Protein AF-A0A926CIC2-F1 (afdb_monomer)

Foldseek 3Di:
DDDPDPPPPPPDPVNVVPVDPDDPPVLVCLVCQLVVLVVVLVVCVVPPVVCCVVCVVVSVCSNCSSVVVVVVPDDPDPPFPDDDPVLLLVLLLLLVLLLVQLVVAQDVQLLSAGFFKAFPVGDTRQKDALLLLLLSLVSLLLCQQQLLDALVRNLVSLVSSLVLVVVADADLLAHFGIAGSNPSDRDPPRWGFLLSLLNNLLSLLLLLLSLVCCLVPNDDLVSNVSNLVSLVVVQVVCVVVVHDRPSVVSSVVSVVVSVVCVVVPDDPVSSVSSNVSNVSSVVSSLSRQQLLQADVVLLFGASTAGPVVRDGDPHTQQAPLFSSVSSVLSCVLSVSGPPVSLVRRDQAWAADPNAIAGADAAAALCGLQVCLLAADADPQANSLSRNLRSVVRQVVVCVVVVHQGAQAWFWDPPDPPPDTDTDGARCLRRHPHNVPHHPFKHALLSLLSCCSPHVPSSSVSLVVCVVVVQADSSHGATIWGPPDDDIDTRRMDGSSSSSSSSSSSSCNVPPSSSNVSSCVPPSSVVSSVSSPHHDDPDHPHDDDCPDDDDDDDDDPD

Secondary structure (DSSP, 8-state):
----S-SS----HHHHHHTS----HHHHHHHHHHHHHHHHHHHHHHH-GGGHHHHHHHHHHHHHHHHHHHHHTS-----PPPPPHHHHHHHHHHHHHHHHHHHHHSSGGGTT---SEEETTS-EE-EE-HHHHHHHHHHHHHHHHHTSS-HHHHHHHHHHHHHHHHHS-EETTEEPS-EETTT-PBPSS-EEEHHHHHHHHHHHHHHHHHHHHHHHSPPPHHHHHHHHHHHHHHHHHHHHHT--THHHHHHHHHHHHHHHHHHH-S-HHHHHHHHHHHHHHHHHHHH--GGGGEETTTTEEBSEEETTTTEE-S-B--BSSSTTHHHHHHHHHTTSS-THHHHHSB--EEEETTEEEE-BSS--HHHHHGGGGTS---TTBHHHHHHHHHHHHHHHHHHHHTSPS---SEEES-SSTTS-EEE----GGGBSS-TT-----B-HHHHHHGGGT-HHHHHHHHHHHHHTT-EETTEE-SEEE-SSSS-EEE-EEEHHHHHHHHHHHHHHHHTSHHHHHHHHSHHHHHHGGGG-PBPPSS----S--------------

Structure (mmCIF, N/CA/C/O backbone):
data_AF-A0A926CIC2-F1
#
_entry.id   AF-A0A926CIC2-F1
#
loop_
_atom_site.group_PDB
_atom_site.id
_atom_site.type_symbol
_atom_site.label_atom_id
_atom_site.label_alt_id
_atom_site.label_comp_id
_atom_site.label_asym_id
_atom_site.label_entity_id
_atom_site.label_seq_id
_atom_site.pdbx_PDB_ins_code
_atom_site.Cartn_x
_atom_site.Cartn_y
_atom_site.Cartn_z
_atom_site.occupancy
_atom_site.B_iso_or_equiv
_atom_site.auth_seq_id
_atom_site.auth_comp_id
_atom_site.auth_asym_id
_atom_site.auth_atom_id
_atom_site.pdbx_PDB_model_num
ATOM 1 N N . PHE A 1 1 ? -27.926 -23.065 -42.962 1.00 43.66 1 PHE A N 1
ATOM 2 C CA . PHE A 1 1 ? -27.032 -22.009 -43.488 1.00 43.66 1 PHE A CA 1
ATOM 3 C C . PHE A 1 1 ? -27.888 -20.788 -43.797 1.00 43.66 1 PHE A C 1
ATOM 5 O O . PHE A 1 1 ? -28.988 -21.003 -44.280 1.00 43.66 1 PHE A O 1
ATOM 12 N N . VAL A 1 2 ? -27.377 -19.570 -43.542 1.00 43.72 2 VAL A N 1
ATOM 13 C CA . VAL A 1 2 ? -28.053 -18.248 -43.653 1.00 43.72 2 VAL A CA 1
ATOM 14 C C . VAL A 1 2 ? -28.913 -17.944 -42.410 1.00 43.72 2 VAL A C 1
ATOM 16 O O . VAL A 1 2 ? -30.014 -18.444 -42.301 1.00 43.72 2 VAL A O 1
ATOM 19 N N . THR A 1 3 ? -28.442 -17.262 -41.360 1.00 44.19 3 THR A N 1
ATOM 20 C CA . THR A 1 3 ? -27.743 -15.965 -41.310 1.00 44.19 3 THR A CA 1
ATOM 21 C C . THR A 1 3 ? -26.625 -15.935 -40.251 1.00 44.19 3 THR A C 1
ATOM 23 O O . THR A 1 3 ? -26.862 -16.179 -39.073 1.00 44.19 3 THR A O 1
ATOM 26 N N . LYS A 1 4 ? -25.393 -15.598 -40.658 1.00 39.66 4 LYS A N 1
ATOM 27 C CA . LYS A 1 4 ? -24.210 -15.430 -39.789 1.00 39.66 4 LYS A CA 1
ATOM 28 C C . LYS A 1 4 ? -24.051 -13.974 -39.310 1.00 39.66 4 LYS A C 1
ATOM 30 O O . LYS A 1 4 ? -23.100 -13.302 -39.699 1.00 39.66 4 LYS A O 1
ATOM 35 N N . ARG A 1 5 ? -24.980 -13.452 -38.510 1.00 43.38 5 ARG A N 1
ATOM 36 C CA . ARG A 1 5 ? -24.811 -12.156 -37.823 1.00 43.38 5 ARG A CA 1
ATOM 37 C C . ARG A 1 5 ? -25.277 -12.337 -36.377 1.00 43.38 5 ARG A C 1
ATOM 39 O O . ARG A 1 5 ? -26.418 -12.735 -36.191 1.00 43.38 5 ARG A O 1
ATOM 46 N N . ARG A 1 6 ? -24.388 -12.062 -35.410 1.00 40.03 6 ARG A N 1
ATOM 47 C CA . ARG A 1 6 ? -24.546 -12.217 -33.939 1.00 40.03 6 ARG A CA 1
ATOM 48 C C . ARG A 1 6 ? -24.283 -13.603 -33.325 1.00 40.03 6 ARG A C 1
ATOM 50 O O . ARG A 1 6 ? -25.010 -14.048 -32.453 1.00 40.03 6 ARG A O 1
ATOM 57 N N . LEU A 1 7 ? -23.217 -14.291 -33.740 1.00 38.88 7 LEU A N 1
ATOM 58 C CA . LEU A 1 7 ? -22.785 -15.547 -33.089 1.00 38.88 7 LEU A CA 1
ATOM 59 C C . LEU A 1 7 ? -21.726 -15.351 -31.981 1.00 38.88 7 LEU A C 1
ATOM 61 O O . LEU A 1 7 ? -21.150 -16.331 -31.522 1.00 38.88 7 LEU A O 1
ATOM 65 N N . LEU A 1 8 ? -21.461 -14.106 -31.565 1.00 39.50 8 LEU A N 1
ATOM 66 C CA . LEU A 1 8 ? -20.458 -13.749 -30.547 1.00 39.50 8 LEU A CA 1
ATOM 67 C C . LEU A 1 8 ? -20.878 -12.544 -29.678 1.00 39.50 8 LEU A C 1
ATOM 69 O O . LEU A 1 8 ? -20.027 -11.848 -29.141 1.00 39.50 8 LEU A O 1
ATOM 73 N N . GLU A 1 9 ? -22.176 -12.290 -29.522 1.00 36.31 9 GLU A N 1
ATOM 74 C CA . GLU A 1 9 ? -22.659 -11.439 -28.427 1.00 36.31 9 GLU A CA 1
ATOM 75 C C . GLU A 1 9 ? -23.007 -12.388 -27.281 1.00 36.31 9 GLU A C 1
ATOM 77 O O . GLU A 1 9 ? -24.070 -13.006 -27.260 1.00 36.31 9 GLU A O 1
ATOM 82 N N . TRP A 1 10 ? -22.045 -12.604 -26.382 1.00 42.69 10 TRP A N 1
ATOM 83 C CA . TRP A 1 10 ? -22.351 -13.166 -25.074 1.00 42.69 10 TRP A CA 1
ATOM 84 C C . TRP A 1 10 ? -23.084 -12.077 -24.300 1.00 42.69 10 TRP A C 1
ATOM 86 O O . TRP A 1 10 ? -22.447 -11.318 -23.588 1.00 42.69 10 TRP A O 1
ATOM 96 N N . GLU A 1 11 ? -24.405 -11.986 -24.449 1.00 36.03 11 GLU A N 1
ATOM 97 C CA . GLU A 1 11 ? -25.194 -11.397 -23.373 1.00 36.03 11 GLU A CA 1
ATOM 98 C C . GLU A 1 11 ? -25.108 -12.374 -22.205 1.00 36.03 11 GLU A C 1
ATOM 100 O O . GLU A 1 11 ? -25.638 -13.491 -22.233 1.00 36.03 11 GLU A O 1
ATOM 105 N N . THR A 1 12 ? -24.367 -11.983 -21.176 1.00 47.31 12 THR A N 1
ATOM 106 C CA . THR A 1 12 ? -24.473 -12.659 -19.890 1.00 47.31 12 THR A CA 1
ATOM 107 C C . THR A 1 12 ? -25.914 -12.519 -19.390 1.00 47.31 12 THR A C 1
ATOM 109 O O . THR A 1 12 ? -26.579 -11.520 -19.658 1.00 47.31 12 THR A O 1
ATOM 112 N N . ALA A 1 13 ? -26.428 -13.488 -18.625 1.00 43.72 13 ALA A N 1
ATOM 113 C CA . ALA A 1 13 ? -27.746 -13.341 -17.990 1.00 43.72 13 ALA A CA 1
ATOM 114 C C . ALA A 1 13 ? -27.855 -12.035 -17.164 1.00 43.72 13 ALA A C 1
ATOM 116 O O . ALA A 1 13 ? -28.945 -11.496 -17.013 1.00 43.72 13 ALA A O 1
ATOM 117 N N . ALA A 1 14 ? -26.714 -11.499 -16.709 1.00 40.22 14 ALA A N 1
ATOM 118 C CA . ALA A 1 14 ? -26.589 -10.205 -16.048 1.00 40.22 14 ALA A CA 1
ATOM 119 C C . ALA A 1 14 ? -26.728 -8.992 -16.997 1.00 40.22 14 ALA A C 1
ATOM 121 O O . ALA A 1 14 ? -27.266 -7.970 -16.586 1.00 40.22 14 ALA A O 1
ATOM 122 N N . GLU A 1 15 ? -26.296 -9.068 -18.260 1.00 42.22 15 GLU A N 1
ATOM 123 C CA . GLU A 1 15 ? -26.531 -8.007 -19.259 1.00 42.22 15 GLU A CA 1
ATOM 124 C C . GLU A 1 15 ? -27.993 -7.936 -19.698 1.00 42.22 15 GLU A C 1
ATOM 126 O O . GLU A 1 15 ? -28.518 -6.836 -19.863 1.00 42.22 15 GLU A O 1
ATOM 131 N N . ALA A 1 16 ? -28.686 -9.077 -19.774 1.00 43.47 16 ALA A N 1
ATOM 132 C CA . ALA A 1 16 ? -30.134 -9.099 -19.987 1.00 43.47 16 ALA A CA 1
ATOM 133 C C . ALA A 1 16 ? -30.916 -8.471 -18.809 1.00 43.47 16 ALA A C 1
ATOM 135 O O . ALA A 1 16 ? -32.001 -7.926 -19.012 1.0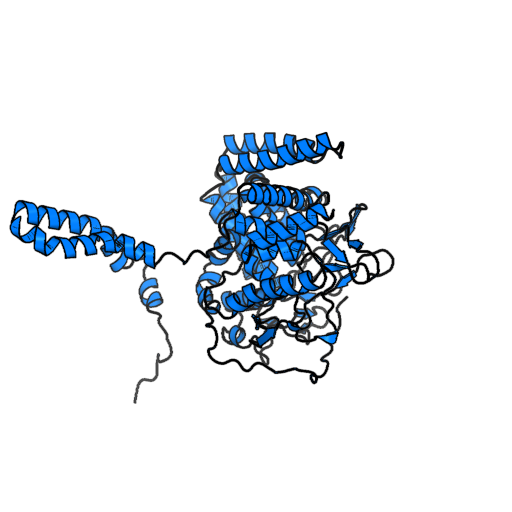0 43.47 16 ALA A O 1
ATOM 136 N N . GLU A 1 17 ? -30.364 -8.507 -17.589 1.00 44.75 17 GLU A N 1
ATOM 137 C CA . GLU A 1 17 ? -30.936 -7.845 -16.404 1.00 44.75 17 GLU A CA 1
ATOM 138 C C . GLU A 1 17 ? -30.545 -6.356 -16.296 1.00 44.75 17 GLU A C 1
ATOM 140 O O . GLU A 1 17 ? -31.349 -5.547 -15.837 1.00 44.75 17 GLU A O 1
ATOM 145 N N . ASN A 1 18 ? -29.359 -5.958 -16.772 1.00 42.91 18 ASN A N 1
ATOM 146 C CA . ASN A 1 18 ? -28.816 -4.602 -16.592 1.00 42.91 18 ASN A CA 1
ATOM 147 C C . ASN A 1 18 ? -29.334 -3.539 -17.574 1.00 42.91 18 ASN A C 1
ATOM 149 O O . ASN A 1 18 ? -29.139 -2.348 -17.329 1.00 42.91 18 ASN A O 1
ATOM 153 N N . VAL A 1 19 ? -30.021 -3.907 -18.661 1.00 45.22 19 VAL A N 1
ATOM 154 C CA . VAL A 1 19 ? -30.572 -2.909 -19.607 1.00 45.22 19 VAL A CA 1
ATOM 155 C C . VAL A 1 19 ? -31.721 -2.091 -18.989 1.00 45.22 19 VAL A C 1
ATOM 157 O O . VAL A 1 19 ? -32.081 -1.031 -19.504 1.00 45.22 19 VAL A O 1
ATOM 160 N N . GLN A 1 20 ? -32.269 -2.496 -17.840 1.00 38.84 20 GLN A N 1
ATOM 161 C CA . GLN A 1 20 ? -33.251 -1.708 -17.099 1.00 38.84 20 GLN A CA 1
ATOM 162 C C . GLN A 1 20 ? -32.930 -1.732 -15.606 1.00 38.84 20 GLN A C 1
ATOM 164 O O . GLN A 1 20 ? -32.952 -2.788 -14.995 1.00 38.84 20 GLN A O 1
ATOM 169 N N . ASN A 1 21 ? -32.716 -0.550 -15.014 1.00 40.53 21 ASN A N 1
ATOM 170 C CA . ASN A 1 21 ? -32.685 -0.263 -13.569 1.00 40.53 21 ASN A CA 1
ATOM 171 C C . ASN A 1 21 ? -33.987 -0.701 -12.855 1.00 40.53 21 ASN A C 1
ATOM 173 O O . ASN A 1 21 ? -34.761 0.107 -12.340 1.00 40.53 21 ASN A O 1
ATOM 177 N N . ARG A 1 22 ? -34.276 -1.996 -12.850 1.00 46.09 22 ARG A N 1
ATOM 178 C CA . ARG A 1 22 ? -35.386 -2.623 -12.153 1.00 46.09 22 ARG A CA 1
ATOM 179 C C . ARG A 1 22 ? -34.771 -3.723 -11.315 1.00 46.09 22 ARG A C 1
ATOM 181 O O . ARG A 1 22 ? -34.135 -4.623 -11.846 1.00 46.09 22 ARG A O 1
ATOM 188 N N . THR A 1 23 ? -34.962 -3.633 -10.004 1.00 57.44 23 THR A N 1
ATOM 189 C CA . THR A 1 23 ? -34.769 -4.765 -9.098 1.00 57.44 23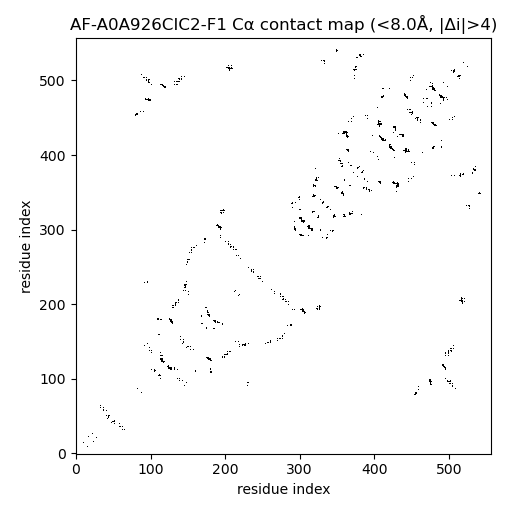 THR A CA 1
ATOM 190 C C . THR A 1 23 ? -35.338 -6.016 -9.760 1.00 57.44 23 THR A C 1
ATOM 192 O O . THR A 1 23 ? -36.498 -6.005 -10.189 1.00 57.44 23 THR A O 1
ATOM 195 N N . ALA A 1 24 ? -34.515 -7.060 -9.905 1.00 65.75 24 ALA A N 1
ATOM 196 C CA . ALA A 1 24 ? -34.922 -8.284 -10.578 1.00 65.75 24 ALA A CA 1
ATOM 197 C C . ALA A 1 24 ? -36.254 -8.757 -9.979 1.00 65.75 24 ALA A C 1
ATOM 199 O O . ALA A 1 24 ? -36.471 -8.680 -8.766 1.00 65.75 24 ALA A O 1
ATOM 200 N N . THR A 1 25 ? -37.187 -9.229 -10.809 1.00 73.69 25 THR A N 1
ATOM 201 C CA . THR A 1 25 ? -38.533 -9.624 -10.346 1.00 73.69 25 THR A CA 1
ATOM 202 C C . THR A 1 25 ? -38.465 -10.652 -9.211 1.00 73.69 25 THR A C 1
ATOM 204 O O . THR A 1 25 ? -39.308 -10.659 -8.312 1.00 73.69 25 THR A O 1
ATOM 207 N N . VAL A 1 26 ? -37.409 -11.471 -9.215 1.00 76.50 26 VAL A N 1
ATOM 208 C CA . VAL A 1 26 ? -37.079 -12.436 -8.165 1.00 76.50 26 VAL A CA 1
ATOM 209 C C . VAL A 1 26 ? -36.749 -11.754 -6.833 1.00 76.50 26 VAL A C 1
ATOM 211 O O . VAL A 1 26 ? -37.238 -12.203 -5.800 1.00 76.50 26 VAL A O 1
ATOM 214 N N . ASP A 1 27 ? -35.996 -10.655 -6.826 1.00 76.38 27 ASP A N 1
ATOM 215 C CA . ASP A 1 27 ? -35.647 -9.923 -5.601 1.00 76.38 27 ASP A CA 1
ATOM 216 C C . ASP A 1 27 ? -36.862 -9.244 -4.974 1.00 76.38 27 ASP A C 1
ATOM 218 O O . ASP A 1 27 ? -37.037 -9.281 -3.753 1.00 76.38 27 ASP A O 1
ATOM 222 N N . ILE A 1 28 ? -37.738 -8.674 -5.810 1.00 81.44 28 ILE A N 1
ATOM 223 C CA . ILE A 1 28 ? -39.019 -8.122 -5.361 1.00 81.44 28 ILE A CA 1
ATOM 224 C C . ILE A 1 28 ? -39.844 -9.245 -4.726 1.00 81.44 28 ILE A C 1
ATOM 226 O O . ILE A 1 28 ? -40.259 -9.132 -3.576 1.00 81.44 28 ILE A O 1
ATOM 230 N N . TYR A 1 29 ? -40.027 -10.365 -5.426 1.00 85.44 29 TYR A N 1
ATOM 231 C CA . TYR A 1 29 ? -40.758 -11.520 -4.904 1.00 85.44 29 TYR A CA 1
ATOM 232 C C . TYR A 1 29 ? -40.187 -12.039 -3.573 1.00 85.44 29 TYR A C 1
ATOM 234 O O . TYR A 1 29 ? -40.938 -12.251 -2.619 1.00 85.44 29 TYR A O 1
ATOM 242 N N . LEU A 1 30 ? -38.864 -12.198 -3.476 1.00 86.62 30 LEU A N 1
ATOM 243 C CA . LEU A 1 30 ? -38.194 -12.638 -2.253 1.00 86.62 30 LEU A CA 1
ATOM 244 C C . LEU A 1 30 ? -38.366 -11.628 -1.111 1.00 86.62 30 LEU A C 1
ATOM 246 O O . LEU A 1 30 ? -38.475 -12.040 0.039 1.00 86.62 30 LEU A O 1
ATOM 250 N N . ALA A 1 31 ? -38.423 -10.323 -1.386 1.00 86.69 31 ALA A N 1
ATOM 251 C CA . ALA A 1 31 ? -38.695 -9.317 -0.357 1.00 86.69 31 ALA A CA 1
ATOM 252 C C . ALA A 1 31 ? -40.115 -9.444 0.227 1.00 86.69 31 ALA A C 1
ATOM 254 O O . ALA A 1 31 ? -40.300 -9.255 1.429 1.00 86.69 31 ALA A O 1
ATOM 255 N N . TRP A 1 32 ? -41.098 -9.815 -0.598 1.00 91.25 32 TRP A N 1
ATOM 256 C CA . TRP A 1 32 ? -42.490 -10.015 -0.176 1.00 91.25 32 TRP A CA 1
ATOM 257 C C . TRP A 1 32 ? -42.777 -11.415 0.389 1.00 91.25 32 TRP A C 1
ATOM 259 O O . TRP A 1 32 ? -43.809 -11.602 1.036 1.00 91.25 32 TRP A O 1
ATOM 269 N N . SER A 1 33 ? -41.883 -12.395 0.203 1.00 91.56 33 SER A N 1
ATOM 270 C CA . SER A 1 33 ? -42.121 -13.792 0.604 1.00 91.56 33 SER A CA 1
ATOM 271 C C . SER A 1 33 ? -42.478 -13.983 2.089 1.00 91.56 33 SER A C 1
ATOM 273 O O . SER A 1 33 ? -43.403 -14.755 2.362 1.00 91.56 33 SER A O 1
ATOM 275 N N . PRO A 1 34 ? -41.874 -13.266 3.065 1.00 93.06 34 PRO A N 1
ATOM 276 C CA . PRO A 1 34 ? -42.264 -13.396 4.469 1.00 93.06 34 PRO A CA 1
ATOM 277 C C . PRO A 1 34 ? -43.702 -12.920 4.722 1.00 93.06 34 PRO A C 1
ATOM 279 O O . PRO A 1 34 ? -44.457 -13.585 5.430 1.00 93.06 34 PRO A O 1
ATOM 282 N N . LEU A 1 35 ? -44.106 -11.808 4.097 1.00 93.50 35 LEU A N 1
ATOM 283 C CA . LEU A 1 35 ? -45.453 -11.241 4.228 1.00 93.50 35 LEU A CA 1
ATOM 284 C C . LEU A 1 35 ? -46.507 -12.130 3.560 1.00 93.50 35 LEU A C 1
ATOM 286 O O . LEU A 1 35 ? -47.544 -12.403 4.162 1.00 93.50 35 LEU A O 1
ATOM 290 N N . LEU A 1 36 ? -46.224 -12.633 2.354 1.00 93.38 36 LEU A N 1
ATOM 291 C CA . LEU A 1 36 ? -47.100 -13.569 1.642 1.00 93.38 36 LEU A CA 1
ATOM 292 C C . LEU A 1 36 ? -47.316 -14.854 2.445 1.00 93.38 36 LEU A C 1
ATOM 294 O O . LEU A 1 36 ? -48.446 -15.330 2.563 1.00 93.38 36 LEU A O 1
ATOM 298 N N . THR A 1 37 ? -46.250 -15.375 3.055 1.00 94.75 37 THR A N 1
ATOM 299 C CA . THR A 1 37 ? -46.333 -16.567 3.903 1.00 94.75 37 THR A CA 1
ATOM 300 C C . THR A 1 37 ? -47.241 -16.328 5.112 1.00 94.75 37 THR A C 1
ATOM 302 O O . THR A 1 37 ? -48.108 -17.154 5.399 1.00 94.75 37 THR A O 1
ATOM 305 N N . LEU A 1 38 ? -47.080 -15.197 5.809 1.00 94.75 38 LEU A N 1
ATOM 306 C CA . LEU A 1 38 ? -47.908 -14.853 6.970 1.00 94.75 38 LEU A CA 1
ATOM 307 C C . LEU A 1 38 ? -49.380 -14.645 6.586 1.00 94.75 38 LEU A C 1
ATOM 309 O O . LEU A 1 38 ? -50.266 -15.133 7.286 1.00 94.75 38 LEU A O 1
ATOM 313 N N . ALA A 1 39 ? -49.647 -13.984 5.457 1.00 95.25 39 ALA A N 1
ATOM 314 C CA . ALA A 1 39 ? -51.003 -13.757 4.963 1.00 95.25 39 ALA A CA 1
ATOM 315 C C . ALA A 1 39 ? -51.714 -15.073 4.603 1.00 95.25 39 ALA A C 1
ATOM 317 O O . ALA A 1 39 ? -52.842 -15.309 5.036 1.00 95.25 39 ALA A O 1
ATOM 318 N N . ILE A 1 40 ? -51.046 -15.966 3.865 1.00 94.56 40 ILE A N 1
ATOM 319 C CA . ILE A 1 40 ? -51.599 -17.277 3.493 1.00 94.56 40 ILE A CA 1
ATOM 320 C C . ILE A 1 40 ? -51.774 -18.164 4.730 1.00 94.56 40 ILE A C 1
ATOM 322 O O . ILE A 1 40 ? -52.799 -18.831 4.863 1.00 94.56 40 ILE A O 1
ATOM 326 N N . GLY A 1 41 ? -50.826 -18.129 5.670 1.00 95.12 41 GLY A N 1
ATOM 327 C CA . GLY A 1 41 ? -50.954 -18.809 6.959 1.00 95.12 41 GLY A CA 1
ATOM 328 C C . GLY A 1 41 ? -52.172 -18.330 7.758 1.00 95.12 41 GLY A C 1
ATOM 329 O O . GLY A 1 41 ? -52.932 -19.155 8.262 1.00 95.12 41 GLY A O 1
ATOM 330 N N . GLY A 1 42 ? -52.409 -17.015 7.808 1.00 94.31 42 GLY A N 1
ATOM 331 C CA . GLY A 1 42 ? -53.582 -16.421 8.456 1.00 94.31 42 GLY A CA 1
ATOM 332 C C . GLY A 1 42 ? -54.904 -16.800 7.782 1.00 94.31 42 GLY A C 1
ATOM 333 O O . GLY A 1 42 ? -55.861 -17.164 8.463 1.00 94.31 42 GLY A O 1
ATOM 334 N N . LEU A 1 43 ? -54.951 -16.801 6.445 1.00 95.38 43 LEU A N 1
ATOM 335 C CA . LEU A 1 43 ? -56.125 -17.246 5.683 1.00 95.38 43 LEU A CA 1
ATOM 336 C C . LEU A 1 43 ? -56.432 -18.732 5.908 1.00 95.38 43 LEU A C 1
ATOM 338 O O . LEU A 1 43 ? -57.592 -19.104 6.082 1.00 95.38 43 LEU A O 1
ATOM 342 N N . LEU A 1 44 ? -55.404 -19.585 5.945 1.00 94.06 44 LEU A N 1
ATOM 343 C CA . LEU A 1 44 ? -55.565 -21.005 6.265 1.00 94.06 44 LEU A CA 1
ATOM 344 C C . LEU A 1 44 ? -56.043 -21.206 7.702 1.00 94.06 44 LEU A C 1
ATOM 346 O O . LEU A 1 44 ? -56.881 -22.070 7.941 1.00 94.06 44 LEU A O 1
ATOM 350 N N . TRP A 1 45 ? -55.565 -20.397 8.645 1.00 93.00 45 TRP A N 1
ATOM 351 C CA . TRP A 1 45 ? -55.983 -20.475 10.043 1.00 93.00 45 TRP A CA 1
ATOM 352 C C . TRP A 1 45 ? -57.462 -20.126 10.226 1.00 93.00 45 TRP A C 1
ATOM 354 O O . TRP A 1 45 ? -58.173 -20.843 10.927 1.00 93.00 45 TRP A O 1
ATOM 364 N N . LEU A 1 46 ? -57.939 -19.088 9.533 1.00 94.38 46 LEU A N 1
ATOM 365 C CA . LEU A 1 46 ? -59.337 -18.650 9.580 1.00 94.38 46 LEU A CA 1
ATOM 366 C C . LEU A 1 46 ? -60.283 -19.562 8.784 1.00 94.38 46 LEU A C 1
ATOM 368 O O . LEU A 1 46 ? -61.415 -19.784 9.202 1.00 94.38 46 LEU A O 1
ATOM 372 N N . GLY A 1 47 ? -59.845 -20.075 7.629 1.00 93.50 47 GLY A N 1
ATOM 373 C CA . GLY A 1 47 ? -60.711 -20.816 6.706 1.00 93.50 47 GLY A CA 1
ATOM 374 C C . GLY A 1 47 ? -60.645 -22.339 6.834 1.00 93.50 47 GLY A C 1
ATOM 375 O O . GLY A 1 47 ? -61.665 -23.012 6.689 1.00 93.50 47 GLY A O 1
ATOM 376 N N . ARG A 1 48 ? -59.453 -22.910 7.057 1.00 93.50 48 ARG A N 1
ATOM 377 C CA . ARG A 1 48 ? -59.208 -24.366 7.104 1.00 93.50 48 ARG A CA 1
ATOM 378 C C . ARG A 1 48 ? -58.043 -24.720 8.041 1.00 93.50 48 ARG A C 1
ATOM 380 O O . ARG A 1 48 ? -56.998 -25.182 7.573 1.00 93.50 48 ARG A O 1
ATOM 387 N N . PRO A 1 49 ? -58.221 -24.597 9.367 1.00 90.75 49 PRO A N 1
ATOM 388 C CA . PRO A 1 49 ? -57.145 -24.821 10.334 1.00 90.75 49 PRO A CA 1
ATOM 389 C C . PRO A 1 49 ? -56.550 -26.238 10.274 1.00 90.75 49 PRO A C 1
ATOM 391 O O . PRO A 1 49 ? -55.377 -26.428 10.575 1.00 90.75 49 PRO A O 1
ATOM 394 N N . GLN A 1 50 ? -57.309 -27.235 9.808 1.00 92.25 50 GLN A N 1
ATOM 395 C CA . GLN A 1 50 ? -56.822 -28.610 9.633 1.00 92.25 50 GLN A CA 1
ATOM 396 C C . GLN A 1 50 ? -55.782 -28.771 8.506 1.00 92.25 50 GLN A C 1
ATOM 398 O O . GLN A 1 50 ? -55.057 -29.760 8.492 1.00 92.25 50 GLN A O 1
ATOM 403 N N . ALA A 1 51 ? -55.684 -27.818 7.570 1.00 92.31 51 ALA A N 1
ATOM 404 C CA . ALA A 1 51 ? -54.691 -27.840 6.493 1.00 92.31 51 ALA A CA 1
ATOM 405 C C . ALA A 1 51 ? -53.331 -27.253 6.917 1.00 92.31 51 ALA A C 1
ATOM 407 O O . ALA A 1 51 ? -52.325 -27.488 6.246 1.00 92.31 51 ALA A O 1
ATOM 408 N N . LEU A 1 52 ? -53.274 -26.515 8.037 1.00 91.62 52 LEU A N 1
ATOM 409 C CA . LEU A 1 52 ? -52.039 -25.898 8.531 1.00 91.62 52 LEU A CA 1
ATOM 410 C C . LEU A 1 52 ? -50.912 -26.898 8.807 1.00 91.62 52 LEU A C 1
ATOM 412 O O . LEU A 1 52 ? -49.801 -26.608 8.379 1.00 91.62 52 LEU A O 1
ATOM 416 N N . PRO A 1 53 ? -51.138 -28.061 9.449 1.00 93.56 53 PRO A N 1
ATOM 417 C CA . PRO A 1 53 ? -50.065 -29.027 9.692 1.00 93.56 53 PRO A CA 1
ATOM 418 C C . PRO A 1 53 ? -49.384 -29.507 8.402 1.00 93.56 53 PRO A C 1
ATOM 420 O O . PRO A 1 53 ? -48.180 -29.744 8.394 1.00 93.56 53 PRO A O 1
ATOM 423 N N . VAL A 1 54 ? -50.140 -29.600 7.302 1.00 93.44 54 VAL A N 1
ATOM 424 C CA . VAL A 1 54 ? -49.635 -30.029 5.988 1.00 93.44 54 VAL A CA 1
ATOM 425 C C . VAL A 1 54 ? -48.957 -28.875 5.241 1.00 93.44 54 VAL A C 1
ATOM 427 O O . VAL A 1 54 ? -47.941 -29.081 4.583 1.00 93.44 54 VAL A O 1
ATOM 430 N N . ALA A 1 55 ? -49.484 -27.653 5.353 1.00 92.81 55 ALA A N 1
ATOM 431 C CA . ALA A 1 55 ? -48.928 -26.467 4.696 1.00 92.81 55 ALA A CA 1
ATOM 432 C C . ALA A 1 55 ? -47.714 -25.869 5.433 1.00 92.81 55 ALA A C 1
ATOM 434 O O . ALA A 1 55 ? -46.867 -25.227 4.810 1.00 92.81 55 ALA A O 1
ATOM 435 N N . ALA A 1 56 ? -47.608 -26.082 6.748 1.00 93.12 56 ALA A N 1
ATOM 436 C CA . ALA A 1 56 ? -46.593 -25.488 7.615 1.00 93.12 56 ALA A CA 1
ATOM 437 C C . ALA A 1 56 ? -45.145 -25.719 7.142 1.00 93.12 56 ALA A C 1
ATOM 439 O O . ALA A 1 56 ? -44.391 -24.746 7.138 1.00 93.12 56 ALA A O 1
ATOM 440 N N . PRO A 1 57 ? -44.730 -26.920 6.681 1.00 94.88 57 PRO A N 1
ATOM 441 C CA . PRO A 1 57 ? -43.377 -27.118 6.157 1.00 94.88 57 PRO A CA 1
ATOM 442 C C . PRO A 1 57 ? -43.067 -26.251 4.930 1.00 94.88 57 PRO A C 1
ATOM 444 O O . PRO A 1 57 ? -41.988 -25.667 4.837 1.00 94.88 57 PRO A O 1
ATOM 447 N N . VAL A 1 58 ? -44.025 -26.123 4.005 1.00 95.00 58 VAL A N 1
ATOM 448 C CA . VAL A 1 58 ? -43.870 -25.325 2.778 1.00 95.00 58 VAL A CA 1
ATOM 449 C C . VAL A 1 58 ? -43.836 -23.835 3.111 1.00 95.00 58 VAL A C 1
ATOM 451 O O . VAL A 1 58 ? -42.952 -23.122 2.641 1.00 95.00 58 VAL A O 1
ATOM 454 N N . LEU A 1 59 ? -44.747 -23.374 3.974 1.00 94.38 59 LEU A N 1
ATOM 455 C CA . LEU A 1 59 ? -44.775 -21.992 4.454 1.00 94.38 59 LEU A CA 1
ATOM 456 C C . LEU A 1 59 ? -43.484 -21.637 5.208 1.00 94.38 59 LEU A C 1
ATOM 458 O O . LEU A 1 59 ? -42.900 -20.587 4.966 1.00 94.38 59 LEU A O 1
ATOM 462 N N . GLY A 1 60 ? -42.978 -22.533 6.057 1.00 94.44 60 GLY A N 1
ATOM 463 C CA . GLY A 1 60 ? -41.716 -22.334 6.771 1.00 94.44 60 GLY A CA 1
ATOM 464 C C . GLY A 1 60 ? -40.521 -22.178 5.827 1.00 94.44 60 GLY A C 1
ATOM 465 O O . GLY A 1 60 ? -39.735 -21.242 5.975 1.00 94.44 60 GLY A O 1
ATOM 466 N N . LEU A 1 61 ? -40.407 -23.042 4.813 1.00 93.44 61 LEU A N 1
ATOM 467 C CA . LEU A 1 61 ? -39.360 -22.923 3.791 1.00 93.44 61 LEU A CA 1
ATOM 468 C C . LEU A 1 61 ? -39.485 -21.618 2.993 1.00 93.44 61 LEU A C 1
ATOM 470 O O . LEU A 1 61 ? -38.482 -20.955 2.727 1.00 93.44 61 LEU A O 1
ATOM 474 N N . TRP A 1 62 ? -40.710 -21.217 2.654 1.00 94.00 62 TRP A N 1
ATOM 475 C CA . TRP A 1 62 ? -40.971 -20.008 1.876 1.00 94.00 62 TRP A CA 1
ATOM 476 C C . TRP A 1 62 ? -40.704 -18.710 2.657 1.00 94.00 62 TRP A C 1
ATOM 478 O O . TRP A 1 62 ? -40.170 -17.745 2.099 1.00 94.00 62 TRP A O 1
ATOM 488 N N . PHE A 1 63 ? -40.964 -18.711 3.968 1.00 94.12 63 PHE A N 1
ATOM 489 C CA . PHE A 1 63 ? -40.594 -17.625 4.878 1.00 94.12 63 PHE A CA 1
ATOM 490 C C . PHE A 1 63 ? -39.074 -17.446 4.960 1.00 94.12 63 PHE A C 1
ATOM 492 O O . PHE A 1 63 ? -38.560 -16.327 4.920 1.00 94.12 63 PHE A O 1
ATOM 499 N N . ILE A 1 64 ? -38.336 -18.558 5.053 1.00 93.62 64 ILE A N 1
ATOM 500 C CA . ILE A 1 64 ? -36.878 -18.545 5.216 1.00 93.62 64 ILE A CA 1
ATOM 501 C C . ILE A 1 64 ? -36.160 -18.215 3.895 1.00 93.62 64 ILE A C 1
ATOM 503 O O . ILE A 1 64 ? -35.021 -17.751 3.932 1.00 93.62 64 ILE A O 1
ATOM 507 N N . ALA A 1 65 ? -36.810 -18.372 2.736 1.00 90.25 65 ALA A N 1
ATOM 508 C CA . ALA A 1 65 ? -36.209 -18.190 1.410 1.00 90.25 65 ALA A CA 1
ATOM 509 C C . ALA A 1 65 ? -35.429 -16.870 1.250 1.00 90.25 65 ALA A C 1
ATOM 511 O O . ALA A 1 65 ? -34.292 -16.885 0.777 1.00 90.25 65 ALA A O 1
ATOM 512 N N . ARG A 1 66 ? -35.970 -15.734 1.717 1.00 88.25 66 ARG A N 1
ATOM 513 C CA . ARG A 1 66 ? -35.280 -14.430 1.673 1.00 88.25 66 ARG A CA 1
ATOM 514 C C . ARG A 1 66 ? -34.001 -14.405 2.501 1.00 88.25 66 ARG A C 1
ATOM 516 O O . ARG A 1 66 ? -33.000 -13.832 2.066 1.00 88.25 66 ARG A O 1
ATOM 523 N N . PHE A 1 67 ? -34.042 -14.989 3.696 1.00 86.62 67 PHE A N 1
ATOM 524 C CA . PHE A 1 67 ? -32.905 -15.053 4.612 1.00 86.62 67 PHE A CA 1
ATOM 525 C C . PHE A 1 67 ? -31.845 -16.025 4.100 1.00 86.62 67 PHE A C 1
ATOM 527 O O . PHE A 1 67 ? -30.658 -15.709 4.141 1.00 86.62 67 PHE A O 1
ATOM 534 N N . LEU A 1 68 ? -32.275 -17.166 3.557 1.00 86.12 68 LEU A N 1
ATOM 535 C CA . LEU A 1 68 ? -31.402 -18.158 2.943 1.00 86.12 68 LEU A CA 1
ATOM 536 C C . LEU A 1 68 ? -30.719 -17.597 1.693 1.00 86.12 68 LEU A C 1
ATOM 538 O O . LEU A 1 68 ? -29.508 -17.731 1.565 1.00 86.12 68 LEU A O 1
ATOM 542 N N . SER A 1 69 ? -31.457 -16.903 0.822 1.00 83.62 69 SER A N 1
ATOM 543 C CA . SER A 1 69 ? -30.893 -16.216 -0.344 1.00 83.62 69 SER A CA 1
ATOM 544 C C . SER A 1 69 ? -29.914 -15.121 0.074 1.00 83.62 69 SER A C 1
ATOM 546 O O . SER A 1 69 ? -28.826 -15.039 -0.484 1.00 83.62 69 SER A O 1
ATOM 548 N N . ALA A 1 70 ? -30.237 -14.319 1.100 1.00 79.62 70 ALA A N 1
ATOM 549 C CA . ALA A 1 70 ? -29.289 -13.340 1.639 1.00 79.62 70 ALA A CA 1
ATOM 550 C C . ALA A 1 70 ? -28.025 -14.013 2.185 1.00 79.62 70 ALA A C 1
ATOM 552 O O . ALA A 1 70 ? -26.937 -13.467 2.061 1.00 79.62 70 ALA A O 1
ATOM 553 N N . TRP A 1 71 ? -28.167 -15.169 2.831 1.00 79.06 71 TRP A N 1
ATOM 554 C CA . TRP A 1 71 ? -27.050 -15.906 3.407 1.00 79.06 71 TRP A CA 1
ATOM 555 C C . TRP A 1 71 ? -26.171 -16.567 2.340 1.00 79.06 71 TRP A C 1
ATOM 557 O O . TRP A 1 71 ? -24.952 -16.477 2.444 1.00 79.06 71 TRP A O 1
ATOM 567 N N . LEU A 1 72 ? -26.763 -17.165 1.305 1.00 76.81 72 LEU A N 1
ATOM 568 C CA . LEU A 1 72 ? -26.040 -17.752 0.172 1.00 76.81 72 LEU A CA 1
ATOM 569 C C . LEU A 1 72 ? -25.320 -16.690 -0.664 1.00 76.81 72 LEU A C 1
ATOM 571 O O . LEU A 1 72 ? -24.193 -16.918 -1.093 1.00 76.81 72 LEU A O 1
ATOM 575 N N . ASN A 1 73 ? -25.943 -15.522 -0.841 1.00 71.88 73 ASN A N 1
ATOM 576 C CA . ASN A 1 73 ? -25.367 -14.409 -1.597 1.00 71.88 73 ASN A CA 1
ATOM 577 C C . ASN A 1 73 ? -24.350 -13.596 -0.779 1.00 71.88 73 ASN A C 1
ATOM 579 O O . ASN A 1 73 ? -23.685 -12.716 -1.323 1.00 71.88 73 ASN A O 1
ATOM 583 N N . ARG A 1 74 ? -24.196 -13.859 0.529 1.00 59.94 74 ARG A N 1
ATOM 584 C CA . ARG A 1 74 ? -23.131 -13.226 1.316 1.00 59.94 74 ARG A CA 1
ATOM 585 C C . ARG A 1 74 ? -21.778 -13.742 0.845 1.00 59.94 74 ARG A C 1
ATOM 587 O O . ARG A 1 74 ? -21.523 -14.945 0.850 1.00 59.94 74 ARG A O 1
ATOM 594 N N . ALA A 1 75 ? -20.872 -12.810 0.554 1.00 46.31 75 ALA A N 1
ATOM 595 C CA . ALA A 1 75 ? -19.478 -13.124 0.283 1.00 46.31 75 ALA A CA 1
ATOM 596 C C . ALA A 1 75 ? -18.891 -14.021 1.404 1.00 46.31 75 ALA A C 1
ATOM 598 O O . ALA A 1 75 ? -19.058 -13.713 2.594 1.00 46.31 75 ALA A O 1
ATOM 599 N N . PRO A 1 76 ? -18.198 -15.130 1.075 1.00 49.38 76 PRO A N 1
ATOM 600 C CA . PRO A 1 76 ? -17.590 -15.992 2.079 1.00 49.38 76 PRO A CA 1
ATOM 601 C C . PRO A 1 76 ? -16.511 -15.230 2.865 1.00 49.38 76 PRO A C 1
ATOM 603 O O . PRO A 1 76 ? -15.407 -15.022 2.369 1.00 49.38 76 PRO A O 1
ATOM 606 N N . ARG A 1 77 ? -16.778 -14.854 4.123 1.00 47.62 77 ARG A N 1
ATOM 607 C CA . ARG A 1 77 ? -15.764 -14.215 4.987 1.00 47.62 77 ARG A CA 1
ATOM 608 C C . ARG A 1 77 ? -14.581 -15.159 5.193 1.00 47.62 77 ARG A C 1
ATOM 610 O O . ARG A 1 77 ? -14.766 -16.256 5.723 1.00 47.62 77 ARG A O 1
ATOM 617 N N . ALA A 1 78 ? -13.368 -14.776 4.784 1.00 50.44 78 ALA A N 1
ATOM 618 C CA . ALA A 1 78 ? -12.125 -15.469 5.138 1.00 50.44 78 ALA A CA 1
ATOM 619 C C . ALA A 1 78 ? -12.078 -15.703 6.664 1.00 50.44 78 ALA A C 1
ATOM 621 O O . ALA A 1 78 ? -12.262 -14.766 7.435 1.00 50.44 78 ALA A O 1
ATOM 622 N N . ARG A 1 79 ? -11.869 -16.949 7.124 1.00 49.56 79 ARG A N 1
ATOM 623 C CA . ARG A 1 79 ? -11.555 -17.213 8.540 1.00 49.56 79 ARG A CA 1
ATOM 624 C C . ARG A 1 79 ? -10.107 -16.768 8.758 1.00 49.56 79 ARG A C 1
ATOM 626 O O . ARG A 1 79 ? -9.200 -17.590 8.785 1.00 49.56 79 ARG A O 1
ATOM 633 N N . ARG A 1 80 ? -9.888 -15.457 8.833 1.00 62.22 80 ARG A N 1
ATOM 634 C CA . ARG A 1 80 ? -8.643 -14.889 9.348 1.00 62.22 80 ARG A CA 1
ATOM 635 C C . ARG A 1 80 ? -8.562 -15.227 10.837 1.00 62.22 80 ARG A C 1
ATOM 637 O O . ARG A 1 80 ? -9.592 -15.250 11.515 1.00 62.22 80 ARG A O 1
ATOM 644 N N . GLY A 1 81 ? -7.368 -15.555 11.331 1.00 63.06 81 GLY A N 1
ATOM 645 C CA . GLY A 1 81 ? -7.163 -15.789 12.762 1.00 63.06 81 GLY A CA 1
ATOM 646 C C . GLY A 1 81 ? -7.704 -14.604 13.562 1.00 63.06 81 GLY A C 1
ATOM 647 O O . GLY A 1 81 ? -7.418 -13.457 13.221 1.00 63.06 81 GLY A O 1
ATOM 648 N N . GLN A 1 82 ? -8.533 -14.866 14.576 1.00 75.62 82 GLN A N 1
ATOM 649 C CA . GLN A 1 82 ? -9.090 -13.799 15.407 1.00 75.62 82 GLN A CA 1
ATOM 650 C C . GLN A 1 82 ? -7.947 -13.103 16.152 1.00 75.62 82 GLN A C 1
ATOM 652 O O . GLN A 1 82 ? -7.189 -13.743 16.883 1.00 75.62 82 GLN A O 1
ATOM 657 N N . LEU A 1 83 ? -7.810 -11.795 15.941 1.00 91.62 83 LEU A N 1
ATOM 658 C CA . LEU A 1 83 ? -6.879 -10.967 16.697 1.00 91.62 83 LEU A CA 1
ATOM 659 C C . LEU A 1 83 ? -7.441 -10.718 18.095 1.00 91.62 83 LEU A C 1
ATOM 661 O O . LEU A 1 83 ? -8.625 -10.424 18.255 1.00 91.62 83 LEU A O 1
ATOM 665 N N . SER A 1 84 ? -6.588 -10.818 19.113 1.00 94.50 84 SER A N 1
ATOM 666 C CA . SER A 1 84 ? -6.973 -10.428 20.469 1.00 94.50 84 SER A CA 1
ATOM 667 C C . SER A 1 84 ? -7.027 -8.900 20.604 1.00 94.50 84 SER A C 1
ATOM 669 O O . SER A 1 84 ? -6.366 -8.176 19.859 1.00 94.50 84 SER A O 1
ATOM 671 N N . ASN A 1 85 ? -7.716 -8.383 21.625 1.00 94.94 85 ASN A N 1
ATOM 672 C CA . ASN A 1 85 ? -7.702 -6.941 21.928 1.00 94.94 85 ASN A CA 1
ATOM 673 C C . ASN A 1 85 ? -6.279 -6.403 22.177 1.00 94.94 85 ASN A C 1
ATOM 675 O O . ASN A 1 85 ? -5.982 -5.248 21.882 1.00 94.94 85 ASN A O 1
ATOM 679 N N . SER A 1 86 ? -5.384 -7.243 22.708 1.00 96.56 86 SER A N 1
ATOM 680 C CA . SER A 1 86 ? -3.965 -6.908 22.867 1.00 96.56 86 SER A CA 1
ATOM 681 C C . SER A 1 86 ? -3.271 -6.722 21.518 1.00 96.56 86 SER A C 1
ATOM 683 O O . SER A 1 86 ? -2.454 -5.813 21.366 1.00 96.56 86 SER A O 1
ATOM 685 N N . ASP A 1 87 ? -3.585 -7.574 20.542 1.00 97.31 87 ASP A N 1
ATOM 686 C CA . ASP A 1 87 ? -3.022 -7.512 19.192 1.00 97.31 87 ASP A CA 1
ATOM 687 C C . ASP A 1 87 ? -3.532 -6.297 18.432 1.00 97.31 87 ASP A C 1
ATOM 689 O O . ASP A 1 87 ? -2.734 -5.593 17.821 1.00 97.31 87 ASP A O 1
ATOM 693 N N . ILE A 1 88 ? -4.824 -5.987 18.560 1.00 96.81 88 ILE A N 1
ATOM 694 C CA . ILE A 1 88 ? -5.415 -4.769 17.998 1.00 96.81 88 ILE A CA 1
ATOM 695 C C . ILE A 1 88 ? -4.711 -3.529 18.560 1.00 96.81 88 ILE A C 1
ATOM 697 O O . ILE A 1 88 ? -4.246 -2.699 17.786 1.00 96.81 88 ILE A O 1
ATOM 701 N N . ARG A 1 89 ? -4.547 -3.418 19.888 1.00 96.81 89 ARG A N 1
ATOM 702 C CA . ARG A 1 89 ? -3.822 -2.286 20.500 1.00 96.81 89 ARG A CA 1
ATOM 703 C C . ARG A 1 89 ? -2.374 -2.181 20.023 1.00 96.81 89 ARG A C 1
ATOM 705 O O . ARG A 1 89 ? -1.887 -1.080 19.793 1.00 96.81 89 ARG A O 1
ATOM 712 N N . PHE A 1 90 ? -1.686 -3.312 19.864 1.00 98.12 90 PHE A N 1
ATOM 713 C CA . PHE A 1 90 ? -0.321 -3.326 19.340 1.00 98.12 90 PHE A CA 1
ATOM 714 C C . PHE A 1 90 ? -0.260 -2.824 17.892 1.00 98.12 90 PHE A C 1
ATOM 716 O O . PHE A 1 90 ? 0.571 -1.973 17.586 1.00 98.12 90 PHE A O 1
ATOM 723 N N . LEU A 1 91 ? -1.154 -3.300 17.022 1.00 98.25 91 LEU A N 1
ATOM 724 C CA . LEU A 1 91 ? -1.218 -2.856 15.629 1.00 98.25 91 LEU A CA 1
ATOM 725 C C . LEU A 1 91 ? -1.579 -1.375 15.517 1.00 98.25 91 LEU A C 1
ATOM 727 O O . LEU A 1 91 ? -0.941 -0.667 14.748 1.00 98.25 91 LEU A O 1
ATOM 731 N N . ARG A 1 92 ? -2.537 -0.890 16.315 1.00 98.06 92 ARG A N 1
ATOM 732 C CA . ARG A 1 92 ? -2.884 0.538 16.380 1.00 98.06 92 ARG A CA 1
ATOM 733 C C . ARG A 1 92 ? -1.706 1.386 16.858 1.00 98.06 92 ARG A C 1
ATOM 735 O O . ARG A 1 92 ? -1.370 2.377 16.227 1.00 98.06 92 ARG A O 1
ATOM 742 N N . SER A 1 93 ? -0.988 0.951 17.894 1.00 97.31 93 SER A N 1
ATOM 743 C CA . SER A 1 93 ? 0.236 1.634 18.334 1.00 97.31 93 SER A CA 1
ATOM 744 C C . SER A 1 93 ? 1.318 1.664 17.250 1.00 97.31 93 SER A C 1
ATOM 746 O O . SER A 1 93 ? 2.005 2.674 17.116 1.00 97.31 93 SER A O 1
ATOM 748 N N . ALA A 1 94 ? 1.510 0.571 16.508 1.00 97.94 94 ALA A N 1
ATOM 749 C CA . ALA A 1 94 ? 2.470 0.532 15.409 1.00 97.94 94 ALA A CA 1
ATOM 750 C C . ALA A 1 94 ? 2.031 1.449 14.257 1.00 97.94 94 ALA A C 1
ATOM 752 O O . ALA A 1 94 ? 2.846 2.210 13.744 1.00 97.94 94 ALA A O 1
ATOM 753 N N . ALA A 1 95 ? 0.739 1.442 13.919 1.00 98.25 95 ALA A N 1
ATOM 754 C CA . ALA A 1 95 ? 0.159 2.297 12.895 1.00 98.25 95 ALA A CA 1
ATOM 755 C C . ALA A 1 95 ? 0.265 3.784 13.250 1.00 98.25 95 ALA A C 1
ATOM 757 O O . ALA A 1 95 ? 0.653 4.566 12.395 1.00 98.25 95 ALA A O 1
ATOM 758 N N . ALA A 1 96 ? 0.014 4.188 14.499 1.00 97.94 96 ALA A N 1
ATOM 759 C CA . ALA A 1 96 ? 0.228 5.572 14.925 1.00 97.94 96 ALA A CA 1
ATOM 760 C C . ALA A 1 96 ? 1.675 6.015 14.643 1.00 97.94 96 ALA A C 1
ATOM 762 O O . ALA A 1 96 ? 1.901 7.049 14.018 1.00 97.94 96 ALA A O 1
ATOM 763 N N . ARG A 1 97 ? 2.666 5.194 15.013 1.00 96.62 97 ARG A N 1
ATOM 764 C CA . ARG A 1 97 ? 4.083 5.496 14.750 1.00 96.62 97 ARG A CA 1
ATOM 765 C C . ARG A 1 97 ? 4.425 5.518 13.258 1.00 96.62 97 ARG A C 1
ATOM 767 O O . ARG A 1 97 ? 5.172 6.392 12.846 1.00 96.62 97 ARG A O 1
ATOM 774 N N . SER A 1 98 ? 3.864 4.626 12.445 1.00 97.69 98 SER A N 1
ATOM 775 C CA . SER A 1 98 ? 4.017 4.694 10.984 1.00 97.69 98 SER A CA 1
ATOM 776 C C . SER A 1 98 ? 3.354 5.942 10.388 1.00 97.69 98 SER A C 1
ATOM 778 O O . SER A 1 98 ? 3.899 6.562 9.482 1.00 97.69 98 SER A O 1
ATOM 780 N N . TRP A 1 99 ? 2.205 6.365 10.924 1.00 98.12 99 TRP A N 1
ATOM 781 C CA . TRP A 1 99 ? 1.512 7.589 10.514 1.00 98.12 99 TRP A CA 1
ATOM 782 C C . TRP A 1 99 ? 2.324 8.853 10.810 1.00 98.12 99 TRP A C 1
ATOM 784 O O . TRP A 1 99 ? 2.327 9.784 10.005 1.00 98.12 99 TRP A O 1
ATOM 794 N N . ARG A 1 100 ? 3.081 8.862 11.914 1.00 97.12 100 ARG A N 1
ATOM 795 C CA . ARG A 1 100 ? 3.995 9.958 12.264 1.00 97.12 100 ARG A CA 1
ATOM 796 C C . ARG A 1 100 ? 4.978 10.299 11.134 1.00 97.12 100 ARG A C 1
ATOM 798 O O . ARG A 1 100 ? 5.236 11.479 10.934 1.00 97.12 100 ARG A O 1
ATOM 805 N N . TYR A 1 101 ? 5.437 9.321 10.343 1.00 97.75 101 TYR A N 1
ATOM 806 C CA . TYR A 1 101 ? 6.264 9.582 9.155 1.00 97.75 101 TYR A CA 1
ATOM 807 C C . TYR A 1 101 ? 5.583 10.569 8.192 1.00 97.75 101 TYR A C 1
ATOM 809 O O . TYR A 1 101 ? 6.147 11.592 7.817 1.00 97.75 101 TYR A O 1
ATOM 817 N N . PHE A 1 102 ? 4.326 10.305 7.837 1.00 98.06 102 PHE A N 1
ATOM 818 C CA . PHE A 1 102 ? 3.569 11.164 6.928 1.00 98.06 102 PHE A CA 1
ATOM 819 C C . PHE A 1 102 ? 3.235 12.519 7.558 1.00 98.06 102 PHE A C 1
ATOM 821 O O . PHE A 1 102 ? 3.211 13.522 6.850 1.00 98.06 102 PHE A O 1
ATOM 828 N N . ARG A 1 103 ? 3.018 12.571 8.879 1.00 95.88 103 ARG A N 1
ATOM 829 C CA . ARG A 1 103 ? 2.779 13.827 9.610 1.00 95.88 103 ARG A CA 1
ATOM 830 C C . ARG A 1 103 ? 3.997 14.742 9.643 1.00 95.88 103 ARG A C 1
ATOM 832 O O . ARG A 1 103 ? 3.831 15.943 9.472 1.00 95.88 103 ARG A O 1
ATOM 839 N N . GLU A 1 104 ? 5.190 14.192 9.852 1.00 95.12 104 GLU A N 1
ATOM 840 C CA . GLU A 1 104 ? 6.423 14.985 9.907 1.00 95.12 104 GLU A CA 1
ATOM 841 C C . GLU A 1 104 ? 6.903 15.421 8.517 1.00 95.12 104 GLU A C 1
ATOM 843 O O . GLU A 1 104 ? 7.416 16.529 8.371 1.00 95.12 104 GLU A O 1
ATOM 848 N N . TYR A 1 105 ? 6.732 14.574 7.494 1.00 96.69 105 TYR A N 1
ATOM 849 C CA . TYR A 1 105 ? 7.385 14.780 6.195 1.00 96.69 105 TYR A CA 1
ATOM 850 C C . TYR A 1 105 ? 6.448 15.178 5.046 1.00 96.69 105 TYR A C 1
ATOM 852 O O . TYR A 1 105 ? 6.940 15.581 3.996 1.00 96.69 105 TYR A O 1
ATOM 860 N N . SER A 1 106 ? 5.121 15.126 5.227 1.00 96.75 106 SER A N 1
ATOM 861 C CA . SER A 1 106 ? 4.144 15.657 4.263 1.00 96.75 106 SER A CA 1
ATOM 862 C C . SER A 1 106 ? 3.483 16.920 4.808 1.00 96.75 106 SER A C 1
ATOM 864 O O . SER A 1 106 ? 2.397 16.891 5.386 1.00 96.75 106 SER A O 1
ATOM 866 N N . THR A 1 107 ? 4.178 18.044 4.647 1.00 94.31 107 THR A N 1
ATOM 867 C CA . THR A 1 107 ? 3.807 19.354 5.204 1.00 94.31 107 THR A CA 1
ATOM 868 C C . THR A 1 107 ? 3.718 20.414 4.101 1.00 94.31 107 THR A C 1
ATOM 870 O O . THR A 1 107 ? 4.212 20.176 2.993 1.00 94.31 107 THR A O 1
ATOM 873 N N . PRO A 1 108 ? 3.160 21.613 4.372 1.00 93.06 108 PRO A N 1
ATOM 874 C CA . PRO A 1 108 ? 3.188 22.720 3.414 1.00 93.06 108 PRO A CA 1
ATOM 875 C C . PRO A 1 108 ? 4.591 23.043 2.875 1.00 93.06 108 PRO A C 1
ATOM 877 O O . PRO A 1 108 ? 4.738 23.314 1.685 1.00 93.06 108 PRO A O 1
ATOM 880 N N . ALA A 1 109 ? 5.626 22.954 3.721 1.00 89.94 109 ALA A N 1
ATOM 881 C CA . ALA A 1 109 ? 7.018 23.206 3.336 1.00 89.94 109 ALA A CA 1
ATOM 882 C C . ALA A 1 109 ? 7.567 22.167 2.340 1.00 89.94 109 ALA A C 1
ATOM 884 O O . ALA A 1 109 ? 8.411 22.494 1.516 1.00 89.94 109 ALA A O 1
ATOM 885 N N . ALA A 1 110 ? 7.052 20.936 2.383 1.00 90.69 110 ALA A N 1
ATOM 886 C CA . ALA A 1 110 ? 7.366 19.867 1.435 1.00 90.69 110 ALA A CA 1
ATOM 887 C C . ALA A 1 110 ? 6.336 19.778 0.290 1.00 90.69 110 ALA A C 1
ATOM 889 O O . ALA A 1 110 ? 6.154 18.719 -0.309 1.00 90.69 110 ALA A O 1
ATOM 890 N N . HIS A 1 111 ? 5.597 20.864 0.029 1.00 93.56 111 HIS A N 1
ATOM 891 C CA . HIS A 1 111 ? 4.528 20.931 -0.972 1.00 93.56 111 HIS A CA 1
ATOM 892 C C . HIS A 1 111 ? 3.436 19.862 -0.795 1.00 93.56 111 HIS A C 1
ATOM 894 O O . HIS A 1 111 ? 2.800 19.455 -1.763 1.00 93.56 111 HIS A O 1
ATOM 900 N N . TRP A 1 112 ? 3.217 19.375 0.430 1.00 95.94 112 TRP A N 1
ATOM 901 C CA . TRP A 1 112 ? 2.331 18.241 0.713 1.00 95.94 112 TRP A CA 1
ATOM 902 C C . TRP A 1 112 ? 2.673 16.963 -0.073 1.00 95.94 112 TRP A C 1
ATOM 904 O O . TRP A 1 112 ? 1.826 16.082 -0.227 1.00 95.94 112 TRP A O 1
ATOM 914 N N . LEU A 1 113 ? 3.907 16.841 -0.564 1.00 96.69 113 LEU A N 1
ATOM 915 C CA . LEU A 1 113 ? 4.457 15.613 -1.134 1.00 96.69 113 LEU A CA 1
ATOM 916 C C . LEU A 1 113 ? 5.094 14.775 -0.018 1.00 96.69 113 LEU A C 1
ATOM 918 O O . LEU A 1 113 ? 4.866 15.036 1.164 1.00 96.69 113 LEU A O 1
ATOM 922 N N . ILE A 1 114 ? 5.828 13.724 -0.375 1.00 97.19 114 ILE A N 1
ATOM 923 C CA . ILE A 1 114 ? 6.545 12.881 0.582 1.00 97.19 114 ILE A CA 1
ATOM 924 C C . ILE A 1 114 ? 7.931 12.536 0.014 1.00 97.19 114 ILE A C 1
ATOM 926 O O . ILE A 1 114 ? 8.018 12.225 -1.178 1.00 97.19 114 ILE A O 1
ATOM 930 N N . PRO A 1 115 ? 9.013 12.611 0.812 1.00 96.31 115 PRO A N 1
ATOM 931 C CA . PRO A 1 115 ? 10.315 12.104 0.396 1.00 96.31 115 PRO A CA 1
ATOM 932 C C . PRO A 1 115 ? 10.286 10.579 0.271 1.00 96.31 115 PRO A C 1
ATOM 934 O O . PRO A 1 115 ? 9.409 9.910 0.813 1.00 96.31 115 PRO A O 1
ATOM 937 N N . ASP A 1 116 ? 11.268 10.018 -0.422 1.00 95.31 116 ASP A N 1
ATOM 938 C CA . ASP A 1 116 ? 11.341 8.577 -0.644 1.00 95.31 116 ASP A CA 1
ATOM 939 C C . ASP A 1 116 ? 11.709 7.826 0.629 1.00 95.31 116 ASP A C 1
ATOM 941 O O . ASP A 1 116 ? 11.078 6.830 0.987 1.00 95.31 116 ASP A O 1
ATOM 945 N N . ASN A 1 117 ? 12.719 8.332 1.334 1.00 95.12 117 ASN A N 1
ATOM 946 C CA . ASN A 1 117 ? 13.148 7.770 2.598 1.00 95.12 117 ASN A CA 1
ATOM 947 C C . ASN A 1 117 ? 13.763 8.824 3.520 1.00 95.12 117 ASN A C 1
ATOM 949 O O . ASN A 1 117 ? 14.261 9.861 3.076 1.00 95.12 117 ASN A O 1
ATOM 953 N N . VAL A 1 118 ? 13.695 8.545 4.820 1.00 96.06 118 VAL A N 1
ATOM 954 C CA . VAL A 1 118 ? 14.319 9.357 5.863 1.00 96.06 118 VAL A CA 1
ATOM 955 C C . VAL A 1 118 ? 15.106 8.458 6.796 1.00 96.06 118 VAL A C 1
ATOM 957 O O . VAL A 1 118 ? 14.580 7.474 7.316 1.00 96.06 118 VAL A O 1
ATOM 960 N N . ARG A 1 119 ? 16.361 8.819 7.039 1.00 94.75 119 ARG A N 1
ATOM 961 C CA . ARG A 1 119 ? 17.249 8.128 7.969 1.00 94.75 119 ARG A CA 1
ATOM 962 C C . ARG A 1 119 ? 17.082 8.671 9.381 1.00 94.75 119 ARG A C 1
ATOM 964 O O . ARG A 1 119 ? 16.730 9.830 9.595 1.00 94.75 119 ARG A O 1
ATOM 971 N N . GLU A 1 120 ? 17.352 7.825 10.368 1.00 94.12 120 GLU A N 1
ATOM 972 C CA . GLU A 1 120 ? 17.264 8.209 11.780 1.00 94.12 120 GLU A CA 1
ATOM 973 C C . GLU A 1 120 ? 18.208 9.359 12.150 1.00 94.12 120 GLU A C 1
ATOM 975 O O . GLU A 1 120 ? 17.859 10.182 12.995 1.00 94.12 120 GLU A O 1
ATOM 980 N N . ASP A 1 121 ? 19.352 9.465 11.472 1.00 92.44 121 ASP A N 1
ATOM 981 C CA . ASP A 1 121 ? 20.314 10.559 11.636 1.00 92.44 121 ASP A CA 1
ATOM 982 C C . ASP A 1 121 ? 19.868 11.890 10.996 1.00 92.44 121 ASP A C 1
ATOM 984 O O . ASP A 1 121 ? 20.580 12.886 11.092 1.00 92.44 121 ASP A O 1
ATOM 988 N N . GLY A 1 122 ? 18.685 11.926 10.374 1.00 91.06 122 GLY A N 1
ATOM 989 C CA . GLY A 1 122 ? 18.074 13.129 9.813 1.00 91.06 122 GLY A CA 1
ATOM 990 C C . GLY A 1 122 ? 18.316 13.343 8.320 1.00 91.06 122 GLY A C 1
ATOM 991 O O . GLY A 1 122 ? 17.768 14.296 7.772 1.00 91.06 122 GLY A O 1
ATOM 992 N N . ARG A 1 123 ? 19.074 12.476 7.634 1.00 93.00 123 ARG A N 1
ATOM 993 C CA . ARG A 1 123 ? 19.210 12.557 6.169 1.00 93.00 123 ARG A CA 1
ATOM 994 C C . ARG A 1 123 ? 17.887 12.226 5.476 1.00 93.00 123 ARG A C 1
ATOM 996 O O . ARG A 1 123 ? 17.248 11.225 5.799 1.00 93.00 123 ARG A O 1
ATOM 1003 N N . ILE A 1 124 ? 17.499 13.050 4.504 1.00 93.94 124 ILE A N 1
ATOM 1004 C CA . ILE A 1 124 ? 16.247 12.923 3.745 1.00 93.94 124 ILE A CA 1
ATOM 1005 C C . ILE A 1 124 ? 16.581 12.721 2.267 1.00 93.94 124 ILE A C 1
ATOM 1007 O O . ILE A 1 124 ? 17.272 13.542 1.666 1.00 93.94 124 ILE A O 1
ATOM 1011 N N . ALA A 1 125 ? 16.051 11.658 1.663 1.00 93.06 125 ALA A N 1
ATOM 1012 C CA . ALA A 1 125 ? 16.118 11.452 0.223 1.00 93.06 125 ALA A CA 1
ATOM 1013 C C . ALA A 1 125 ? 14.984 12.228 -0.465 1.00 93.06 125 ALA A C 1
ATOM 1015 O O . ALA A 1 125 ? 13.851 11.748 -0.557 1.00 93.06 125 ALA A O 1
ATOM 1016 N N . GLN A 1 126 ? 15.300 13.436 -0.942 1.00 92.44 126 GLN A N 1
ATOM 1017 C CA . GLN A 1 126 ? 14.360 14.393 -1.546 1.00 92.44 126 GLN A CA 1
ATOM 1018 C C . GLN A 1 126 ? 13.914 14.003 -2.964 1.00 92.44 126 GLN A C 1
ATOM 1020 O O . GLN A 1 126 ? 14.073 14.761 -3.926 1.00 92.44 126 GLN A O 1
ATOM 1025 N N . ARG A 1 127 ? 13.357 12.799 -3.104 1.00 93.62 127 ARG A N 1
ATOM 1026 C CA . ARG A 1 127 ? 12.798 12.283 -4.352 1.00 93.62 127 ARG A CA 1
ATOM 1027 C C . ARG A 1 127 ? 11.411 11.679 -4.138 1.00 93.62 127 ARG A C 1
ATOM 1029 O O . ARG A 1 127 ? 11.155 11.074 -3.105 1.00 93.62 127 ARG A O 1
ATOM 1036 N N . LEU A 1 128 ? 10.528 11.832 -5.116 1.00 96.00 128 LEU A N 1
ATOM 1037 C CA . LEU A 1 128 ? 9.165 11.305 -5.128 1.00 96.00 128 LEU A CA 1
ATOM 1038 C C . LEU A 1 128 ? 9.005 10.333 -6.298 1.00 96.00 128 LEU A C 1
ATOM 1040 O O . LEU A 1 128 ? 9.377 10.681 -7.417 1.00 96.00 128 LEU A O 1
ATOM 1044 N N . SER A 1 129 ? 8.400 9.172 -6.042 1.00 96.38 129 SER A N 1
ATOM 1045 C CA . SER A 1 129 ? 7.964 8.214 -7.065 1.00 96.38 129 SER A CA 1
ATOM 1046 C C . SER A 1 129 ? 6.433 8.154 -7.162 1.00 96.38 129 SER A C 1
ATOM 1048 O O . SER A 1 129 ? 5.748 8.531 -6.197 1.00 96.38 129 SER A O 1
ATOM 1050 N N . PRO A 1 130 ? 5.858 7.642 -8.270 1.00 97.62 130 PRO A N 1
ATOM 1051 C CA . PRO A 1 130 ? 4.408 7.472 -8.387 1.00 97.62 130 PRO A CA 1
ATOM 1052 C C . PRO A 1 130 ? 3.835 6.552 -7.297 1.00 97.62 130 PRO A C 1
ATOM 1054 O O . PRO A 1 130 ? 2.776 6.842 -6.738 1.00 97.62 130 PRO A O 1
ATOM 1057 N N . THR A 1 131 ? 4.562 5.493 -6.920 1.00 96.62 131 THR A N 1
ATOM 1058 C CA . THR A 1 131 ? 4.162 4.593 -5.825 1.00 96.62 131 THR A CA 1
ATOM 1059 C C . THR A 1 131 ? 4.158 5.308 -4.468 1.00 96.62 131 THR A C 1
ATOM 1061 O O . THR A 1 131 ? 3.192 5.170 -3.714 1.00 96.62 131 THR A O 1
ATOM 1064 N N . ASN A 1 132 ? 5.179 6.121 -4.155 1.00 98.00 132 ASN A N 1
ATOM 1065 C CA . ASN A 1 132 ? 5.215 6.906 -2.912 1.00 98.00 132 ASN A CA 1
ATOM 1066 C C . ASN A 1 132 ? 4.051 7.905 -2.846 1.00 98.00 132 ASN A C 1
ATOM 1068 O O . ASN A 1 132 ? 3.414 8.047 -1.801 1.00 98.00 132 ASN A O 1
ATOM 1072 N N . LEU A 1 133 ? 3.738 8.554 -3.971 1.00 98.31 133 LEU A N 1
ATOM 1073 C CA . LEU A 1 133 ? 2.601 9.461 -4.072 1.00 98.31 133 LEU A CA 1
ATOM 1074 C C . LEU A 1 133 ? 1.266 8.741 -3.825 1.00 98.31 133 LEU A C 1
ATOM 1076 O O . LEU A 1 133 ? 0.464 9.195 -3.011 1.00 98.31 133 LEU A O 1
ATOM 1080 N N . GLY A 1 134 ? 1.027 7.614 -4.501 1.00 98.50 134 GLY A N 1
ATOM 1081 C CA . GLY A 1 134 ? -0.203 6.841 -4.325 1.00 98.50 134 GLY A CA 1
ATOM 1082 C C . GLY A 1 134 ? -0.374 6.344 -2.886 1.00 98.50 134 GLY A C 1
ATOM 1083 O O . GLY A 1 134 ? -1.448 6.467 -2.290 1.00 98.50 134 GLY A O 1
ATOM 1084 N N . LEU A 1 135 ? 0.705 5.844 -2.281 1.00 98.62 135 LEU A N 1
ATOM 1085 C CA . LEU A 1 135 ? 0.680 5.352 -0.905 1.00 98.62 135 LEU A CA 1
ATOM 1086 C C . LEU A 1 135 ? 0.535 6.470 0.132 1.00 98.62 135 LEU A C 1
ATOM 1088 O O . LEU A 1 135 ? -0.110 6.229 1.148 1.00 98.62 135 LEU A O 1
ATOM 1092 N N . LEU A 1 136 ? 1.034 7.686 -0.120 1.00 98.75 136 LEU A N 1
ATOM 1093 C CA . LEU A 1 136 ? 0.728 8.865 0.701 1.00 98.75 136 LEU A CA 1
ATOM 1094 C C . LEU A 1 136 ? -0.784 9.133 0.739 1.00 98.75 136 LEU A C 1
ATOM 1096 O O . LEU A 1 136 ? -1.358 9.306 1.817 1.00 98.75 136 LEU A O 1
ATOM 1100 N N . LEU A 1 137 ? -1.437 9.137 -0.426 1.00 98.81 137 LEU A N 1
ATOM 1101 C CA . LEU A 1 137 ? -2.875 9.387 -0.538 1.00 98.81 137 LEU A CA 1
ATOM 1102 C C . LEU A 1 137 ? -3.688 8.323 0.219 1.00 98.81 137 LEU A C 1
ATOM 1104 O O . LEU A 1 137 ? -4.528 8.651 1.058 1.00 98.81 137 LEU A O 1
ATOM 1108 N N . ASN A 1 138 ? -3.376 7.042 0.024 1.00 98.88 138 ASN A N 1
ATOM 1109 C CA . ASN A 1 138 ? -4.069 5.963 0.732 1.00 98.88 138 ASN A CA 1
ATOM 1110 C C . ASN A 1 138 ? -3.693 5.853 2.221 1.00 98.88 138 ASN A C 1
ATOM 1112 O O . ASN A 1 138 ? -4.494 5.379 3.036 1.00 98.88 138 ASN A O 1
ATOM 1116 N N . ALA A 1 139 ? -2.498 6.299 2.623 1.00 98.81 139 ALA A N 1
ATOM 1117 C CA . ALA A 1 139 ? -2.129 6.394 4.033 1.00 98.81 139 ALA A CA 1
ATOM 1118 C C . ALA A 1 139 ? -3.038 7.393 4.764 1.00 98.81 139 ALA A C 1
ATOM 1120 O O . ALA A 1 139 ? -3.439 7.128 5.896 1.00 98.81 139 ALA A O 1
ATOM 1121 N N . ARG A 1 140 ? -3.452 8.484 4.103 1.00 98.75 140 ARG A N 1
ATOM 1122 C CA . ARG A 1 140 ? -4.438 9.431 4.652 1.00 98.75 140 ARG A CA 1
ATOM 1123 C C . ARG A 1 140 ? -5.822 8.800 4.807 1.00 98.75 140 ARG A C 1
ATOM 1125 O O . ARG A 1 140 ? -6.448 8.997 5.843 1.00 98.75 140 ARG A O 1
ATOM 1132 N N . ILE A 1 141 ? -6.264 7.967 3.858 1.00 98.75 141 ILE A N 1
ATOM 1133 C CA . ILE A 1 141 ? -7.504 7.175 4.005 1.00 98.75 141 ILE A CA 1
ATOM 1134 C C . ILE A 1 141 ? -7.405 6.265 5.243 1.00 98.75 141 ILE A C 1
ATOM 1136 O O . ILE A 1 141 ? -8.318 6.227 6.070 1.00 98.75 141 ILE A O 1
ATOM 1140 N N . SER A 1 142 ? -6.267 5.580 5.422 1.00 98.56 142 SER A N 1
ATOM 1141 C CA . SER A 1 142 ? -6.016 4.743 6.608 1.00 98.56 142 SER A CA 1
ATOM 1142 C C . SER A 1 142 ? -6.064 5.566 7.894 1.00 98.56 142 SER A C 1
ATOM 1144 O O . SER A 1 142 ? -6.654 5.136 8.881 1.00 98.56 142 SER A O 1
ATOM 1146 N N . ALA A 1 143 ? -5.468 6.761 7.883 1.00 98.25 143 ALA A N 1
ATOM 1147 C CA . ALA A 1 143 ? -5.443 7.670 9.020 1.00 98.25 143 ALA A CA 1
ATOM 1148 C C . ALA A 1 143 ? -6.843 8.166 9.404 1.00 98.25 143 ALA A C 1
ATOM 1150 O O . ALA A 1 143 ? -7.123 8.283 10.595 1.00 98.25 143 ALA A O 1
ATOM 1151 N N . VAL A 1 144 ? -7.738 8.391 8.438 1.00 98.06 144 VAL A N 1
ATOM 1152 C CA . VAL A 1 144 ? -9.149 8.711 8.709 1.00 98.06 144 VAL A CA 1
ATOM 1153 C C . VAL A 1 144 ? -9.845 7.541 9.411 1.00 98.06 144 VAL A C 1
ATOM 1155 O O . VAL A 1 144 ? -10.448 7.732 10.467 1.00 98.06 144 VAL A O 1
ATOM 1158 N N . HIS A 1 145 ? -9.704 6.311 8.903 1.00 97.38 145 HIS A N 1
ATOM 1159 C CA . HIS A 1 145 ? -10.292 5.123 9.544 1.00 97.38 145 HIS A CA 1
ATOM 1160 C C . HIS A 1 145 ? -9.713 4.836 10.933 1.00 97.38 145 HIS A C 1
ATOM 1162 O O . HIS A 1 145 ? -10.439 4.469 11.852 1.00 97.38 145 HIS A O 1
ATOM 1168 N N . LEU A 1 146 ? -8.408 5.034 11.120 1.00 97.19 146 LEU A N 1
ATOM 1169 C CA . LEU A 1 146 ? -7.754 4.888 12.421 1.00 97.19 146 LEU A CA 1
ATOM 1170 C C . LEU A 1 146 ? -8.114 6.020 13.395 1.00 97.19 146 LEU A C 1
ATOM 1172 O O . LEU A 1 146 ? -7.875 5.874 14.596 1.00 97.19 146 LEU A O 1
ATOM 1176 N N . GLY A 1 147 ? -8.706 7.109 12.898 1.00 96.62 147 GLY A N 1
ATOM 1177 C CA . GLY A 1 147 ? -9.051 8.300 13.664 1.00 96.62 147 GLY A CA 1
ATOM 1178 C C . GLY A 1 147 ? -7.857 9.213 13.942 1.00 96.62 147 GLY A C 1
ATOM 1179 O O . GLY A 1 147 ? -7.912 10.003 14.876 1.00 96.62 147 GLY A O 1
ATOM 1180 N N . TYR A 1 148 ? -6.754 9.106 13.202 1.00 96.75 148 TYR A N 1
ATOM 1181 C CA . TYR A 1 148 ? -5.582 9.984 13.341 1.00 96.75 148 TYR A CA 1
ATOM 1182 C C . TYR A 1 148 ? -5.739 11.298 12.575 1.00 96.75 148 TYR A C 1
ATOM 1184 O O . TYR A 1 148 ? -5.157 12.308 12.968 1.00 96.75 148 TYR A O 1
ATOM 1192 N N . LEU A 1 149 ? -6.555 11.289 11.521 1.00 95.50 149 LEU A N 1
ATOM 1193 C CA . LEU A 1 149 ? -6.836 12.439 10.671 1.00 95.50 149 LEU A CA 1
ATOM 1194 C C . LEU A 1 149 ? -8.343 12.717 10.657 1.00 95.50 149 LEU A C 1
ATOM 1196 O O . LEU A 1 149 ? -9.140 11.782 10.561 1.00 95.50 149 LEU A O 1
ATOM 1200 N N . THR A 1 150 ? -8.739 13.983 10.768 1.00 96.00 150 THR A N 1
ATOM 1201 C CA . THR A 1 150 ? -10.145 14.387 10.599 1.00 96.00 150 THR A CA 1
ATOM 1202 C C . THR A 1 150 ? -10.492 14.552 9.116 1.00 96.00 150 THR A C 1
ATOM 1204 O O . THR A 1 150 ? -9.598 14.688 8.279 1.00 96.00 150 THR A O 1
ATOM 1207 N N . LEU A 1 151 ? -11.783 14.547 8.759 1.00 96.31 151 LEU A N 1
ATOM 1208 C CA . LEU A 1 151 ? -12.188 14.738 7.357 1.00 96.31 151 LEU A CA 1
ATOM 1209 C C . LEU A 1 151 ? -11.767 16.096 6.760 1.00 96.31 151 LEU A C 1
ATOM 1211 O O . LEU A 1 151 ? -11.280 16.087 5.630 1.00 96.31 151 LEU A O 1
ATOM 1215 N N . PRO A 1 152 ? -11.888 17.239 7.466 1.00 96.75 152 PRO A N 1
ATOM 1216 C CA . PRO A 1 152 ? -11.395 18.515 6.941 1.00 96.75 152 PRO A CA 1
ATOM 1217 C C . PRO A 1 152 ? -9.903 18.482 6.594 1.00 96.75 152 PRO A C 1
ATOM 1219 O O . PRO A 1 152 ? -9.498 18.921 5.523 1.00 96.75 152 PRO A O 1
ATOM 1222 N N . GLU A 1 153 ? -9.086 17.878 7.453 1.00 96.19 153 GLU A N 1
ATOM 1223 C CA . GLU A 1 153 ? -7.638 17.784 7.239 1.00 96.19 153 GLU A CA 1
ATOM 1224 C C . GLU A 1 153 ? -7.263 16.805 6.132 1.00 96.19 153 GLU A C 1
ATOM 1226 O O . GLU A 1 153 ? -6.306 17.022 5.383 1.00 96.19 153 GLU A O 1
ATOM 1231 N N . PHE A 1 154 ? -8.020 15.714 6.023 1.00 98.06 154 PHE A N 1
ATOM 1232 C CA . PHE A 1 154 ? -7.926 14.803 4.896 1.00 98.06 154 PHE A CA 1
ATOM 1233 C C . PHE A 1 154 ? -8.163 15.553 3.586 1.00 98.06 154 PHE A C 1
ATOM 1235 O O . PHE A 1 154 ? -7.346 15.429 2.677 1.00 98.06 154 PHE A O 1
ATOM 1242 N N . VAL A 1 155 ? -9.221 16.364 3.503 1.00 98.44 155 VAL A N 1
ATOM 1243 C CA . VAL A 1 155 ? -9.538 17.156 2.309 1.00 98.44 155 VAL A CA 1
ATOM 1244 C C . VAL A 1 155 ? -8.449 18.184 2.014 1.00 98.44 155 VAL A C 1
ATOM 1246 O O . VAL A 1 155 ? -7.951 18.213 0.891 1.00 98.44 155 VAL A O 1
ATOM 1249 N N . GLU A 1 156 ? -8.046 18.979 3.006 1.00 97.50 156 GLU A N 1
ATOM 1250 C CA . GLU A 1 156 ? -7.019 20.019 2.862 1.00 97.50 156 GLU A CA 1
ATOM 1251 C C . GLU A 1 156 ? -5.715 19.438 2.299 1.00 97.50 156 GLU A C 1
ATOM 1253 O O . GLU A 1 156 ? -5.243 19.841 1.234 1.00 97.50 156 GLU A O 1
ATOM 1258 N N . SER A 1 157 ? -5.161 18.436 2.986 1.00 97.94 157 SER A N 1
ATOM 1259 C CA . SER A 1 157 ? -3.883 17.838 2.601 1.00 97.94 157 SER A CA 1
ATOM 1260 C C . SER A 1 157 ? -3.970 17.075 1.277 1.00 97.94 157 SER A C 1
ATOM 1262 O O . SER A 1 157 ? -3.040 17.128 0.471 1.00 97.94 157 SER A O 1
ATOM 1264 N N . THR A 1 158 ? -5.083 16.383 1.010 1.00 98.75 158 THR A N 1
ATOM 1265 C CA . THR A 1 158 ? -5.289 15.624 -0.235 1.00 98.75 158 THR A CA 1
ATOM 1266 C C . THR A 1 158 ? -5.405 16.538 -1.440 1.00 98.75 158 THR A C 1
ATOM 1268 O O . THR A 1 158 ? -4.687 16.320 -2.414 1.00 98.75 158 THR A O 1
ATOM 1271 N N . ARG A 1 159 ? -6.225 17.594 -1.370 1.00 98.56 159 ARG A N 1
ATOM 1272 C CA . ARG A 1 159 ? -6.343 18.571 -2.461 1.00 98.56 159 ARG A CA 1
ATOM 1273 C C . ARG A 1 159 ? -5.009 19.249 -2.736 1.00 98.56 159 ARG A C 1
ATOM 1275 O O . ARG A 1 159 ? -4.590 19.301 -3.886 1.00 98.56 159 ARG A O 1
ATOM 1282 N N . ALA A 1 160 ? -4.288 19.652 -1.690 1.00 98.19 160 ALA A N 1
ATOM 1283 C CA . ALA A 1 160 ? -2.980 20.268 -1.858 1.00 98.19 160 ALA A CA 1
ATOM 1284 C C . ALA A 1 160 ? -1.972 19.339 -2.565 1.00 98.19 160 ALA A C 1
ATOM 1286 O O . ALA A 1 160 ? -1.212 19.795 -3.419 1.00 98.19 160 ALA A O 1
ATOM 1287 N N . THR A 1 161 ? -1.991 18.032 -2.273 1.00 98.31 161 THR A N 1
ATOM 1288 C CA . THR A 1 161 ? -1.179 17.037 -2.994 1.00 98.31 161 THR A CA 1
ATOM 1289 C C . THR A 1 161 ? -1.629 16.860 -4.448 1.00 98.31 161 THR A C 1
ATOM 1291 O O . THR A 1 161 ? -0.777 16.820 -5.337 1.00 98.31 161 THR A O 1
ATOM 1294 N N . LEU A 1 162 ? -2.937 16.779 -4.719 1.00 98.44 162 LEU A N 1
ATOM 1295 C CA . LEU A 1 162 ? -3.472 16.659 -6.084 1.00 98.44 162 LEU A CA 1
ATOM 1296 C C . LEU A 1 162 ? -3.153 17.904 -6.933 1.00 98.44 162 LEU A C 1
ATOM 1298 O O . LEU A 1 162 ? -2.808 17.787 -8.109 1.00 98.44 162 LEU A O 1
ATOM 1302 N N . ASP A 1 163 ? -3.146 19.091 -6.331 1.00 97.38 163 ASP A N 1
ATOM 1303 C CA . ASP A 1 163 ? -2.738 20.324 -7.005 1.00 97.38 163 ASP A CA 1
ATOM 1304 C C . ASP A 1 163 ? -1.258 20.314 -7.398 1.00 97.38 163 ASP A C 1
ATOM 1306 O O . ASP A 1 163 ? -0.897 20.830 -8.459 1.00 97.38 163 ASP A O 1
ATOM 1310 N N . GLN A 1 164 ? -0.385 19.702 -6.591 1.00 96.12 164 GLN A N 1
ATOM 1311 C CA . GLN A 1 164 ? 1.002 19.481 -7.008 1.00 96.12 164 GLN A CA 1
ATOM 1312 C C . GLN A 1 164 ? 1.110 18.397 -8.072 1.00 96.12 164 GLN A C 1
ATOM 1314 O O . GLN A 1 164 ? 1.848 18.580 -9.038 1.00 96.12 164 GLN A O 1
ATOM 1319 N N . TYR A 1 165 ? 0.344 17.309 -7.949 1.00 96.25 165 TYR A N 1
ATOM 1320 C CA . TYR A 1 165 ? 0.310 16.250 -8.954 1.00 96.25 165 TYR A CA 1
ATOM 1321 C C . TYR A 1 165 ? 0.034 16.807 -10.350 1.00 96.25 165 TYR A C 1
ATOM 1323 O O . TYR A 1 165 ? 0.737 16.469 -11.304 1.00 96.25 165 TYR A O 1
ATOM 1331 N N . ARG A 1 166 ? -0.938 17.717 -10.482 1.00 95.56 166 ARG A N 1
ATOM 1332 C CA . ARG A 1 166 ? -1.263 18.372 -11.759 1.00 95.56 166 ARG A CA 1
ATOM 1333 C C . ARG A 1 166 ? -0.073 19.100 -12.379 1.00 95.56 166 ARG A C 1
ATOM 1335 O O . ARG A 1 166 ? 0.091 19.033 -13.594 1.00 95.56 166 ARG A O 1
ATOM 1342 N N . LYS A 1 167 ? 0.787 19.706 -11.558 1.00 94.94 167 LYS A N 1
ATOM 1343 C CA . LYS A 1 167 ? 1.973 20.462 -11.997 1.00 94.94 167 LYS A CA 1
ATOM 1344 C C . LYS A 1 167 ? 3.157 19.579 -12.386 1.00 94.94 167 LYS A C 1
ATOM 1346 O O . LYS A 1 167 ? 4.030 20.046 -13.112 1.00 94.94 167 LYS A O 1
ATOM 1351 N N . LEU A 1 168 ? 3.209 18.327 -11.924 1.00 95.88 168 LEU A N 1
ATOM 1352 C CA . LEU A 1 168 ? 4.281 17.402 -12.301 1.00 95.88 168 LEU A CA 1
ATOM 1353 C C . LEU A 1 168 ? 4.275 17.179 -13.818 1.00 95.88 168 LEU A C 1
ATOM 1355 O O . LEU A 1 168 ? 3.214 16.961 -14.410 1.00 95.88 168 LEU A O 1
ATOM 1359 N N . ALA A 1 169 ? 5.452 17.201 -14.445 1.00 95.81 169 ALA A N 1
ATOM 1360 C CA . ALA A 1 169 ? 5.598 16.834 -15.853 1.00 95.81 169 ALA A CA 1
ATOM 1361 C C . ALA A 1 169 ? 5.116 15.393 -16.072 1.00 95.81 169 ALA A C 1
ATOM 1363 O O . ALA A 1 169 ? 5.393 14.539 -15.240 1.00 95.81 169 ALA A O 1
ATOM 1364 N N . LYS A 1 170 ? 4.406 15.108 -17.164 1.00 96.50 170 LYS A N 1
ATOM 1365 C CA . LYS A 1 170 ? 3.834 13.781 -17.452 1.00 96.50 170 LYS A CA 1
ATOM 1366 C C . LYS A 1 170 ? 4.176 13.346 -18.872 1.00 96.50 170 LYS A C 1
ATOM 1368 O O . LYS A 1 170 ? 4.451 14.190 -19.723 1.00 96.50 170 LYS A O 1
ATOM 1373 N N . TYR A 1 171 ? 4.103 12.047 -19.130 1.00 97.75 171 TYR A N 1
ATOM 1374 C CA . TYR A 1 171 ? 4.149 11.471 -20.471 1.00 97.75 171 TYR A CA 1
ATOM 1375 C C . TYR A 1 171 ? 2.919 10.588 -20.677 1.00 97.75 171 TYR A C 1
ATOM 1377 O O . TYR A 1 171 ? 2.697 9.666 -19.899 1.00 97.75 171 TYR A O 1
ATOM 1385 N N . SER A 1 172 ? 2.091 10.901 -21.677 1.00 96.88 172 SER A N 1
ATOM 1386 C CA . SER A 1 172 ? 0.821 10.194 -21.936 1.00 96.88 172 SER A CA 1
ATOM 1387 C C . SER A 1 172 ? -0.056 10.034 -20.680 1.00 96.88 172 SER A C 1
ATOM 1389 O O . SER A 1 172 ? -0.578 8.963 -20.394 1.00 96.88 172 SER A O 1
ATOM 1391 N N . GLY A 1 173 ? -0.131 11.096 -19.869 1.00 96.81 173 GLY A N 1
ATOM 1392 C CA . GLY A 1 173 ? -0.853 11.124 -18.589 1.00 96.81 173 GLY A CA 1
ATOM 1393 C C . GLY A 1 173 ? -0.154 10.441 -17.409 1.00 96.81 173 GLY A C 1
ATOM 1394 O O . GLY A 1 173 ? -0.556 10.658 -16.268 1.00 96.81 173 GLY A O 1
ATOM 1395 N N . HIS A 1 174 ? 0.933 9.702 -17.637 1.00 98.12 174 HIS A N 1
ATOM 1396 C CA . HIS A 1 174 ? 1.721 9.076 -16.578 1.00 98.12 174 HIS A CA 1
ATOM 1397 C C . HIS A 1 174 ? 2.714 10.051 -15.952 1.00 98.12 174 HIS A C 1
ATOM 1399 O O . HIS A 1 174 ? 3.449 10.760 -16.643 1.00 98.12 174 HIS A O 1
ATOM 1405 N N . VAL A 1 175 ? 2.778 10.036 -14.624 1.00 96.75 175 VAL A N 1
ATOM 1406 C CA . VAL A 1 175 ? 3.890 10.613 -13.865 1.00 96.75 175 VAL A CA 1
ATOM 1407 C C . VAL A 1 175 ? 5.123 9.716 -14.034 1.00 96.75 175 VAL A C 1
ATOM 1409 O O . VAL A 1 175 ? 5.020 8.492 -14.072 1.00 96.75 175 VAL A O 1
ATOM 1412 N N . LEU A 1 176 ? 6.282 10.347 -14.200 1.00 97.12 176 LEU A N 1
ATOM 1413 C CA . LEU A 1 176 ? 7.580 9.717 -14.425 1.00 97.12 176 LEU A CA 1
ATOM 1414 C C . LEU A 1 176 ? 8.129 9.098 -13.133 1.00 97.12 176 LEU A C 1
ATOM 1416 O O . LEU A 1 176 ? 7.582 9.285 -12.050 1.00 97.12 176 LEU A O 1
ATOM 1420 N N . ASN A 1 177 ? 9.216 8.341 -13.242 1.00 94.00 177 ASN A N 1
ATOM 1421 C CA . ASN A 1 177 ? 9.692 7.522 -12.132 1.00 94.00 177 ASN A CA 1
ATOM 1422 C C . ASN A 1 177 ? 10.162 8.345 -10.919 1.00 94.00 177 ASN A C 1
ATOM 1424 O O . ASN A 1 177 ? 9.912 7.955 -9.780 1.00 94.00 177 ASN A O 1
ATOM 1428 N N . TRP A 1 178 ? 10.801 9.498 -11.152 1.00 95.88 178 TRP A N 1
ATOM 1429 C CA . TRP A 1 178 ? 11.415 10.288 -10.086 1.00 95.88 178 TRP A CA 1
ATOM 1430 C C . TRP A 1 178 ? 11.282 11.802 -10.280 1.00 95.88 178 TRP A C 1
ATOM 1432 O O . TRP A 1 178 ? 11.529 12.338 -11.361 1.00 95.88 178 TRP A O 1
ATOM 1442 N N . TYR A 1 179 ? 10.965 12.500 -9.187 1.00 95.81 179 TYR A N 1
ATOM 1443 C CA . TYR A 1 179 ? 10.946 13.966 -9.097 1.00 95.81 179 TYR A CA 1
ATOM 1444 C C . TYR A 1 179 ? 11.680 14.432 -7.856 1.00 95.81 179 TYR A C 1
ATOM 1446 O O . TYR A 1 179 ? 11.546 13.813 -6.808 1.00 95.81 179 TYR A O 1
ATOM 1454 N N . CYS A 1 180 ? 12.364 15.569 -7.928 1.00 94.06 180 CYS A N 1
ATOM 1455 C CA . CYS A 1 180 ? 12.829 16.273 -6.740 1.00 94.06 180 CYS A CA 1
ATOM 1456 C C . CYS A 1 180 ? 11.627 16.858 -5.980 1.00 94.06 180 CYS A C 1
ATOM 1458 O O . CYS A 1 180 ? 10.858 17.634 -6.548 1.00 94.06 180 CYS A O 1
ATOM 1460 N N . THR A 1 181 ? 11.467 16.522 -4.700 1.00 90.25 181 THR A N 1
ATOM 1461 C CA . THR A 1 181 ? 10.340 16.989 -3.864 1.00 90.25 181 THR A CA 1
ATOM 1462 C C . THR A 1 181 ? 10.344 18.502 -3.638 1.00 90.25 181 THR A C 1
ATOM 1464 O O . THR A 1 181 ? 9.279 19.108 -3.553 1.00 90.25 181 THR A O 1
ATOM 1467 N N . GLU A 1 182 ? 11.524 19.124 -3.594 1.00 88.75 182 GLU A N 1
ATOM 1468 C CA . GLU A 1 182 ? 11.681 20.566 -3.357 1.00 88.75 182 GLU A CA 1
ATOM 1469 C C . GLU A 1 182 ? 11.430 21.396 -4.622 1.00 88.75 182 GLU A C 1
ATOM 1471 O O . GLU A 1 182 ? 10.736 22.408 -4.585 1.00 88.75 182 GLU A O 1
ATOM 1476 N N . SER A 1 183 ? 11.980 20.970 -5.764 1.00 90.94 183 SER A N 1
ATOM 1477 C CA . SER A 1 183 ? 11.928 21.750 -7.012 1.00 90.94 183 SER A CA 1
ATOM 1478 C C . SER A 1 183 ? 10.861 21.289 -8.006 1.00 90.94 183 SER A C 1
ATOM 1480 O O . SER A 1 183 ? 10.642 21.965 -9.010 1.00 90.94 183 SER A O 1
ATOM 1482 N N . LEU A 1 184 ? 10.229 20.134 -7.765 1.00 91.69 184 LEU A N 1
ATOM 1483 C CA . LEU A 1 184 ? 9.300 19.445 -8.674 1.00 91.69 184 LEU A CA 1
ATOM 1484 C C . LEU A 1 184 ? 9.899 19.082 -10.044 1.00 91.69 184 LEU A C 1
ATOM 1486 O O . LEU A 1 184 ? 9.176 18.685 -10.960 1.00 91.69 184 LEU A O 1
ATOM 1490 N N . ARG A 1 185 ? 11.223 19.203 -10.202 1.00 94.25 185 ARG A N 1
ATOM 1491 C CA . ARG A 1 185 ? 11.926 18.826 -11.429 1.00 94.25 185 ARG A CA 1
ATOM 1492 C C . ARG A 1 185 ? 11.975 17.313 -11.560 1.00 94.25 185 ARG A C 1
ATOM 1494 O O . ARG A 1 185 ? 12.206 16.613 -10.575 1.00 94.25 185 ARG A O 1
ATOM 1501 N N . VAL A 1 186 ? 11.796 16.836 -12.786 1.00 96.00 186 VAL A N 1
ATOM 1502 C CA . VAL A 1 186 ? 12.017 15.431 -13.136 1.00 96.00 186 VAL A CA 1
ATOM 1503 C C . VAL A 1 186 ? 13.490 15.098 -12.921 1.00 96.00 186 VAL A C 1
ATOM 1505 O O . VAL A 1 186 ? 14.358 15.904 -13.260 1.00 96.00 186 VAL A O 1
ATOM 1508 N N . LEU A 1 187 ? 13.757 13.934 -12.340 1.00 94.44 187 LEU A N 1
ATOM 1509 C CA . LEU A 1 187 ? 15.102 13.387 -12.217 1.00 94.44 187 LEU A CA 1
ATOM 1510 C C . LEU A 1 187 ? 15.349 12.406 -13.364 1.00 94.44 187 LEU A C 1
ATOM 1512 O O . LEU A 1 187 ? 14.464 11.628 -13.715 1.00 94.44 187 LEU A O 1
ATOM 1516 N N . GLU A 1 188 ? 16.546 12.464 -13.940 1.00 91.94 188 GLU A N 1
ATOM 1517 C CA . GLU A 1 188 ? 16.957 11.543 -14.998 1.00 91.94 188 GLU A CA 1
ATOM 1518 C C . GLU A 1 188 ? 17.207 10.129 -14.440 1.00 91.94 188 GLU A C 1
ATOM 1520 O O . GLU A 1 188 ? 17.691 10.008 -13.309 1.00 91.94 188 GLU A O 1
ATOM 1525 N N . PRO A 1 189 ? 16.928 9.065 -15.217 1.00 92.50 189 PRO A N 1
ATOM 1526 C CA . PRO A 1 189 ? 16.354 9.083 -16.567 1.00 92.50 189 PRO A CA 1
ATOM 1527 C C . PRO A 1 189 ? 14.839 9.357 -16.580 1.00 92.50 189 PRO A C 1
ATOM 1529 O O . PRO A 1 189 ? 14.097 8.911 -15.697 1.00 92.50 189 PRO A O 1
ATOM 1532 N N . ARG A 1 190 ? 14.345 10.031 -17.627 1.00 95.88 190 ARG A N 1
ATOM 1533 C CA . ARG A 1 190 ? 12.902 10.236 -17.845 1.00 95.88 190 ARG A CA 1
ATOM 1534 C C . ARG A 1 190 ? 12.224 8.931 -18.257 1.00 95.88 190 ARG A C 1
ATOM 1536 O O . ARG A 1 190 ? 12.108 8.595 -19.433 1.00 95.88 190 ARG A O 1
ATOM 1543 N N . PHE A 1 191 ? 11.729 8.202 -17.264 1.00 97.12 191 PHE A N 1
ATOM 1544 C CA . PHE A 1 191 ? 11.156 6.871 -17.447 1.00 97.12 191 PHE A CA 1
ATOM 1545 C C . PHE A 1 191 ? 9.711 6.786 -16.946 1.00 97.12 191 PHE A C 1
ATOM 1547 O O . PHE A 1 191 ? 9.402 7.265 -15.854 1.00 97.12 191 PHE A O 1
ATOM 1554 N N . VAL A 1 192 ? 8.830 6.141 -17.714 1.00 98.00 192 VAL A N 1
ATOM 1555 C CA . VAL A 1 192 ? 7.487 5.741 -17.265 1.00 98.00 192 VAL A CA 1
ATOM 1556 C C . VAL A 1 192 ? 7.541 4.289 -16.807 1.00 98.00 192 VAL A C 1
ATOM 1558 O O . VAL A 1 192 ? 7.696 3.386 -17.626 1.00 98.00 192 VAL A O 1
ATOM 1561 N N . SER A 1 193 ? 7.385 4.062 -15.503 1.00 97.12 193 SER A N 1
ATOM 1562 C CA . SER A 1 193 ? 7.299 2.721 -14.916 1.00 97.12 193 SER A CA 1
ATOM 1563 C C . SER A 1 193 ? 5.868 2.190 -14.987 1.00 97.12 193 SER A C 1
ATOM 1565 O O . SER A 1 193 ? 4.928 2.830 -14.501 1.00 97.12 193 SER A O 1
ATOM 1567 N N . THR A 1 194 ? 5.695 1.005 -15.576 1.00 97.50 194 THR A N 1
ATOM 1568 C CA . THR A 1 194 ? 4.386 0.345 -15.685 1.00 97.50 194 THR A CA 1
ATOM 1569 C C . THR A 1 194 ? 3.837 -0.032 -14.309 1.00 97.50 194 THR A C 1
ATOM 1571 O O . THR A 1 194 ? 2.660 0.204 -14.033 1.00 97.50 194 THR A O 1
ATOM 1574 N N . VAL A 1 195 ? 4.677 -0.603 -13.437 1.00 96.00 195 VAL A N 1
ATOM 1575 C CA . VAL A 1 195 ? 4.279 -1.015 -12.081 1.00 96.00 195 VAL A CA 1
ATOM 1576 C C . VAL A 1 195 ? 3.892 0.190 -11.244 1.00 96.00 195 VAL A C 1
ATOM 1578 O O . VAL A 1 195 ? 2.809 0.191 -10.662 1.00 96.00 195 VAL A O 1
ATOM 1581 N N . ASP A 1 196 ? 4.717 1.238 -11.228 1.00 97.25 196 ASP A N 1
ATOM 1582 C CA . ASP A 1 196 ? 4.428 2.417 -10.409 1.00 97.25 196 ASP A CA 1
ATOM 1583 C C . ASP A 1 196 ? 3.185 3.156 -10.906 1.00 97.25 196 ASP A C 1
ATOM 1585 O O . ASP A 1 196 ? 2.383 3.635 -10.103 1.00 97.25 196 ASP A O 1
ATOM 1589 N N . SER A 1 197 ? 2.967 3.171 -12.224 1.00 98.25 197 SER A N 1
ATOM 1590 C CA . SER A 1 197 ? 1.728 3.675 -12.818 1.00 98.25 197 SER A CA 1
ATOM 1591 C C . SER A 1 197 ? 0.513 2.855 -12.389 1.00 98.25 197 SER A C 1
ATOM 1593 O O . SER A 1 197 ? -0.509 3.425 -12.014 1.00 98.25 197 SER A O 1
ATOM 1595 N N . GLY A 1 198 ? 0.611 1.523 -12.402 1.00 98.19 198 GLY A N 1
ATOM 1596 C CA . GLY A 1 198 ? -0.459 0.647 -11.921 1.00 98.19 198 GLY A CA 1
ATOM 1597 C C . GLY A 1 198 ? -0.762 0.859 -10.437 1.00 98.19 198 GLY A C 1
ATOM 1598 O O . GLY A 1 198 ? -1.924 0.983 -10.056 1.00 98.19 198 GLY A O 1
ATOM 1599 N N . ASN A 1 199 ? 0.274 0.975 -9.605 1.00 98.44 199 ASN A N 1
ATOM 1600 C CA . ASN A 1 199 ? 0.134 1.250 -8.175 1.00 98.44 199 ASN A CA 1
ATOM 1601 C C . ASN A 1 199 ? -0.545 2.600 -7.924 1.00 98.44 199 ASN A C 1
ATOM 1603 O O . ASN A 1 199 ? -1.470 2.688 -7.115 1.00 98.44 199 ASN A O 1
ATOM 1607 N N . LEU A 1 200 ? -0.119 3.650 -8.631 1.00 98.75 200 LEU A N 1
ATOM 1608 C CA . LEU A 1 200 ? -0.721 4.975 -8.524 1.00 98.75 200 LEU A CA 1
ATOM 1609 C C . LEU A 1 200 ? -2.187 4.963 -8.971 1.00 98.75 200 LEU A C 1
ATOM 1611 O O . LEU A 1 200 ? -3.034 5.490 -8.252 1.00 98.75 200 LEU A O 1
ATOM 1615 N N . ALA A 1 201 ? -2.508 4.322 -10.097 1.00 98.75 201 ALA A N 1
ATOM 1616 C CA . ALA A 1 201 ? -3.884 4.207 -10.575 1.00 98.75 201 ALA A CA 1
ATOM 1617 C C . ALA A 1 201 ? -4.777 3.452 -9.570 1.00 98.75 201 ALA A C 1
ATOM 1619 O O . ALA A 1 201 ? -5.882 3.905 -9.269 1.00 98.75 201 ALA A O 1
ATOM 1620 N N . ALA A 1 202 ? -4.273 2.369 -8.962 1.00 98.81 202 ALA A N 1
ATOM 1621 C CA . ALA A 1 202 ? -4.979 1.663 -7.891 1.00 98.81 202 ALA A CA 1
ATOM 1622 C C . ALA A 1 202 ? -5.253 2.578 -6.693 1.00 98.81 202 ALA A C 1
ATOM 1624 O O . ALA A 1 202 ? -6.350 2.569 -6.127 1.00 98.81 202 ALA A O 1
ATOM 1625 N N . CYS A 1 203 ? -4.270 3.399 -6.320 1.00 98.88 203 CYS A N 1
ATOM 1626 C CA . CYS A 1 203 ? -4.427 4.363 -5.242 1.00 98.88 203 CYS A CA 1
ATOM 1627 C C . CYS A 1 203 ? -5.449 5.452 -5.567 1.00 98.88 203 CYS A C 1
ATOM 1629 O O . CYS A 1 203 ? -6.283 5.750 -4.720 1.00 98.88 203 CYS A O 1
ATOM 1631 N N . LEU A 1 204 ? -5.434 6.004 -6.779 1.00 98.94 204 LEU A N 1
ATOM 1632 C CA . LEU A 1 204 ? -6.368 7.052 -7.193 1.00 98.94 204 LEU A CA 1
ATOM 1633 C C . LEU A 1 204 ? -7.814 6.544 -7.251 1.00 98.94 204 LEU A C 1
ATOM 1635 O O . LEU A 1 204 ? -8.701 7.202 -6.717 1.00 98.94 204 LEU A O 1
ATOM 1639 N N . TRP A 1 205 ? -8.071 5.348 -7.790 1.00 98.81 205 TRP A N 1
ATOM 1640 C CA . TRP A 1 205 ? -9.414 4.751 -7.730 1.00 98.81 205 TRP A CA 1
ATOM 1641 C C . TRP A 1 205 ? -9.852 4.410 -6.302 1.00 98.81 205 TRP A C 1
ATOM 1643 O O . TRP A 1 205 ? -11.012 4.607 -5.943 1.00 98.81 205 TRP A O 1
ATOM 1653 N N . THR A 1 206 ? -8.925 3.965 -5.450 1.00 98.94 206 THR A N 1
ATOM 1654 C CA . THR A 1 206 ? -9.211 3.762 -4.020 1.00 98.94 206 THR A CA 1
ATOM 1655 C C . THR A 1 206 ? -9.580 5.087 -3.346 1.00 98.94 206 THR A C 1
ATOM 1657 O O . THR A 1 206 ? -10.552 5.141 -2.596 1.00 98.94 206 THR A O 1
ATOM 1660 N N . LEU A 1 207 ? -8.848 6.167 -3.637 1.00 98.94 207 LEU A N 1
ATOM 1661 C CA . LEU A 1 207 ? -9.107 7.508 -3.119 1.00 98.94 207 LEU A CA 1
ATOM 1662 C C . LEU A 1 207 ? -10.449 8.061 -3.604 1.00 98.94 207 LEU A C 1
ATOM 1664 O O . LEU A 1 207 ? -11.211 8.576 -2.787 1.00 98.94 207 LEU A O 1
ATOM 1668 N N . LYS A 1 208 ? -10.762 7.890 -4.893 1.00 98.81 208 LYS A N 1
ATOM 1669 C CA . LYS A 1 208 ? -12.055 8.240 -5.495 1.00 98.81 208 LYS A CA 1
ATOM 1670 C C . LYS A 1 208 ? -13.206 7.644 -4.689 1.00 98.81 208 LYS A C 1
ATOM 1672 O O . LYS A 1 208 ? -14.051 8.362 -4.156 1.00 98.81 208 LYS A O 1
ATOM 1677 N N . GLN A 1 209 ? -13.191 6.323 -4.528 1.00 98.81 209 GLN A N 1
ATOM 1678 C CA . GLN A 1 209 ? -14.262 5.591 -3.855 1.00 98.81 209 GLN A CA 1
ATOM 1679 C C . GLN A 1 209 ? -14.296 5.857 -2.340 1.00 98.81 209 GLN A C 1
ATOM 1681 O O . GLN A 1 209 ? -15.374 5.938 -1.748 1.00 98.81 209 GLN A O 1
ATOM 1686 N N . ALA A 1 210 ? -13.142 6.086 -1.706 1.00 98.75 210 ALA A N 1
ATOM 1687 C CA . ALA A 1 210 ? -13.081 6.511 -0.310 1.00 98.75 210 ALA A CA 1
ATOM 1688 C C . ALA A 1 210 ? -13.697 7.902 -0.098 1.00 98.75 210 ALA A C 1
ATOM 1690 O O . ALA A 1 210 ? -14.455 8.087 0.853 1.00 98.75 210 ALA A O 1
ATOM 1691 N N . ALA A 1 211 ? -13.422 8.867 -0.980 1.00 98.69 211 ALA A N 1
ATOM 1692 C CA . ALA A 1 211 ? -13.968 10.217 -0.883 1.00 98.69 211 ALA A CA 1
ATOM 1693 C C . ALA A 1 211 ? -15.500 10.223 -1.034 1.00 98.69 211 ALA A C 1
ATOM 1695 O O . ALA A 1 211 ? -16.193 10.822 -0.206 1.00 98.69 211 ALA A O 1
ATOM 1696 N N . LEU A 1 212 ? -16.037 9.466 -2.002 1.00 98.50 212 LEU A N 1
ATOM 1697 C CA . LEU A 1 212 ? -17.483 9.235 -2.142 1.00 98.50 212 LEU A CA 1
ATOM 1698 C C . LEU A 1 212 ? -18.079 8.599 -0.880 1.00 98.50 212 LEU A C 1
ATOM 1700 O O . LEU A 1 212 ? -19.109 9.047 -0.368 1.00 98.50 212 LEU A O 1
ATOM 1704 N N . SER A 1 213 ? -17.406 7.581 -0.337 1.00 97.81 213 SER A N 1
ATOM 1705 C CA . SER A 1 213 ? -17.842 6.918 0.889 1.00 97.81 213 SER A CA 1
ATOM 1706 C C . SER A 1 213 ? -17.832 7.859 2.091 1.00 97.81 213 SER A C 1
ATOM 1708 O O . SER A 1 213 ? -18.781 7.832 2.865 1.00 97.81 213 SER A O 1
ATOM 1710 N N . PHE A 1 214 ? -16.815 8.707 2.260 1.00 97.19 214 PHE A N 1
ATOM 1711 C CA . PHE A 1 214 ? -16.748 9.672 3.362 1.00 97.19 214 PHE A CA 1
ATOM 1712 C C . PHE A 1 214 ? -17.798 10.780 3.244 1.00 97.19 214 PHE A C 1
ATOM 1714 O O . PHE A 1 214 ? -18.329 11.219 4.264 1.00 97.19 214 PHE A O 1
ATOM 1721 N N . ALA A 1 215 ? -18.138 11.199 2.022 1.00 96.19 215 ALA A N 1
ATOM 1722 C CA . ALA A 1 215 ? -19.209 12.162 1.777 1.00 96.19 215 ALA A CA 1
ATOM 1723 C C . ALA A 1 215 ? -20.590 11.597 2.158 1.00 96.19 215 ALA A C 1
ATOM 1725 O O . ALA A 1 215 ? -21.449 12.321 2.668 1.00 96.19 215 ALA A O 1
ATOM 1726 N N . ALA A 1 216 ? -20.809 10.299 1.923 1.00 95.19 216 ALA A N 1
ATOM 1727 C CA . ALA A 1 216 ? -22.050 9.612 2.273 1.00 95.19 216 ALA A CA 1
ATOM 1728 C C . ALA A 1 216 ? -22.103 9.189 3.752 1.00 95.19 216 ALA A C 1
ATOM 1730 O O . ALA A 1 216 ? -23.121 9.375 4.414 1.00 95.19 216 ALA A O 1
ATOM 1731 N N . ASN A 1 217 ? -21.003 8.634 4.258 1.00 93.69 217 ASN A N 1
ATOM 1732 C CA . ASN A 1 217 ? -20.875 7.992 5.562 1.00 93.69 217 ASN A CA 1
ATOM 1733 C C . ASN A 1 217 ? -19.589 8.483 6.255 1.00 93.69 217 ASN A C 1
ATOM 1735 O O . ASN A 1 217 ? -18.552 7.812 6.189 1.00 93.69 217 ASN A O 1
ATOM 1739 N N . PRO A 1 218 ? -19.619 9.657 6.909 1.00 91.56 218 PRO A N 1
ATOM 1740 C CA . PRO A 1 218 ? -18.453 10.161 7.619 1.00 91.56 218 PRO A CA 1
ATOM 1741 C C . PRO A 1 218 ? -18.058 9.258 8.798 1.00 91.56 218 PRO A C 1
ATOM 1743 O O . PRO A 1 218 ? -18.906 8.545 9.345 1.00 91.56 218 PRO A O 1
ATOM 1746 N N . PRO A 1 219 ? -16.784 9.293 9.235 1.00 89.50 219 PRO A N 1
ATOM 1747 C CA . PRO A 1 219 ? -16.344 8.529 10.393 1.00 89.50 219 PRO A CA 1
ATOM 1748 C C . PRO A 1 219 ? -17.150 8.878 11.649 1.00 89.50 219 PRO A C 1
ATOM 1750 O O . PRO A 1 219 ? -17.393 10.044 11.953 1.00 89.50 219 PRO A O 1
ATOM 1753 N N . SER A 1 220 ? -17.529 7.852 12.409 1.00 88.75 220 SER A N 1
ATOM 1754 C CA . SER A 1 220 ? -18.235 8.006 13.685 1.00 88.75 220 SER A CA 1
ATOM 1755 C C . SER A 1 220 ? -17.351 8.651 14.756 1.00 88.75 220 SER A C 1
ATOM 1757 O O . SER A 1 220 ? -16.152 8.360 14.795 1.00 88.75 220 SER A O 1
ATOM 1759 N N . ALA A 1 221 ? -17.952 9.375 15.705 1.00 89.50 221 ALA A N 1
ATOM 1760 C CA . ALA A 1 221 ? -17.255 9.939 16.867 1.00 89.50 221 ALA A CA 1
ATOM 1761 C C . ALA A 1 221 ? -16.417 8.901 17.642 1.00 89.50 221 ALA A C 1
ATOM 1763 O O . ALA A 1 221 ? -15.300 9.191 18.057 1.00 89.50 221 ALA A O 1
ATOM 1764 N N . GLU A 1 222 ? -16.896 7.658 17.753 1.00 90.94 222 GLU A N 1
ATOM 1765 C CA . GLU A 1 222 ? -16.171 6.567 18.418 1.00 90.94 222 GLU A CA 1
ATOM 1766 C C . GLU A 1 222 ? -14.820 6.256 17.746 1.00 90.94 222 GLU A C 1
ATOM 1768 O O . GLU A 1 222 ? -13.811 6.047 18.419 1.00 90.94 222 GLU A O 1
ATOM 1773 N N . SER A 1 223 ? -14.767 6.305 16.412 1.00 89.44 223 SER A N 1
ATOM 1774 C CA . SER A 1 223 ? -13.529 6.127 15.639 1.00 89.44 223 SER A CA 1
ATOM 1775 C C . SER A 1 223 ? -12.538 7.267 15.886 1.00 89.44 223 SER A C 1
ATOM 1777 O O . SER A 1 223 ? -11.332 7.041 16.002 1.00 89.44 223 SER A O 1
ATOM 1779 N N . VAL A 1 224 ? -13.047 8.497 15.989 1.00 91.50 224 VAL A N 1
ATOM 1780 C CA . VAL A 1 224 ? -12.256 9.709 16.249 1.00 91.50 224 VAL A CA 1
ATOM 1781 C C . VAL A 1 224 ? -11.623 9.663 17.639 1.00 91.50 224 VAL A C 1
ATOM 1783 O O . VAL A 1 224 ? -10.419 9.923 17.782 1.00 91.50 224 VAL A O 1
ATOM 1786 N N . GLU A 1 225 ? -12.410 9.260 18.637 1.00 94.00 225 GLU A N 1
ATOM 1787 C CA . GLU A 1 225 ? -11.970 9.070 20.019 1.00 94.00 225 GLU A CA 1
ATOM 1788 C C . GLU A 1 225 ? -10.972 7.920 20.154 1.00 94.00 225 GLU A C 1
ATOM 1790 O O . GLU A 1 225 ? -9.943 8.072 20.814 1.00 94.00 225 GLU A O 1
ATOM 1795 N N . ALA A 1 226 ? -11.196 6.796 19.466 1.00 94.62 226 ALA A N 1
ATOM 1796 C CA . ALA A 1 226 ? -10.244 5.687 19.442 1.00 94.62 226 ALA A CA 1
ATOM 1797 C C . ALA A 1 226 ? -8.871 6.127 18.904 1.00 94.62 226 ALA A C 1
ATOM 1799 O O . ALA A 1 226 ? -7.833 5.780 19.471 1.00 94.62 226 ALA A O 1
ATOM 1800 N N . GLY A 1 227 ? -8.849 6.944 17.847 1.00 96.00 227 GLY A N 1
ATOM 1801 C CA . GLY A 1 227 ? -7.606 7.519 17.339 1.00 96.00 227 GLY A CA 1
ATOM 1802 C C . GLY A 1 227 ? -6.953 8.499 18.317 1.00 96.00 227 GLY A C 1
ATOM 1803 O O . GLY A 1 227 ? -5.731 8.540 18.422 1.00 96.00 227 GLY A O 1
ATOM 1804 N N . LEU A 1 228 ? -7.741 9.276 19.071 1.00 95.81 228 LEU A N 1
ATOM 1805 C CA . LEU A 1 228 ? -7.208 10.193 20.086 1.00 95.81 228 LEU A CA 1
ATOM 1806 C C . LEU A 1 228 ? -6.606 9.426 21.270 1.00 95.81 228 LEU A C 1
ATOM 1808 O O . LEU A 1 228 ? -5.558 9.810 21.787 1.00 95.81 228 LEU A O 1
ATOM 1812 N N . ALA A 1 229 ? -7.227 8.313 21.662 1.00 96.88 229 ALA A N 1
ATOM 1813 C CA . ALA A 1 229 ? -6.715 7.422 22.694 1.00 96.88 229 ALA A CA 1
ATOM 1814 C C . ALA A 1 229 ? -5.359 6.805 22.311 1.00 96.88 229 ALA A C 1
ATOM 1816 O O . ALA A 1 229 ? -4.473 6.723 23.163 1.00 96.88 229 ALA A O 1
ATOM 1817 N N . ASP A 1 230 ? -5.161 6.429 21.043 1.00 97.19 230 ASP A N 1
ATOM 1818 C CA . ASP A 1 230 ? -3.866 5.923 20.569 1.00 97.19 230 ASP A CA 1
ATOM 1819 C C . ASP A 1 230 ? -2.760 6.984 20.677 1.00 97.19 230 ASP A C 1
ATOM 1821 O O . ASP A 1 230 ? -1.664 6.689 21.158 1.00 97.19 230 ASP A O 1
ATOM 1825 N N . ILE A 1 231 ? -3.049 8.224 20.264 1.00 96.88 231 ILE A N 1
ATOM 1826 C CA . ILE A 1 231 ? -2.100 9.349 20.318 1.00 96.88 231 ILE A CA 1
ATOM 1827 C C . ILE A 1 231 ? -1.783 9.701 21.774 1.00 96.88 231 ILE A C 1
ATOM 1829 O O . ILE A 1 231 ? -0.617 9.847 22.135 1.00 96.88 231 ILE A O 1
ATOM 1833 N N . ARG A 1 232 ? -2.799 9.714 22.648 1.00 96.69 232 ARG A N 1
ATOM 1834 C CA . ARG A 1 232 ? -2.628 9.891 24.097 1.00 96.69 232 ARG A CA 1
ATOM 1835 C C . ARG A 1 232 ? -1.729 8.813 24.701 1.00 96.69 232 ARG A C 1
ATOM 1837 O O . ARG A 1 232 ? -0.891 9.119 25.545 1.00 96.69 232 ARG A O 1
ATOM 1844 N N . ALA A 1 233 ? -1.872 7.563 24.261 1.00 96.00 233 ALA A N 1
ATOM 1845 C CA . ALA A 1 233 ? -1.011 6.474 24.707 1.00 96.00 233 ALA A CA 1
ATOM 1846 C C . ALA A 1 233 ? 0.446 6.652 24.241 1.00 96.00 233 ALA A C 1
ATOM 1848 O O . ALA A 1 233 ? 1.360 6.345 25.008 1.00 96.00 233 ALA A O 1
ATOM 1849 N N . GLN A 1 234 ? 0.683 7.176 23.029 1.00 95.50 234 GLN A N 1
ATOM 1850 C CA . GLN A 1 234 ? 2.042 7.511 22.587 1.00 95.50 234 GLN A CA 1
ATOM 1851 C C . GLN A 1 234 ? 2.636 8.675 23.390 1.00 95.50 234 GLN A C 1
ATOM 1853 O O . GLN A 1 234 ? 3.779 8.563 23.822 1.00 95.50 234 GLN A O 1
ATOM 1858 N N . ALA A 1 235 ? 1.863 9.732 23.658 1.00 95.50 235 ALA A N 1
ATOM 1859 C CA . ALA A 1 235 ? 2.305 10.871 24.467 1.00 95.50 235 ALA A CA 1
ATOM 1860 C C . ALA A 1 235 ? 2.672 10.450 25.899 1.00 95.50 235 ALA A C 1
ATOM 1862 O O . ALA A 1 235 ? 3.734 10.798 26.407 1.00 95.50 235 ALA A O 1
ATOM 1863 N N . ALA A 1 236 ? 1.848 9.611 26.535 1.00 94.50 236 ALA A N 1
ATOM 1864 C CA . ALA A 1 236 ? 2.151 9.076 27.862 1.00 94.50 236 ALA A CA 1
ATOM 1865 C C . ALA A 1 236 ? 3.445 8.239 27.877 1.00 94.50 236 ALA A C 1
ATOM 1867 O O . ALA A 1 236 ? 4.228 8.315 28.824 1.00 94.50 236 ALA A O 1
ATOM 1868 N N . HIS A 1 237 ? 3.685 7.450 26.825 1.00 91.56 237 HIS A N 1
ATOM 1869 C CA . HIS A 1 237 ? 4.922 6.685 26.682 1.00 91.56 237 HIS A CA 1
ATOM 1870 C C . HIS A 1 237 ? 6.141 7.593 26.457 1.00 91.56 237 HIS A C 1
ATOM 1872 O O . HIS A 1 237 ? 7.168 7.394 27.100 1.00 91.56 237 HIS A O 1
ATOM 1878 N N . GLU A 1 238 ? 6.017 8.601 25.592 1.00 91.12 238 GLU A N 1
ATOM 1879 C CA . GLU A 1 238 ? 7.042 9.616 25.323 1.00 91.12 238 GLU A CA 1
ATOM 1880 C C . GLU A 1 238 ? 7.485 10.314 26.616 1.00 91.12 238 GLU A C 1
ATOM 1882 O O . GLU A 1 238 ? 8.669 10.258 26.956 1.00 91.12 238 GLU A O 1
ATOM 1887 N N . ILE A 1 239 ? 6.528 10.831 27.398 1.00 89.25 239 ILE A N 1
ATOM 1888 C CA . ILE A 1 239 ? 6.766 11.470 28.703 1.00 89.25 239 ILE A CA 1
ATOM 1889 C C . ILE A 1 239 ? 7.473 10.512 29.667 1.00 89.25 239 ILE A C 1
ATOM 1891 O O . ILE A 1 239 ? 8.471 10.878 30.284 1.00 89.25 239 ILE A O 1
ATOM 1895 N N . GLY A 1 240 ? 6.997 9.266 29.776 1.00 88.25 240 GLY A N 1
ATOM 1896 C CA . GLY A 1 240 ? 7.592 8.267 30.670 1.00 88.25 240 GLY A CA 1
ATOM 1897 C C . GLY A 1 240 ? 9.033 7.883 30.312 1.00 88.25 240 GLY A C 1
ATOM 1898 O O . GLY A 1 240 ? 9.776 7.430 31.178 1.00 88.25 240 GLY A O 1
ATOM 1899 N N . THR A 1 241 ? 9.434 8.068 29.051 1.00 87.25 241 THR A N 1
ATOM 1900 C CA . THR A 1 241 ? 10.799 7.790 28.568 1.00 87.25 241 THR A CA 1
ATOM 1901 C C . THR A 1 241 ? 11.701 9.025 28.505 1.00 87.25 241 THR A C 1
ATOM 1903 O O . THR A 1 241 ? 12.888 8.877 28.223 1.00 87.25 241 THR A O 1
ATOM 1906 N N . GLY A 1 242 ? 11.170 10.229 28.755 1.00 79.25 242 GLY A N 1
ATOM 1907 C CA . GLY A 1 242 ? 11.904 11.488 28.579 1.00 79.25 242 GLY A CA 1
ATOM 1908 C C . GLY A 1 242 ? 12.259 11.795 27.117 1.00 79.25 242 GLY A C 1
ATOM 1909 O O . GLY A 1 242 ? 13.229 12.504 26.857 1.00 79.25 242 GLY A O 1
ATOM 1910 N N . ALA A 1 243 ? 11.519 11.225 26.161 1.00 77.00 243 ALA A N 1
ATOM 1911 C CA . ALA A 1 243 ? 11.731 11.448 24.735 1.00 77.00 243 ALA A CA 1
ATOM 1912 C C . ALA A 1 243 ? 11.193 12.824 24.284 1.00 77.00 243 ALA A C 1
ATOM 1914 O O . ALA A 1 243 ? 10.410 13.461 24.984 1.00 77.00 243 ALA A O 1
ATOM 1915 N N . ALA A 1 244 ? 11.635 13.292 23.111 1.00 71.31 244 ALA A N 1
ATOM 1916 C CA . ALA A 1 244 ? 11.244 14.586 22.535 1.00 71.31 244 ALA A CA 1
ATOM 1917 C C . ALA A 1 244 ? 9.720 14.722 22.374 1.00 71.31 244 ALA A C 1
ATOM 1919 O O . ALA A 1 244 ? 9.099 13.754 21.972 1.00 71.31 244 ALA A O 1
ATOM 1920 N N . GLY A 1 245 ? 9.153 15.915 22.594 1.00 86.75 245 GLY A N 1
ATOM 1921 C CA . GLY A 1 245 ? 7.714 16.176 22.805 1.00 86.75 245 GLY A CA 1
ATOM 1922 C C . GLY A 1 245 ? 6.741 16.066 21.617 1.00 86.75 245 GLY A C 1
ATOM 1923 O O . GLY A 1 245 ? 5.652 16.630 21.692 1.00 86.75 245 GLY A O 1
ATOM 1924 N N . PHE A 1 246 ? 7.089 15.365 20.531 1.00 93.12 246 PHE A N 1
ATOM 1925 C CA . PHE A 1 246 ? 6.246 15.300 19.325 1.00 93.12 246 PHE A CA 1
ATOM 1926 C C . PHE A 1 246 ? 4.822 14.814 19.626 1.00 93.12 246 PHE A C 1
ATOM 1928 O O . PHE A 1 246 ? 3.851 15.404 19.161 1.00 93.12 246 PHE A O 1
ATOM 1935 N N . TRP A 1 247 ? 4.678 13.719 20.376 1.00 95.50 247 TRP A N 1
ATOM 1936 C CA . TRP A 1 247 ? 3.368 13.128 20.647 1.00 95.50 247 TRP A CA 1
ATOM 1937 C C . TRP A 1 247 ? 2.535 13.989 21.587 1.00 95.50 247 TRP A C 1
ATOM 1939 O O . TRP A 1 247 ? 1.308 13.973 21.495 1.00 95.50 247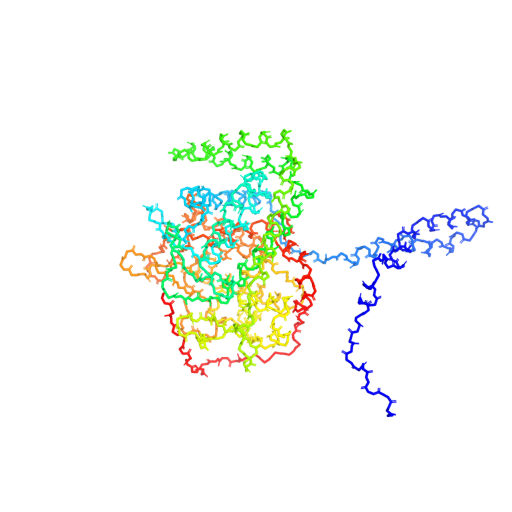 TRP A O 1
ATOM 1949 N N . SER A 1 248 ? 3.190 14.729 22.477 1.00 94.25 248 SER A N 1
ATOM 1950 C CA . SER A 1 248 ? 2.538 15.686 23.370 1.00 94.25 248 SER A CA 1
ATOM 1951 C C . SER A 1 248 ? 1.956 16.870 22.588 1.00 94.25 248 SER A C 1
ATOM 1953 O O . SER A 1 248 ? 0.786 17.210 22.782 1.00 94.25 248 SER A O 1
ATOM 1955 N N . ASP A 1 249 ? 2.724 17.421 21.645 1.00 94.50 249 ASP A N 1
ATOM 1956 C CA . ASP A 1 249 ? 2.277 18.502 20.758 1.00 94.50 249 ASP A CA 1
ATOM 1957 C C . ASP A 1 249 ? 1.169 18.024 19.808 1.00 94.50 249 ASP A C 1
ATOM 1959 O O . ASP A 1 249 ? 0.119 18.663 19.684 1.00 94.50 249 ASP A O 1
ATOM 1963 N N . GLU A 1 250 ? 1.350 16.846 19.200 1.00 95.12 250 GLU A N 1
ATOM 1964 C CA . GLU A 1 250 ? 0.340 16.226 18.340 1.00 95.12 250 GLU A CA 1
ATOM 1965 C C . GLU A 1 250 ? -0.950 15.975 19.141 1.00 95.12 250 GLU A C 1
ATOM 1967 O O . GLU A 1 250 ? -2.033 16.307 18.671 1.00 95.12 250 GLU A O 1
ATOM 1972 N N . LEU A 1 251 ? -0.884 15.470 20.380 1.00 96.25 251 LEU A N 1
ATOM 1973 C CA . LEU A 1 251 ? -2.077 15.263 21.211 1.00 96.25 251 LEU A CA 1
ATOM 1974 C C . LEU A 1 251 ? -2.868 16.562 21.427 1.00 96.25 251 LEU A C 1
ATOM 1976 O O . LEU A 1 251 ? -4.099 16.540 21.321 1.00 96.25 251 LEU A O 1
ATOM 1980 N N . ALA A 1 252 ? -2.186 17.671 21.722 1.00 95.44 252 ALA A N 1
ATOM 1981 C CA . ALA A 1 252 ? -2.828 18.966 21.926 1.00 95.44 252 ALA A CA 1
ATOM 1982 C C . ALA A 1 252 ? -3.532 19.445 20.646 1.00 95.44 252 ALA A C 1
ATOM 1984 O O . ALA A 1 252 ? -4.734 19.729 20.672 1.00 95.44 252 ALA A O 1
ATOM 1985 N N . GLU A 1 253 ? -2.823 19.437 19.513 1.00 94.94 253 GLU A N 1
ATOM 1986 C CA . GLU A 1 253 ? -3.374 19.864 18.223 1.00 94.94 253 GLU A CA 1
ATOM 1987 C C . GLU A 1 253 ? -4.564 18.987 17.799 1.00 94.94 253 GLU A C 1
ATOM 1989 O O . GLU A 1 253 ? -5.627 19.488 17.418 1.00 94.94 253 GLU A O 1
ATOM 1994 N N . ARG A 1 254 ? -4.422 17.659 17.904 1.00 95.12 254 ARG A N 1
ATOM 1995 C CA . ARG A 1 254 ? -5.474 16.711 17.518 1.00 95.12 254 ARG A CA 1
ATOM 1996 C C . ARG A 1 254 ? -6.718 16.855 18.383 1.00 95.12 254 ARG A C 1
ATOM 1998 O O . ARG A 1 254 ? -7.819 16.727 17.855 1.00 95.12 254 ARG A O 1
ATOM 2005 N N . THR A 1 255 ? -6.561 17.104 19.683 1.00 95.69 255 THR A N 1
ATOM 2006 C CA . THR A 1 255 ? -7.700 17.302 20.594 1.00 95.69 255 THR A CA 1
ATOM 2007 C C . THR A 1 255 ? -8.541 18.494 20.142 1.00 95.69 255 THR A C 1
ATOM 2009 O O . THR A 1 255 ? -9.756 18.364 20.004 1.00 95.69 255 THR A O 1
ATOM 2012 N N . GLN A 1 256 ? -7.896 19.622 19.829 1.00 95.19 256 GLN A N 1
ATOM 2013 C CA . GLN A 1 256 ? -8.584 20.824 19.361 1.00 95.19 256 GLN A CA 1
ATOM 2014 C C . GLN A 1 256 ? -9.292 20.597 18.017 1.00 95.19 256 GLN A C 1
ATOM 2016 O O . GLN A 1 256 ? -10.492 20.849 17.904 1.00 95.19 256 GLN A O 1
ATOM 2021 N N . ARG A 1 257 ? -8.577 20.083 17.005 1.00 94.31 257 ARG A N 1
ATOM 2022 C CA . ARG A 1 257 ? -9.145 19.885 15.658 1.00 94.31 257 ARG A CA 1
ATOM 2023 C C . ARG A 1 257 ? -10.303 18.886 15.652 1.00 94.31 257 ARG A C 1
ATOM 2025 O O . ARG A 1 257 ? -11.291 19.082 14.949 1.00 94.31 257 ARG A O 1
ATOM 2032 N N . LYS A 1 258 ? -10.205 17.818 16.448 1.00 95.06 258 LYS A N 1
ATOM 2033 C CA . LYS A 1 258 ? -11.267 16.810 16.560 1.00 95.06 258 LYS A CA 1
ATOM 2034 C C . LYS A 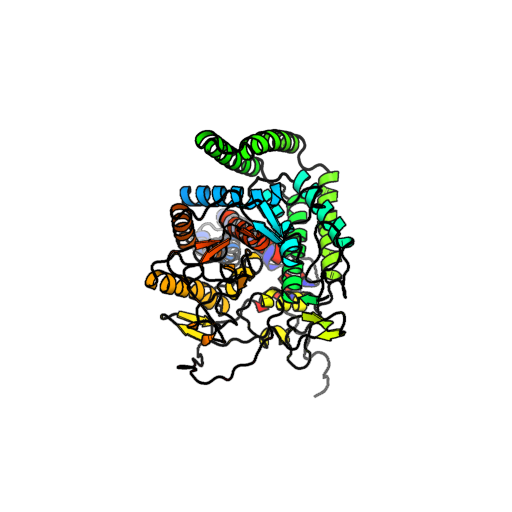1 258 ? -12.504 17.350 17.259 1.00 95.06 258 LYS A C 1
ATOM 2036 O O . LYS A 1 258 ? -13.595 17.079 16.774 1.00 95.06 258 LYS A O 1
ATOM 2041 N N . ALA A 1 259 ? -12.346 18.124 18.334 1.00 92.94 259 ALA A N 1
ATOM 2042 C CA . ALA A 1 259 ? -13.476 18.773 18.996 1.00 92.94 259 ALA A CA 1
ATOM 2043 C C . ALA A 1 259 ? -14.236 19.679 18.013 1.00 92.94 259 ALA A C 1
ATOM 2045 O O . ALA A 1 259 ? -15.437 19.507 17.821 1.00 92.94 259 ALA A O 1
ATOM 2046 N N . GLN A 1 260 ? -13.511 20.534 17.286 1.00 91.88 260 GLN A N 1
ATOM 2047 C CA . GLN A 1 260 ? -14.096 21.413 16.270 1.00 91.88 260 GLN A CA 1
ATOM 2048 C C . GLN A 1 260 ? -14.824 20.634 15.162 1.00 91.88 260 GLN A C 1
ATOM 2050 O O . GLN A 1 260 ? -15.916 21.011 14.733 1.00 91.88 260 GLN A O 1
ATOM 2055 N N . TRP A 1 261 ? -14.239 19.536 14.678 1.00 91.50 261 TRP A N 1
ATOM 2056 C CA . TRP A 1 261 ? -14.887 18.710 13.660 1.00 91.50 261 TRP A CA 1
ATOM 2057 C C . TRP A 1 261 ? -16.138 17.998 14.188 1.00 91.50 261 TRP A C 1
ATOM 2059 O O . TRP A 1 261 ? -17.150 17.966 13.494 1.00 91.50 261 TRP A O 1
ATOM 2069 N N . LEU A 1 262 ? -16.106 17.451 15.405 1.00 89.44 262 LEU A N 1
ATOM 2070 C CA . LEU A 1 262 ? -17.269 16.781 15.994 1.00 89.44 262 LEU A CA 1
ATOM 2071 C C . LEU A 1 262 ? -18.440 17.747 16.231 1.00 89.44 262 LEU A C 1
ATOM 2073 O O . LEU A 1 262 ? -19.590 17.325 16.143 1.00 89.44 262 LEU A O 1
ATOM 2077 N N . GLU A 1 263 ? -18.159 19.028 16.479 1.00 90.06 263 GLU A N 1
ATOM 2078 C CA . GLU A 1 263 ? -19.174 20.083 16.585 1.00 90.06 263 GLU A CA 1
ATOM 2079 C C . GLU A 1 263 ? -19.761 20.486 15.223 1.00 90.06 263 GLU A C 1
ATOM 2081 O O . GLU A 1 263 ? -20.968 20.686 15.100 1.00 90.06 263 GLU A O 1
ATOM 2086 N N . THR A 1 264 ? -18.919 20.608 14.194 1.00 88.88 264 THR A N 1
ATOM 2087 C CA . THR A 1 264 ? -19.328 21.104 12.865 1.00 88.88 264 THR A CA 1
ATOM 2088 C C . THR A 1 264 ? -19.912 20.019 11.959 1.00 88.88 264 THR A C 1
ATOM 2090 O O . THR A 1 264 ? -20.815 20.290 11.167 1.00 88.88 264 THR A O 1
ATOM 2093 N N . GLY A 1 265 ? -19.424 18.783 12.069 1.00 86.88 265 GLY A N 1
ATOM 2094 C CA . GLY A 1 265 ? -19.823 17.661 11.227 1.00 86.88 265 GLY A CA 1
ATOM 2095 C C . GLY A 1 265 ? -19.428 17.828 9.754 1.00 86.88 265 GLY A C 1
ATOM 2096 O O . GLY A 1 265 ? -18.453 18.496 9.412 1.00 86.88 265 GLY A O 1
ATOM 2097 N N . VAL A 1 266 ? -20.174 17.173 8.857 1.00 87.31 266 VAL A N 1
ATOM 2098 C CA . VAL A 1 266 ? -19.988 17.313 7.402 1.00 87.31 266 VAL A CA 1
ATOM 2099 C C . VAL A 1 266 ? -20.947 18.365 6.864 1.00 87.31 266 VAL A C 1
ATOM 2101 O O . VAL A 1 266 ? -22.092 18.064 6.525 1.00 87.31 266 VAL A O 1
ATOM 2104 N N . VAL A 1 267 ? -20.458 19.599 6.772 1.00 92.50 267 VAL A N 1
ATOM 2105 C CA . VAL A 1 267 ? -21.148 20.697 6.084 1.00 92.50 267 VAL A CA 1
ATOM 2106 C C . VAL A 1 267 ? -21.067 20.538 4.561 1.00 92.50 267 VAL A C 1
ATOM 2108 O O . VAL A 1 267 ? -20.252 19.765 4.048 1.00 92.50 267 VAL A O 1
ATOM 2111 N N . GLN A 1 268 ? -21.904 21.278 3.828 1.00 94.06 268 GLN A N 1
ATOM 2112 C CA . GLN A 1 268 ? -22.009 21.154 2.370 1.00 94.06 268 GLN A CA 1
ATOM 2113 C C . GLN A 1 268 ? -20.670 21.394 1.652 1.00 94.06 268 GLN A C 1
ATOM 2115 O O . GLN A 1 268 ? -20.290 20.594 0.811 1.00 94.06 268 GLN A O 1
ATOM 2120 N N . GLU A 1 269 ? -19.898 22.404 2.055 1.00 95.31 269 GLU A N 1
ATOM 2121 C CA . GLU A 1 269 ? -18.587 22.708 1.456 1.00 95.31 269 GLU A CA 1
ATOM 2122 C C . GLU A 1 269 ? -17.577 21.551 1.581 1.00 95.31 269 GLU A C 1
ATOM 2124 O O . GLU A 1 269 ? -16.819 21.253 0.652 1.00 95.31 269 GLU A O 1
ATOM 2129 N N . LEU A 1 270 ? -17.584 20.854 2.725 1.00 95.81 270 LEU A N 1
ATOM 2130 C CA . LEU A 1 270 ? -16.724 19.691 2.941 1.00 95.81 270 LEU A CA 1
ATOM 2131 C C . LEU A 1 270 ? -17.163 18.519 2.058 1.00 95.81 270 LEU A C 1
ATOM 2133 O O . LEU A 1 270 ? -16.321 17.824 1.490 1.00 95.81 270 LEU A O 1
ATOM 2137 N N . ARG A 1 271 ? -18.479 18.315 1.925 1.00 97.00 271 ARG A N 1
ATOM 2138 C CA . ARG A 1 271 ? -19.057 17.312 1.024 1.00 97.00 271 ARG A CA 1
ATOM 2139 C C . ARG A 1 271 ? -18.672 17.599 -0.426 1.00 97.00 271 ARG A C 1
ATOM 2141 O O . ARG A 1 271 ? -18.171 16.698 -1.088 1.00 97.00 271 ARG A O 1
ATOM 2148 N N . ASP A 1 272 ? -18.835 18.834 -0.883 1.00 98.06 272 ASP A N 1
ATOM 2149 C CA . ASP A 1 272 ? -18.494 19.249 -2.247 1.00 98.06 272 ASP A CA 1
ATOM 2150 C C . ASP A 1 272 ? -16.998 19.056 -2.523 1.00 98.06 272 ASP A C 1
ATOM 2152 O O . ASP A 1 272 ? -16.612 18.565 -3.579 1.00 98.06 272 ASP A O 1
ATOM 2156 N N . SER A 1 273 ? -16.141 19.337 -1.538 1.00 98.44 273 SER A N 1
ATOM 2157 C CA . SER A 1 273 ? -14.701 19.093 -1.663 1.00 98.44 273 SER A CA 1
ATOM 2158 C C . SER A 1 273 ? -14.338 17.607 -1.759 1.00 98.44 273 SER A C 1
ATOM 2160 O O . SER A 1 273 ? -13.397 17.258 -2.468 1.00 98.44 273 SER A O 1
ATOM 2162 N N . LEU A 1 274 ? -15.061 16.721 -1.067 1.00 98.56 274 LEU A N 1
ATOM 2163 C CA . LEU A 1 274 ? -14.882 15.270 -1.201 1.00 98.56 274 LEU A CA 1
ATOM 2164 C C . LEU A 1 274 ? -15.331 14.775 -2.583 1.00 98.56 274 LEU A C 1
ATOM 2166 O O . LEU A 1 274 ? -14.657 13.933 -3.175 1.00 98.56 274 LEU A O 1
ATOM 2170 N N . LEU A 1 275 ? -16.431 15.315 -3.114 1.00 98.56 275 LEU A N 1
ATOM 2171 C CA . LEU A 1 275 ? -16.886 15.011 -4.474 1.00 98.56 275 LEU A CA 1
ATOM 2172 C C . LEU A 1 275 ? -15.872 15.496 -5.520 1.00 98.56 275 LEU A C 1
ATOM 2174 O O . LEU A 1 275 ? -15.517 14.727 -6.407 1.00 98.56 275 LEU A O 1
ATOM 2178 N N . ALA A 1 276 ? -15.311 16.695 -5.345 1.00 98.62 276 ALA A N 1
ATOM 2179 C CA . ALA A 1 276 ? -14.250 17.207 -6.211 1.00 98.62 276 ALA A CA 1
ATOM 2180 C C . ALA A 1 276 ? -12.995 16.313 -6.187 1.00 98.62 276 ALA A C 1
ATOM 2182 O O . ALA A 1 276 ? -12.448 16.005 -7.236 1.00 98.62 276 ALA A O 1
ATOM 2183 N N . ILE A 1 277 ? -12.567 15.811 -5.018 1.00 98.88 277 ILE A N 1
ATOM 2184 C CA . ILE A 1 277 ? -11.459 14.833 -4.940 1.00 98.88 277 ILE A CA 1
ATOM 2185 C C . ILE A 1 277 ? -11.778 13.568 -5.753 1.00 98.88 277 ILE A C 1
ATOM 2187 O O . ILE A 1 277 ? -10.890 13.010 -6.396 1.00 98.88 277 ILE A O 1
ATOM 2191 N N . SER A 1 278 ? -13.028 13.098 -5.715 1.00 98.75 278 SER A N 1
ATOM 2192 C CA . SER A 1 278 ? -13.458 11.938 -6.499 1.00 98.75 278 SER A CA 1
ATOM 2193 C C . SER A 1 278 ? -13.373 12.202 -8.005 1.00 98.75 278 SER A C 1
ATOM 2195 O O . SER A 1 278 ? -12.829 11.373 -8.732 1.00 98.75 278 SER A O 1
ATOM 2197 N N . GLU A 1 279 ? -13.889 13.341 -8.468 1.00 98.62 279 GLU A N 1
ATOM 2198 C CA . GLU A 1 279 ? -13.829 13.757 -9.877 1.00 98.62 279 GLU A CA 1
ATOM 2199 C C . GLU A 1 279 ? -12.382 13.923 -10.353 1.00 98.62 279 GLU A C 1
ATOM 2201 O O . GLU A 1 279 ? -12.005 13.368 -11.384 1.00 98.62 279 GLU A O 1
ATOM 2206 N N . ASP A 1 280 ? -11.547 14.577 -9.543 1.00 98.56 280 ASP A N 1
ATOM 2207 C CA . ASP A 1 280 ? -10.117 14.736 -9.792 1.00 98.56 280 ASP A CA 1
ATOM 2208 C C . ASP A 1 280 ? -9.448 13.376 -10.019 1.00 98.56 280 ASP A C 1
ATOM 2210 O O . ASP A 1 280 ? -8.751 13.168 -11.006 1.00 98.56 280 ASP A O 1
ATOM 2214 N N . CYS A 1 281 ? -9.669 12.410 -9.124 1.00 98.75 281 CYS A N 1
ATOM 2215 C CA . CYS A 1 281 ? -9.066 11.084 -9.251 1.00 98.75 281 CYS A CA 1
ATOM 2216 C C . CYS A 1 281 ? -9.499 10.359 -10.532 1.00 98.75 281 CYS A C 1
ATOM 2218 O O . CYS A 1 281 ? -8.682 9.665 -11.141 1.00 98.75 281 CYS A O 1
ATOM 2220 N N . ASP A 1 282 ? -10.760 10.514 -10.938 1.00 97.69 282 ASP A N 1
ATOM 2221 C CA . ASP A 1 282 ? -11.288 9.913 -12.163 1.00 97.69 282 ASP A CA 1
ATOM 2222 C C . ASP A 1 282 ? -10.643 10.509 -13.419 1.00 97.69 282 ASP A C 1
ATOM 2224 O O . ASP A 1 282 ? -10.197 9.768 -14.299 1.00 97.69 282 ASP A O 1
ATOM 2228 N N . GLU A 1 283 ? -10.506 11.838 -13.466 1.00 98.31 283 GLU A N 1
ATOM 2229 C CA . GLU A 1 283 ? -9.808 12.549 -14.541 1.00 98.31 283 GLU A CA 1
ATOM 2230 C C . GLU A 1 283 ? -8.350 12.081 -14.644 1.00 98.31 283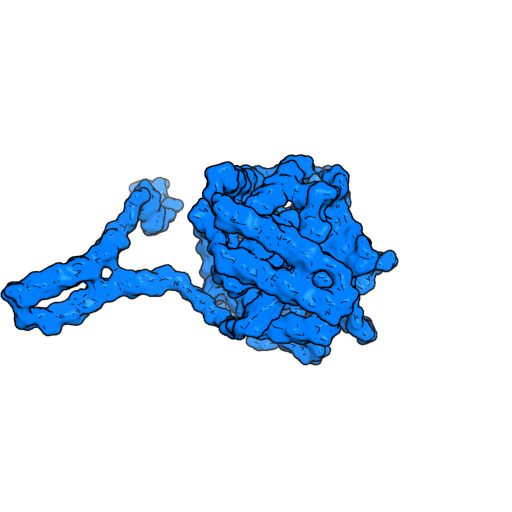 GLU A C 1
ATOM 2232 O O . GLU A 1 283 ? -7.866 11.736 -15.726 1.00 98.31 283 GLU A O 1
ATOM 2237 N N . LEU A 1 284 ? -7.654 12.013 -13.505 1.00 98.38 284 LEU A N 1
ATOM 2238 C CA . LEU A 1 284 ? -6.241 11.654 -13.469 1.00 98.38 284 LEU A CA 1
ATOM 2239 C C . LEU A 1 284 ? -5.987 10.218 -13.939 1.00 98.38 284 LEU A C 1
ATOM 2241 O O . LEU A 1 284 ? -5.036 10.001 -14.686 1.00 98.38 284 LEU A O 1
ATOM 2245 N N . VAL A 1 285 ? -6.817 9.245 -13.544 1.00 98.31 285 VAL A N 1
ATOM 2246 C CA . VAL A 1 285 ? -6.674 7.855 -14.018 1.00 98.31 285 VAL A CA 1
ATOM 2247 C C . VAL A 1 285 ? -7.116 7.709 -15.474 1.00 98.31 285 VAL A C 1
ATOM 2249 O O . VAL A 1 285 ? -6.507 6.944 -16.227 1.00 98.31 285 VAL A O 1
ATOM 2252 N N . SER A 1 286 ? -8.138 8.449 -15.905 1.00 98.00 286 SER A N 1
ATOM 2253 C CA . SER A 1 286 ? -8.585 8.455 -17.303 1.00 98.00 286 SER A CA 1
ATOM 2254 C C . SER A 1 286 ? -7.498 8.960 -18.250 1.00 98.00 286 SER A C 1
ATOM 2256 O O . SER A 1 286 ? -7.359 8.430 -19.348 1.00 98.00 286 SER A O 1
ATOM 2258 N N . ALA A 1 287 ? -6.685 9.924 -17.811 1.00 98.19 287 ALA A N 1
ATOM 2259 C CA . ALA A 1 287 ? -5.580 10.459 -18.597 1.00 98.19 287 ALA A CA 1
ATOM 2260 C C . ALA A 1 287 ? -4.402 9.481 -18.780 1.00 98.19 287 ALA A C 1
ATOM 2262 O O . ALA A 1 287 ? -3.641 9.644 -19.730 1.00 98.19 287 ALA A O 1
ATOM 2263 N N . MET A 1 288 ? -4.221 8.503 -17.883 1.00 98.25 288 MET A N 1
ATOM 2264 C CA . MET A 1 288 ? -3.124 7.526 -17.942 1.00 98.25 288 MET A CA 1
ATOM 2265 C C . MET A 1 288 ? -3.377 6.487 -19.042 1.00 98.25 288 MET A C 1
ATOM 2267 O O . MET A 1 288 ? -4.215 5.605 -18.856 1.00 98.25 288 MET A O 1
ATOM 2271 N N . ASP A 1 289 ? -2.647 6.574 -20.155 1.00 98.06 289 ASP A N 1
ATOM 2272 C CA . ASP A 1 289 ? -2.730 5.629 -21.279 1.00 98.06 289 ASP A CA 1
ATOM 2273 C C . ASP A 1 289 ? -1.776 4.435 -21.092 1.00 98.06 289 ASP A C 1
ATOM 2275 O O . ASP A 1 289 ? -0.601 4.495 -21.443 1.00 98.06 289 ASP A O 1
ATOM 2279 N N . PHE A 1 290 ? -2.268 3.293 -20.609 1.00 97.88 290 PHE A N 1
ATOM 2280 C CA . PHE A 1 290 ? -1.463 2.069 -20.515 1.00 97.88 290 PHE A CA 1
ATOM 2281 C C . PHE A 1 290 ? -1.271 1.370 -21.871 1.00 97.88 290 PHE A C 1
ATOM 2283 O O . PHE A 1 290 ? -0.469 0.435 -21.979 1.00 97.88 290 PHE A O 1
ATOM 2290 N N . GLY A 1 291 ? -1.981 1.792 -22.920 1.00 96.75 291 GLY A N 1
ATOM 2291 C CA . GLY A 1 291 ? -1.971 1.156 -24.232 1.00 96.75 291 GLY A CA 1
ATOM 2292 C C . GLY A 1 291 ? -0.601 1.198 -24.907 1.00 96.75 291 GLY A C 1
ATOM 2293 O O . GLY A 1 291 ? -0.181 0.201 -25.505 1.00 96.75 291 GLY A O 1
ATOM 2294 N N . PHE A 1 292 ? 0.141 2.305 -24.781 1.00 96.00 292 PHE A N 1
ATOM 2295 C CA . PHE A 1 292 ? 1.486 2.401 -25.366 1.00 96.00 292 PHE A CA 1
ATOM 2296 C C . PHE A 1 292 ? 2.522 1.530 -24.637 1.00 96.00 292 PHE A C 1
ATOM 2298 O O . PHE A 1 292 ? 3.502 1.125 -25.258 1.00 96.00 292 PHE A O 1
ATOM 2305 N N . LEU A 1 293 ? 2.279 1.167 -23.369 1.00 96.75 293 LEU A N 1
ATOM 2306 C CA . LEU A 1 293 ? 3.120 0.255 -22.580 1.00 96.75 293 LEU A CA 1
ATOM 2307 C C . LEU A 1 293 ? 2.912 -1.224 -22.959 1.00 96.75 293 LEU A C 1
ATOM 2309 O O . LEU A 1 293 ? 3.665 -2.099 -22.520 1.00 96.75 293 LEU A O 1
ATOM 2313 N N . PHE A 1 294 ? 1.900 -1.534 -23.774 1.00 96.06 294 PHE A N 1
ATOM 2314 C CA . PHE A 1 294 ? 1.540 -2.901 -24.132 1.00 96.06 294 PHE A CA 1
ATOM 2315 C C . PHE A 1 294 ? 2.381 -3.471 -25.275 1.00 96.06 294 PHE A C 1
ATOM 2317 O O . PHE A 1 294 ? 2.338 -3.026 -26.427 1.00 96.06 294 PHE A O 1
ATOM 2324 N N . HIS A 1 295 ? 3.082 -4.569 -24.996 1.00 93.19 295 HIS A N 1
ATOM 2325 C CA . HIS A 1 295 ? 3.881 -5.254 -25.996 1.00 93.19 295 HIS A CA 1
ATOM 2326 C C . HIS A 1 295 ? 3.006 -6.168 -26.867 1.00 93.19 295 HIS A C 1
ATOM 2328 O O . HIS A 1 295 ? 2.890 -7.368 -26.619 1.00 93.19 295 HIS A O 1
ATOM 2334 N N . ARG A 1 296 ? 2.465 -5.643 -27.975 1.00 90.69 296 ARG A N 1
ATOM 2335 C CA . ARG A 1 296 ? 1.499 -6.345 -28.859 1.00 90.69 296 ARG A CA 1
ATOM 2336 C C . ARG A 1 296 ? 1.879 -7.779 -29.260 1.00 90.69 296 ARG A C 1
ATOM 2338 O O . ARG A 1 296 ? 1.004 -8.632 -29.352 1.00 90.69 296 ARG A O 1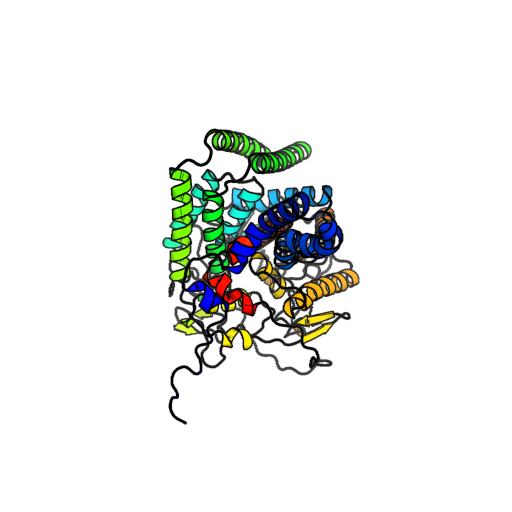
ATOM 2345 N N . ARG A 1 297 ? 3.170 -8.058 -29.496 1.00 90.12 297 ARG A N 1
ATOM 2346 C CA . ARG A 1 297 ? 3.655 -9.416 -29.832 1.00 90.12 297 ARG A CA 1
ATOM 2347 C C . ARG A 1 297 ? 3.693 -10.379 -28.640 1.00 90.12 297 ARG A C 1
ATOM 2349 O O . ARG A 1 297 ? 3.311 -11.529 -28.803 1.00 90.12 297 ARG A O 1
ATOM 2356 N N . ARG A 1 298 ? 4.166 -9.922 -27.473 1.00 90.50 298 ARG A N 1
ATOM 2357 C CA . ARG A 1 298 ? 4.259 -10.733 -26.245 1.00 90.50 298 ARG A CA 1
ATOM 2358 C C . ARG A 1 298 ? 2.929 -10.785 -25.484 1.00 90.50 298 ARG A C 1
ATOM 2360 O O . ARG A 1 298 ? 2.770 -11.628 -24.618 1.00 90.50 298 ARG A O 1
ATOM 2367 N N . LYS A 1 299 ? 1.989 -9.893 -25.823 1.00 94.12 299 LYS A N 1
ATOM 2368 C CA . LYS A 1 299 ? 0.662 -9.746 -25.211 1.00 94.12 299 LYS A CA 1
ATOM 2369 C C . LYS A 1 299 ? 0.702 -9.502 -23.697 1.00 94.12 299 LYS A C 1
ATOM 2371 O O . LYS A 1 299 ? -0.231 -9.849 -22.988 1.00 94.12 299 LYS A O 1
ATOM 2376 N N . VAL A 1 300 ? 1.762 -8.860 -23.222 1.00 94.81 300 VAL A N 1
ATOM 2377 C CA . VAL A 1 300 ? 1.962 -8.440 -21.828 1.00 94.81 300 VAL A CA 1
ATOM 2378 C C . VAL A 1 300 ? 2.466 -6.998 -21.805 1.00 94.81 300 VAL A C 1
ATOM 2380 O O . VAL A 1 300 ? 2.913 -6.479 -22.834 1.00 94.81 300 VAL A O 1
ATOM 2383 N N . LEU A 1 301 ? 2.386 -6.336 -20.653 1.00 96.06 301 LEU A N 1
ATOM 2384 C CA . LEU A 1 301 ? 2.939 -4.994 -20.490 1.00 96.06 301 LEU A CA 1
ATOM 2385 C C . LEU A 1 301 ? 4.477 -5.039 -20.409 1.00 96.06 301 LEU A C 1
ATOM 2387 O O . LEU A 1 301 ? 5.066 -5.946 -19.813 1.00 96.06 301 LEU A O 1
ATOM 2391 N N . SER A 1 302 ? 5.122 -4.045 -21.018 1.00 96.31 302 SER A N 1
ATOM 2392 C CA . SER A 1 302 ? 6.547 -3.755 -20.826 1.00 96.31 302 SER A CA 1
ATOM 2393 C C . SER A 1 302 ? 6.823 -3.378 -19.368 1.00 96.31 302 SER A C 1
ATOM 2395 O O . SER A 1 302 ? 5.916 -2.917 -18.671 1.00 96.31 302 SER A O 1
ATOM 2397 N N . VAL A 1 303 ? 8.074 -3.504 -18.910 1.00 94.50 303 VAL A N 1
ATOM 2398 C CA . VAL A 1 303 ? 8.467 -2.949 -17.599 1.00 94.50 303 VAL A CA 1
ATOM 2399 C C . VAL A 1 303 ? 8.318 -1.428 -17.531 1.00 94.50 303 VAL A C 1
ATOM 2401 O O . VAL A 1 303 ? 8.034 -0.864 -16.476 1.00 94.50 303 VAL A O 1
ATOM 2404 N N . GLY A 1 304 ? 8.428 -0.771 -18.682 1.00 96.06 304 GLY A N 1
ATOM 2405 C CA . GLY A 1 304 ? 8.157 0.648 -18.817 1.00 96.06 304 GLY A CA 1
ATOM 2406 C C . GLY A 1 304 ? 8.558 1.194 -20.179 1.00 96.06 304 GLY A C 1
ATOM 2407 O O . GLY A 1 304 ? 8.728 0.442 -21.150 1.00 96.06 304 GLY A O 1
ATOM 2408 N N . PHE A 1 305 ? 8.706 2.509 -20.241 1.00 97.19 305 PHE A N 1
ATOM 2409 C CA . PHE A 1 305 ? 9.023 3.253 -21.452 1.00 97.19 305 PHE A CA 1
ATOM 2410 C C . PHE A 1 305 ? 10.020 4.366 -21.149 1.00 97.19 305 PHE A C 1
ATOM 2412 O O . PHE A 1 305 ? 9.824 5.157 -20.225 1.00 97.19 305 PHE A O 1
ATOM 2419 N N . ASP A 1 306 ? 11.078 4.417 -21.945 1.00 96.75 306 ASP A N 1
ATOM 2420 C CA . ASP A 1 306 ? 12.096 5.454 -21.886 1.00 96.75 306 ASP A CA 1
ATOM 2421 C C . ASP A 1 306 ? 11.662 6.623 -22.779 1.00 96.75 306 ASP A C 1
ATOM 2423 O O . ASP A 1 306 ? 11.448 6.465 -23.984 1.00 96.75 306 ASP A O 1
ATOM 2427 N N . VAL A 1 307 ? 11.461 7.792 -22.166 1.00 96.56 307 VAL A N 1
ATOM 2428 C CA . VAL A 1 307 ? 10.855 8.954 -22.829 1.00 96.56 307 VAL A CA 1
ATOM 2429 C C . VAL A 1 307 ? 11.810 9.592 -23.830 1.00 96.56 307 VAL A C 1
ATOM 2431 O O . VAL A 1 307 ? 11.357 10.095 -24.858 1.00 96.56 307 VAL A O 1
ATOM 2434 N N . ASP A 1 308 ? 13.111 9.569 -23.553 1.00 94.88 308 ASP A N 1
ATOM 2435 C CA . ASP A 1 308 ? 14.100 10.271 -24.369 1.00 94.88 308 ASP A CA 1
ATOM 2436 C C . ASP A 1 308 ? 14.484 9.462 -25.612 1.00 94.88 308 ASP A C 1
ATOM 2438 O O . ASP A 1 308 ? 14.645 10.021 -26.696 1.00 94.88 308 ASP A O 1
ATOM 2442 N N . THR A 1 309 ? 14.554 8.135 -25.492 1.00 95.62 309 THR A N 1
ATOM 2443 C CA . THR A 1 309 ? 14.734 7.229 -26.638 1.00 95.62 309 THR A CA 1
ATOM 2444 C C . THR A 1 309 ? 13.423 6.900 -27.353 1.00 95.62 309 THR A C 1
ATOM 2446 O O . THR A 1 309 ? 13.453 6.399 -28.478 1.00 95.62 309 THR A O 1
ATOM 2449 N N . ALA A 1 310 ? 12.278 7.191 -26.727 1.00 95.31 310 ALA A N 1
ATOM 2450 C CA . ALA A 1 310 ? 10.940 6.825 -27.185 1.00 95.31 310 ALA A CA 1
ATOM 2451 C C . ALA A 1 310 ? 10.774 5.312 -27.440 1.00 95.31 310 ALA A C 1
ATOM 2453 O O . ALA A 1 310 ? 10.070 4.890 -28.365 1.00 95.31 310 ALA A O 1
ATOM 2454 N N . LEU A 1 311 ? 11.437 4.487 -26.625 1.00 94.88 311 LEU A N 1
ATOM 2455 C CA . LEU A 1 311 ? 11.424 3.033 -26.742 1.00 94.88 311 LEU A CA 1
ATOM 2456 C C . LEU A 1 311 ? 10.788 2.376 -25.520 1.00 94.88 311 LEU A C 1
ATOM 2458 O O . LEU A 1 311 ? 10.995 2.768 -24.371 1.00 94.88 311 LEU A O 1
ATOM 2462 N N . LEU A 1 312 ? 10.056 1.291 -25.781 1.00 94.75 312 LEU A N 1
ATOM 2463 C CA . LEU A 1 312 ? 9.692 0.357 -24.726 1.00 94.75 312 LEU A CA 1
ATOM 2464 C C . LEU A 1 312 ? 10.951 -0.300 -24.174 1.00 94.75 312 LEU A C 1
ATOM 2466 O O . LEU A 1 312 ? 11.809 -0.764 -24.930 1.00 94.75 312 LEU A O 1
ATOM 2470 N N . ALA A 1 313 ? 11.015 -0.393 -22.851 1.00 92.69 313 ALA A N 1
ATOM 2471 C CA . ALA A 1 313 ? 12.039 -1.176 -22.195 1.00 92.69 313 ALA A CA 1
ATOM 2472 C C . ALA A 1 313 ? 11.985 -2.647 -22.675 1.00 92.69 313 ALA A C 1
ATOM 2474 O O . ALA A 1 313 ? 10.909 -3.187 -22.940 1.00 92.69 313 ALA A O 1
ATOM 2475 N N . PRO A 1 314 ? 13.137 -3.330 -22.797 1.00 85.88 314 PRO A N 1
ATOM 2476 C CA . PRO A 1 314 ? 13.190 -4.685 -23.354 1.00 85.88 314 PRO A CA 1
ATOM 2477 C C . PRO A 1 314 ? 12.563 -5.753 -22.437 1.00 85.88 314 PRO A C 1
ATOM 2479 O O . PRO A 1 314 ? 12.134 -6.817 -22.912 1.00 85.88 314 PRO A O 1
ATOM 2482 N N . GLY A 1 315 ? 12.525 -5.487 -21.127 1.00 86.94 315 GLY A N 1
ATOM 2483 C CA . GLY A 1 315 ? 11.895 -6.342 -20.122 1.00 86.94 315 GLY A CA 1
ATOM 2484 C C . GLY A 1 315 ? 10.368 -6.304 -20.201 1.00 86.94 315 GLY A C 1
ATOM 2485 O O . GLY A 1 315 ? 9.777 -5.314 -20.626 1.00 86.94 315 GLY A O 1
ATOM 2486 N N . ALA A 1 316 ? 9.715 -7.378 -19.765 1.00 85.38 316 ALA A N 1
ATOM 2487 C CA . ALA A 1 316 ? 8.261 -7.437 -19.663 1.00 85.38 316 ALA A CA 1
ATOM 2488 C C . ALA A 1 316 ? 7.837 -8.060 -18.333 1.00 85.38 316 ALA A C 1
ATOM 2490 O O . ALA A 1 316 ? 8.519 -8.939 -17.811 1.00 85.38 316 ALA A O 1
ATOM 2491 N N . TYR A 1 317 ? 6.692 -7.616 -17.822 1.00 83.56 317 TYR A N 1
ATOM 2492 C CA . TYR A 1 317 ? 6.061 -8.210 -16.653 1.00 83.56 317 TYR A CA 1
ATOM 2493 C C . TYR A 1 317 ? 5.185 -9.378 -17.091 1.00 83.56 317 TYR A C 1
ATOM 2495 O O . TYR A 1 317 ? 4.033 -9.201 -17.485 1.00 83.56 317 TYR A O 1
ATOM 2503 N N . ASP A 1 318 ? 5.756 -10.576 -17.073 1.00 88.75 318 ASP A N 1
ATOM 2504 C CA . ASP A 1 318 ? 5.154 -11.770 -17.660 1.00 88.75 318 ASP A CA 1
ATOM 2505 C C . ASP A 1 318 ? 4.835 -12.859 -16.632 1.00 88.75 318 ASP A C 1
ATOM 2507 O O . ASP A 1 318 ? 4.602 -13.988 -17.034 1.00 88.75 318 ASP A O 1
ATOM 2511 N N . LEU A 1 319 ? 4.791 -12.559 -15.328 1.00 92.75 319 LEU A N 1
ATOM 2512 C CA . LEU A 1 319 ? 4.429 -13.510 -14.268 1.00 92.75 319 LEU A CA 1
ATOM 2513 C C . LEU A 1 319 ? 3.165 -13.056 -13.536 1.00 92.75 319 LEU A C 1
ATOM 2515 O O . LEU A 1 319 ? 3.006 -11.882 -13.212 1.00 92.75 319 LEU A O 1
ATOM 2519 N N . LEU A 1 320 ? 2.264 -13.999 -13.233 1.00 94.25 320 LEU A N 1
ATOM 2520 C CA . LEU A 1 320 ? 1.053 -13.696 -12.460 1.00 94.25 320 LEU A CA 1
ATOM 2521 C C . LEU A 1 320 ? 1.388 -13.399 -10.991 1.00 94.25 320 LEU A C 1
ATOM 2523 O O . LEU A 1 320 ? 0.759 -12.550 -10.364 1.00 94.25 320 LEU A O 1
ATOM 2527 N N . ALA A 1 321 ? 2.382 -14.092 -10.434 1.00 94.06 321 ALA A N 1
ATOM 2528 C CA . ALA A 1 321 ? 2.888 -13.844 -9.089 1.00 94.06 321 ALA A CA 1
ATOM 2529 C C . ALA A 1 321 ? 3.872 -12.665 -9.079 1.00 94.06 321 ALA A C 1
ATOM 2531 O O . ALA A 1 321 ? 5.057 -12.835 -8.835 1.00 94.06 321 ALA A O 1
ATOM 2532 N N . SER A 1 322 ? 3.360 -11.476 -9.377 1.00 94.06 322 SER A N 1
ATOM 2533 C CA . SER A 1 322 ? 4.082 -10.208 -9.297 1.00 94.06 322 SER A CA 1
ATOM 2534 C C . SER A 1 322 ? 3.109 -9.092 -8.914 1.00 94.06 322 SER A C 1
ATOM 2536 O O . SER A 1 322 ? 1.894 -9.197 -9.123 1.00 94.06 322 SER A O 1
ATOM 2538 N N . GLU A 1 323 ? 3.652 -8.028 -8.340 1.00 94.88 323 GLU A N 1
ATOM 2539 C CA . GLU A 1 323 ? 3.027 -6.740 -8.074 1.00 94.88 323 GLU A CA 1
ATOM 2540 C C . GLU A 1 323 ? 2.488 -6.086 -9.354 1.00 94.88 323 GLU A C 1
ATOM 2542 O O . GLU A 1 323 ? 1.397 -5.514 -9.362 1.00 94.88 323 GLU A O 1
ATOM 2547 N N . SER A 1 324 ? 3.182 -6.290 -10.476 1.00 94.25 324 SER A N 1
ATOM 2548 C CA . SER A 1 324 ? 2.820 -5.788 -11.808 1.00 94.25 324 SER A CA 1
ATOM 2549 C C . SER A 1 324 ? 1.472 -6.270 -12.336 1.00 94.25 324 SER A C 1
ATOM 2551 O O . SER A 1 324 ? 0.897 -5.651 -13.241 1.00 94.25 324 SER A O 1
ATOM 2553 N N . ARG A 1 325 ? 0.898 -7.322 -11.736 1.00 96.50 325 ARG A N 1
ATOM 2554 C CA . ARG A 1 325 ? -0.463 -7.759 -12.061 1.00 96.50 325 ARG A CA 1
ATOM 2555 C C . ARG A 1 325 ? -1.498 -6.661 -11.818 1.00 96.50 325 ARG A C 1
ATOM 2557 O O . ARG A 1 325 ? -2.515 -6.661 -12.502 1.00 96.50 325 ARG A O 1
ATOM 2564 N N . ILE A 1 326 ? -1.238 -5.720 -10.903 1.00 97.69 326 ILE A N 1
ATOM 2565 C CA . ILE A 1 326 ? -2.106 -4.554 -10.676 1.00 97.69 326 ILE A CA 1
ATOM 2566 C C . ILE A 1 326 ? -2.216 -3.732 -11.964 1.00 97.69 326 ILE A C 1
ATOM 2568 O O . ILE A 1 326 ? -3.322 -3.459 -12.421 1.00 97.69 326 ILE A O 1
ATOM 2572 N N . ALA A 1 327 ? -1.082 -3.395 -12.587 1.00 97.69 327 ALA A N 1
ATOM 2573 C CA . ALA A 1 327 ? -1.051 -2.612 -13.821 1.00 97.69 327 ALA A CA 1
ATOM 2574 C C . ALA A 1 327 ? -1.762 -3.340 -14.971 1.00 97.69 327 ALA A C 1
ATOM 2576 O O . ALA A 1 327 ? -2.573 -2.744 -15.674 1.00 97.69 327 ALA A O 1
ATOM 2577 N N . SER A 1 328 ? -1.519 -4.648 -15.114 1.00 97.62 328 SER A N 1
ATOM 2578 C CA . SER A 1 328 ? -2.203 -5.471 -16.122 1.00 97.62 328 SER A CA 1
ATOM 2579 C C . SER A 1 328 ? -3.716 -5.506 -15.901 1.00 97.62 328 SER A C 1
ATOM 2581 O O . SER A 1 328 ? -4.481 -5.355 -16.849 1.00 97.62 328 SER A O 1
ATOM 2583 N N . PHE A 1 329 ? -4.157 -5.670 -14.651 1.00 98.12 329 PHE A N 1
ATOM 2584 C CA . PHE A 1 329 ? -5.574 -5.667 -14.296 1.00 98.12 329 PHE A CA 1
ATOM 2585 C C . PHE A 1 329 ? -6.231 -4.316 -14.607 1.00 98.12 329 PHE A C 1
ATOM 2587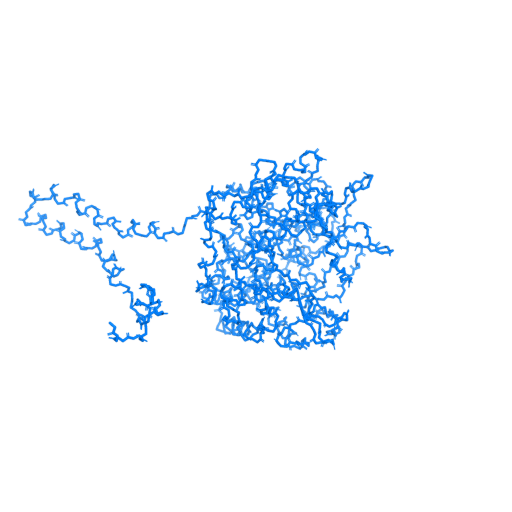 O O . PHE A 1 329 ? -7.290 -4.279 -15.225 1.00 98.12 329 PHE A O 1
ATOM 2594 N N . ILE A 1 330 ? -5.588 -3.209 -14.223 1.00 98.50 330 ILE A N 1
ATOM 2595 C CA . ILE A 1 330 ? -6.093 -1.847 -14.441 1.00 98.50 330 ILE A CA 1
ATOM 2596 C C . ILE A 1 330 ? -6.166 -1.504 -15.928 1.00 98.50 330 ILE A C 1
ATOM 2598 O O . ILE A 1 330 ? -7.182 -0.980 -16.375 1.00 98.50 330 ILE A O 1
ATOM 2602 N N . ALA A 1 331 ? -5.138 -1.836 -16.708 1.00 98.19 331 ALA A N 1
ATOM 2603 C CA . ALA A 1 331 ? -5.133 -1.590 -18.147 1.00 98.19 331 ALA A CA 1
ATOM 2604 C C . ALA A 1 331 ? -6.267 -2.350 -18.866 1.00 98.19 331 ALA A C 1
ATOM 2606 O O . ALA A 1 331 ? -6.871 -1.828 -19.804 1.00 98.19 331 ALA A O 1
ATOM 2607 N N . ILE A 1 332 ? -6.598 -3.566 -18.407 1.00 98.31 332 ILE A N 1
ATOM 2608 C CA . ILE A 1 332 ? -7.759 -4.323 -18.905 1.00 98.31 332 ILE A CA 1
ATOM 2609 C C . ILE A 1 332 ? -9.066 -3.673 -18.446 1.00 98.31 332 ILE A C 1
ATOM 2611 O O . ILE A 1 332 ? -9.969 -3.504 -19.259 1.00 98.31 332 ILE A O 1
ATOM 2615 N N . ALA A 1 333 ? -9.164 -3.272 -17.176 1.00 98.00 333 ALA A N 1
ATOM 2616 C CA . ALA A 1 333 ? -10.350 -2.613 -16.627 1.00 98.00 333 ALA A CA 1
ATOM 2617 C C . ALA A 1 333 ? -10.663 -1.277 -17.323 1.00 98.00 333 ALA A C 1
ATOM 2619 O O . ALA A 1 333 ? -11.827 -0.936 -17.523 1.00 98.00 333 ALA A O 1
ATOM 2620 N N . LYS A 1 334 ? -9.625 -0.554 -17.759 1.00 97.56 334 LYS A N 1
ATOM 2621 C CA . LYS A 1 334 ? -9.734 0.650 -18.597 1.00 97.56 334 LYS A CA 1
ATOM 2622 C C . LYS A 1 334 ? -10.107 0.350 -20.055 1.00 97.56 334 LYS A C 1
ATOM 2624 O O . LYS A 1 334 ? -10.437 1.271 -20.791 1.00 97.56 334 LYS A O 1
ATOM 2629 N N . GLY A 1 335 ? -10.076 -0.914 -20.483 1.00 96.94 335 GLY A N 1
ATOM 2630 C CA . GLY A 1 335 ? -10.342 -1.320 -21.865 1.00 96.94 335 GLY A CA 1
ATOM 2631 C C . GLY A 1 335 ? -9.209 -0.991 -22.845 1.00 96.94 335 GLY A C 1
ATOM 2632 O O . GLY A 1 335 ? -9.411 -1.055 -24.055 1.00 96.94 335 GLY A O 1
ATOM 2633 N N . GLU A 1 336 ? -8.020 -0.646 -22.345 1.00 96.94 336 GLU A N 1
ATOM 2634 C CA . GLU A 1 336 ? -6.882 -0.192 -23.161 1.00 96.94 336 GLU A CA 1
ATOM 2635 C C . GLU A 1 336 ? -6.050 -1.355 -23.711 1.00 96.94 336 GLU A C 1
ATOM 2637 O O . GLU A 1 336 ? -5.415 -1.237 -24.762 1.00 96.94 336 GLU A O 1
ATOM 2642 N N . ILE A 1 337 ? -6.078 -2.506 -23.031 1.00 96.19 337 ILE A N 1
ATOM 2643 C CA . ILE A 1 337 ? -5.433 -3.742 -23.486 1.00 96.19 337 ILE A CA 1
ATOM 2644 C C . ILE A 1 337 ? -6.433 -4.909 -23.475 1.00 96.19 337 ILE A C 1
ATOM 2646 O O . ILE A 1 337 ? -7.367 -4.924 -22.670 1.00 96.19 337 ILE A O 1
ATOM 2650 N N . PRO A 1 338 ? -6.263 -5.922 -24.347 1.00 95.50 338 PRO A N 1
ATOM 2651 C CA . PRO A 1 338 ? -7.176 -7.056 -24.394 1.00 95.50 338 PRO A CA 1
ATOM 2652 C C . PRO A 1 338 ? -7.077 -7.918 -23.131 1.00 95.50 338 PRO A C 1
ATOM 2654 O O . PRO A 1 338 ? -5.983 -8.202 -22.641 1.00 95.50 338 PRO A O 1
ATOM 2657 N N . GLN A 1 339 ? -8.219 -8.454 -22.693 1.00 95.00 339 GLN A N 1
ATOM 2658 C CA . GLN A 1 339 ? -8.311 -9.388 -21.564 1.00 95.00 339 GLN A CA 1
ATOM 2659 C C . GLN A 1 339 ? -7.400 -10.619 -21.722 1.00 95.00 339 GLN A C 1
ATOM 2661 O O . GLN A 1 339 ? -6.925 -11.172 -20.732 1.00 95.00 339 GLN A O 1
ATOM 2666 N N . GLU A 1 340 ? -7.110 -11.030 -22.964 1.00 92.44 340 GLU A N 1
ATOM 2667 C CA . GLU A 1 340 ? -6.165 -12.112 -23.267 1.00 92.44 340 GLU A CA 1
ATOM 2668 C C . GLU A 1 340 ? -4.810 -11.903 -22.574 1.00 92.44 340 GLU A C 1
ATOM 2670 O O . GLU A 1 340 ? -4.210 -12.873 -22.116 1.00 92.44 340 GLU A O 1
ATOM 2675 N N . GLY A 1 341 ? -4.351 -10.652 -22.437 1.00 91.69 341 GLY A N 1
ATOM 2676 C CA . GLY A 1 341 ? -3.064 -10.344 -21.814 1.00 91.69 341 GLY A CA 1
ATOM 2677 C C . GLY A 1 341 ? -2.956 -10.815 -20.364 1.00 91.69 341 GLY A C 1
ATOM 2678 O O . GLY A 1 341 ? -1.893 -11.268 -19.946 1.00 91.69 341 GLY A O 1
ATOM 2679 N N . TRP A 1 342 ? -4.072 -10.847 -19.627 1.00 95.44 342 TRP A N 1
ATOM 2680 C CA . TRP A 1 342 ? -4.109 -11.434 -18.286 1.00 95.44 342 TRP A CA 1
ATOM 2681 C C . TRP A 1 342 ? -3.681 -12.899 -18.292 1.00 95.44 342 TRP A C 1
ATOM 2683 O O . TRP A 1 342 ? -2.942 -13.337 -17.411 1.00 95.44 342 TRP A O 1
ATOM 2693 N N . PHE A 1 343 ? -4.124 -13.664 -19.291 1.00 92.62 343 PHE A N 1
ATOM 2694 C CA . PHE A 1 343 ? -3.857 -15.097 -19.417 1.00 92.62 343 PHE A CA 1
ATOM 2695 C C . PHE A 1 343 ? -2.478 -15.409 -20.016 1.00 92.62 343 PHE A C 1
ATOM 2697 O O . PHE A 1 343 ? -2.025 -16.545 -19.897 1.00 92.62 343 PHE A O 1
ATOM 2704 N N . HIS A 1 344 ? -1.787 -14.409 -20.578 1.00 92.69 344 HIS A N 1
ATOM 2705 C CA . HIS A 1 344 ? -0.382 -14.519 -20.999 1.00 92.69 344 HIS A CA 1
ATOM 2706 C C . HIS A 1 344 ? 0.617 -14.360 -19.855 1.00 92.69 344 HIS A C 1
ATOM 2708 O O . HIS A 1 344 ? 1.769 -14.753 -20.011 1.00 92.69 344 HIS A O 1
ATOM 2714 N N . LEU A 1 345 ? 0.190 -13.856 -18.692 1.00 93.50 345 LEU A N 1
ATOM 2715 C CA . LEU A 1 345 ? 1.034 -13.899 -17.498 1.00 93.50 345 LEU A CA 1
ATOM 2716 C C . LEU A 1 345 ? 1.404 -15.363 -17.151 1.00 93.50 345 LEU A C 1
ATOM 2718 O O . LEU A 1 345 ? 0.666 -16.323 -17.369 1.00 93.50 345 LEU A O 1
ATOM 2722 N N . GLY A 1 346 ? 2.575 -15.586 -16.599 1.00 90.19 346 GLY A N 1
ATOM 2723 C CA . GLY A 1 346 ? 3.105 -16.908 -16.325 1.00 90.19 346 GLY A CA 1
ATOM 2724 C C . GLY A 1 346 ? 2.444 -17.488 -15.084 1.00 90.19 346 GLY A C 1
ATOM 2725 O O . GLY A 1 346 ? 2.443 -16.865 -14.023 1.00 90.19 346 GLY A O 1
ATOM 2726 N N . ARG A 1 347 ? 1.917 -18.712 -15.197 1.00 91.38 347 ARG A N 1
ATOM 2727 C CA . ARG A 1 347 ? 1.449 -19.529 -14.060 1.00 91.38 347 ARG A CA 1
ATOM 2728 C C . ARG A 1 347 ? 2.446 -20.643 -13.727 1.00 91.38 347 ARG A C 1
ATOM 2730 O O . ARG A 1 347 ? 2.060 -21.784 -13.468 1.00 91.38 347 ARG A O 1
ATOM 2737 N N . ARG A 1 348 ? 3.748 -20.351 -13.802 1.00 88.44 348 ARG A N 1
ATOM 2738 C CA . ARG A 1 348 ? 4.791 -21.338 -13.486 1.00 88.44 348 ARG A CA 1
ATOM 2739 C C . ARG A 1 348 ? 4.709 -21.694 -12.004 1.00 88.44 348 ARG A C 1
ATOM 2741 O O . ARG A 1 348 ? 4.609 -20.797 -11.178 1.00 88.44 348 ARG A O 1
ATOM 2748 N N . HIS A 1 349 ? 4.742 -22.985 -11.677 1.00 87.69 349 HIS A N 1
ATOM 2749 C CA . HIS A 1 349 ? 4.660 -23.468 -10.297 1.00 87.69 349 HIS A CA 1
ATOM 2750 C C . HIS A 1 349 ? 5.972 -24.100 -9.841 1.00 87.69 349 HIS A C 1
ATOM 2752 O O . HIS A 1 349 ? 6.688 -24.721 -10.622 1.00 87.69 349 HIS A O 1
ATOM 2758 N N . THR A 1 350 ? 6.211 -24.021 -8.539 1.00 88.12 350 THR A N 1
ATOM 2759 C CA . THR A 1 350 ? 7.242 -24.756 -7.809 1.00 88.12 350 THR A CA 1
ATOM 2760 C C . THR A 1 350 ? 6.615 -25.438 -6.591 1.00 88.12 350 THR A C 1
ATOM 2762 O O . THR A 1 350 ? 5.534 -25.058 -6.125 1.00 88.12 350 THR A O 1
ATOM 2765 N N . VAL A 1 351 ? 7.286 -26.464 -6.067 1.00 87.00 351 VAL A N 1
ATOM 2766 C CA . VAL A 1 351 ? 6.927 -27.089 -4.791 1.00 87.00 351 VAL A CA 1
ATOM 2767 C C . VAL A 1 351 ? 8.107 -26.967 -3.845 1.00 87.00 351 VAL A C 1
ATOM 2769 O O . VAL A 1 351 ? 9.153 -27.571 -4.059 1.00 87.00 351 VAL A O 1
ATOM 2772 N N . PHE A 1 352 ? 7.923 -26.224 -2.757 1.00 84.19 352 PHE A N 1
ATOM 2773 C CA . PHE A 1 352 ? 8.955 -26.042 -1.748 1.00 84.19 352 PHE A CA 1
ATOM 2774 C C . PHE A 1 352 ? 8.384 -26.126 -0.339 1.00 84.19 352 PHE A C 1
ATOM 2776 O O . PHE A 1 352 ? 7.287 -25.655 -0.046 1.00 84.19 352 PHE A O 1
ATOM 2783 N N . ALA A 1 353 ? 9.126 -26.782 0.554 1.00 77.94 353 ALA A N 1
ATOM 2784 C CA . ALA A 1 353 ? 8.713 -27.033 1.931 1.00 77.94 353 ALA A CA 1
ATOM 2785 C C . ALA A 1 353 ? 7.289 -27.631 2.050 1.00 77.94 353 ALA A C 1
ATOM 2787 O O . ALA A 1 353 ? 6.540 -27.291 2.974 1.00 77.94 353 ALA A O 1
ATOM 2788 N N . GLY A 1 354 ? 6.910 -28.512 1.116 1.00 77.19 354 GLY A N 1
ATOM 2789 C CA . GLY A 1 354 ? 5.582 -29.133 1.049 1.00 77.19 354 GLY A CA 1
ATOM 2790 C C . GLY A 1 354 ? 4.454 -28.151 0.721 1.00 77.19 354 GLY A C 1
ATOM 2791 O O . GLY A 1 354 ? 3.315 -28.377 1.119 1.00 77.19 354 GLY A O 1
ATOM 2792 N N . GLN A 1 355 ? 4.771 -27.020 0.095 1.00 83.94 355 GLN A N 1
ATOM 2793 C CA . GLN A 1 355 ? 3.822 -26.018 -0.366 1.00 83.94 355 GLN A CA 1
ATOM 2794 C C . GLN A 1 355 ? 3.973 -25.841 -1.869 1.00 83.94 355 GLN A C 1
ATOM 2796 O O . GLN A 1 355 ? 5.088 -25.818 -2.380 1.00 83.94 355 GLN A O 1
ATOM 2801 N N . ARG A 1 356 ? 2.848 -25.709 -2.559 1.00 87.19 356 ARG A N 1
ATOM 2802 C CA . ARG A 1 356 ? 2.798 -25.379 -3.977 1.00 87.19 356 ARG A CA 1
ATOM 2803 C C . ARG A 1 356 ? 2.650 -23.872 -4.109 1.00 87.19 356 ARG A C 1
ATOM 2805 O O . ARG A 1 356 ? 1.780 -23.294 -3.464 1.00 87.19 356 ARG A O 1
ATOM 2812 N N . VAL A 1 357 ? 3.498 -23.258 -4.921 1.00 90.50 357 VAL A N 1
ATOM 2813 C CA . VAL A 1 357 ? 3.543 -21.801 -5.088 1.00 90.50 357 VAL A CA 1
ATOM 2814 C C . VAL A 1 357 ? 3.730 -21.489 -6.560 1.00 90.50 357 VAL A C 1
ATOM 2816 O O . VAL A 1 357 ? 4.463 -22.199 -7.248 1.00 90.50 357 VAL A O 1
ATOM 2819 N N . LEU A 1 358 ? 3.087 -20.433 -7.041 1.00 93.00 358 LEU A N 1
ATOM 2820 C CA . LEU A 1 358 ? 3.535 -19.768 -8.255 1.00 93.00 358 LEU A CA 1
ATOM 2821 C C . LEU A 1 358 ? 4.957 -19.228 -8.061 1.00 93.00 358 LEU A C 1
ATOM 2823 O O . LEU A 1 358 ? 5.293 -18.782 -6.971 1.00 93.00 358 LEU A O 1
ATOM 2827 N N . VAL A 1 359 ? 5.778 -19.300 -9.102 1.00 92.12 359 VAL A N 1
ATOM 2828 C CA . VAL A 1 359 ? 7.115 -18.694 -9.142 1.00 92.12 359 VAL A CA 1
ATOM 2829 C C . VAL A 1 359 ? 6.967 -17.205 -9.438 1.00 92.12 359 VAL A C 1
ATOM 2831 O O . VAL A 1 359 ? 6.178 -16.833 -10.310 1.00 92.12 359 VAL A O 1
ATOM 2834 N N . SER A 1 360 ? 7.740 -16.381 -8.738 1.00 93.44 360 SER A N 1
ATOM 2835 C CA . SER A 1 360 ? 7.897 -14.949 -9.009 1.00 93.44 360 SER A CA 1
ATOM 2836 C C . SER A 1 360 ? 9.313 -14.655 -9.509 1.00 93.44 360 SER A C 1
ATOM 2838 O O . SER A 1 360 ? 10.130 -15.575 -9.631 1.00 93.44 360 SER A O 1
ATOM 2840 N N . TRP A 1 361 ? 9.626 -13.405 -9.847 1.00 90.94 361 TRP A N 1
ATOM 2841 C CA . TRP A 1 361 ? 10.933 -13.078 -10.413 1.00 90.94 361 TRP A CA 1
ATOM 2842 C C . TRP A 1 361 ? 12.046 -13.278 -9.392 1.00 90.94 361 TRP A C 1
ATOM 2844 O O . TRP A 1 361 ? 13.010 -14.001 -9.665 1.00 90.94 361 TRP A O 1
ATOM 2854 N N . THR A 1 362 ? 11.875 -12.696 -8.207 1.00 91.38 362 THR A N 1
ATOM 2855 C CA . THR A 1 362 ? 12.899 -12.633 -7.156 1.00 91.38 362 THR A CA 1
ATOM 2856 C C . THR A 1 362 ? 12.522 -13.449 -5.920 1.00 91.38 362 THR A C 1
ATOM 2858 O O . THR A 1 362 ? 13.352 -13.682 -5.049 1.00 91.38 362 THR A O 1
ATOM 2861 N N . GLY A 1 363 ? 11.299 -13.974 -5.832 1.00 92.00 363 GLY A N 1
ATOM 2862 C CA . GLY A 1 363 ? 10.861 -14.773 -4.683 1.00 92.00 363 GLY A CA 1
ATOM 2863 C C . GLY A 1 363 ? 10.650 -13.936 -3.417 1.00 92.00 363 GLY A C 1
ATOM 2864 O O . GLY A 1 363 ? 10.708 -14.481 -2.305 1.00 92.00 363 GLY A O 1
ATOM 2865 N N . THR A 1 364 ? 10.447 -12.624 -3.566 1.00 94.88 364 THR A N 1
ATOM 2866 C CA . THR A 1 364 ? 10.184 -11.697 -2.461 1.00 94.88 364 THR A CA 1
ATOM 2867 C C . THR A 1 364 ? 8.738 -11.835 -1.991 1.00 94.88 364 THR A C 1
ATOM 2869 O O . THR A 1 364 ? 7.869 -12.300 -2.722 1.00 94.88 364 THR A O 1
ATOM 2872 N N . MET A 1 365 ? 8.428 -11.473 -0.744 1.00 95.44 365 MET A N 1
ATOM 2873 C CA . MET A 1 365 ? 7.032 -11.498 -0.278 1.00 95.44 365 MET A CA 1
ATOM 2874 C C . MET A 1 365 ? 6.162 -10.415 -0.925 1.00 95.44 365 MET A C 1
ATOM 2876 O O . MET A 1 365 ? 4.960 -10.624 -1.110 1.00 95.44 365 MET A O 1
ATOM 2880 N N . PHE A 1 366 ? 6.749 -9.265 -1.231 1.00 95.31 366 PHE A N 1
ATOM 2881 C CA . PHE A 1 366 ? 6.080 -8.102 -1.802 1.00 95.31 366 PHE A CA 1
ATOM 2882 C C . PHE A 1 366 ? 5.411 -8.405 -3.146 1.00 95.31 366 PHE A C 1
ATOM 2884 O O . PHE A 1 366 ? 4.220 -8.115 -3.273 1.00 95.31 366 PHE A O 1
ATOM 2891 N N . GLU A 1 367 ? 6.100 -9.087 -4.072 1.00 95.81 367 GLU A N 1
ATOM 2892 C CA . GLU A 1 367 ? 5.564 -9.503 -5.385 1.00 95.81 367 GLU A CA 1
ATOM 2893 C C . GLU A 1 367 ? 4.194 -10.206 -5.257 1.00 95.81 367 GLU A C 1
ATOM 2895 O O . GLU A 1 367 ? 3.255 -10.015 -6.039 1.00 95.81 367 GLU A O 1
ATOM 2900 N N . TYR A 1 368 ? 4.035 -11.021 -4.214 1.00 96.75 368 TYR A N 1
ATOM 2901 C CA . TYR A 1 368 ? 2.796 -11.749 -3.961 1.00 96.75 368 TYR A CA 1
ATOM 2902 C C . TYR A 1 368 ? 1.784 -10.898 -3.200 1.00 96.75 368 TYR A C 1
ATOM 2904 O O . TYR A 1 368 ? 0.601 -10.913 -3.544 1.00 96.75 368 TYR A O 1
ATOM 2912 N N . LEU A 1 369 ? 2.216 -10.210 -2.140 1.00 97.75 369 LEU A N 1
ATOM 2913 C CA . LEU A 1 369 ? 1.316 -9.690 -1.112 1.00 97.75 369 LEU A CA 1
ATOM 2914 C C . LEU A 1 369 ? 0.938 -8.218 -1.287 1.00 97.75 369 LEU A C 1
ATOM 2916 O O . LEU A 1 369 ? -0.151 -7.854 -0.848 1.00 97.75 369 LEU A O 1
ATOM 2920 N N . MET A 1 370 ? 1.763 -7.383 -1.932 1.00 97.56 370 MET A N 1
ATOM 2921 C CA . MET A 1 370 ? 1.429 -5.967 -2.149 1.00 97.56 370 MET A CA 1
ATOM 2922 C C . MET A 1 370 ? 0.083 -5.798 -2.865 1.00 97.56 370 MET A C 1
ATOM 2924 O O . MET A 1 370 ? -0.729 -5.004 -2.386 1.00 97.56 370 MET A O 1
ATOM 2928 N N . PRO A 1 371 ? -0.249 -6.563 -3.926 1.00 97.88 371 PRO A N 1
ATOM 2929 C CA . PRO A 1 371 ? -1.533 -6.373 -4.592 1.00 97.88 371 PRO A CA 1
ATOM 2930 C C . PRO A 1 371 ? -2.740 -6.640 -3.702 1.00 97.88 371 PRO A C 1
ATOM 2932 O O . PRO A 1 371 ? -3.801 -6.105 -3.985 1.00 97.88 371 PRO A O 1
ATOM 2935 N N . LEU A 1 372 ? -2.601 -7.394 -2.604 1.00 96.94 372 LEU A N 1
ATOM 2936 C CA . LEU A 1 372 ? -3.696 -7.604 -1.651 1.00 96.94 372 LEU A CA 1
ATOM 2937 C C . LEU A 1 372 ? -4.073 -6.349 -0.864 1.00 96.94 372 LEU A C 1
ATOM 2939 O O . LEU A 1 372 ? -5.088 -6.353 -0.171 1.00 96.94 372 LEU A O 1
ATOM 2943 N N . LEU A 1 373 ? -3.288 -5.276 -0.935 1.00 98.31 373 LEU A N 1
ATOM 2944 C CA . LEU A 1 373 ? -3.715 -3.995 -0.385 1.00 98.31 373 LEU A CA 1
ATOM 2945 C C . LEU A 1 373 ? -4.996 -3.498 -1.072 1.00 98.31 373 LEU A C 1
ATOM 2947 O O . LEU A 1 373 ? -5.847 -2.927 -0.391 1.00 98.31 373 LEU A O 1
ATOM 2951 N N . TRP A 1 374 ? -5.160 -3.790 -2.367 1.00 98.50 374 TRP A N 1
ATOM 2952 C CA . TRP A 1 374 ? -6.278 -3.319 -3.196 1.00 98.50 374 TRP A CA 1
ATOM 2953 C C . TRP A 1 374 ? -7.099 -4.453 -3.803 1.00 98.50 374 TRP A C 1
ATOM 2955 O O . TRP A 1 374 ? -8.322 -4.421 -3.768 1.00 98.50 374 TRP A O 1
ATOM 2965 N N . MET A 1 375 ? -6.446 -5.481 -4.337 1.00 96.62 375 MET A N 1
ATOM 2966 C CA . MET A 1 375 ? -7.098 -6.569 -5.053 1.00 96.62 375 MET A CA 1
ATOM 2967 C C . MET A 1 375 ? -7.626 -7.629 -4.084 1.00 96.62 375 MET A C 1
ATOM 2969 O O . MET A 1 375 ? -6.873 -8.220 -3.302 1.00 96.62 375 MET A O 1
ATOM 2973 N N . LYS A 1 376 ? -8.919 -7.937 -4.193 1.00 92.94 376 LYS A N 1
ATOM 2974 C CA . LYS A 1 376 ? -9.533 -9.101 -3.556 1.00 92.94 376 LYS A CA 1
ATOM 2975 C C . LYS A 1 376 ? -8.879 -10.379 -4.064 1.00 92.94 376 LYS A C 1
ATOM 2977 O O . LYS A 1 376 ? -8.471 -10.502 -5.218 1.00 92.94 376 LYS A O 1
ATOM 2982 N N . HIS A 1 377 ? -8.860 -11.382 -3.201 1.00 85.38 377 HIS A N 1
ATOM 2983 C CA . HIS A 1 377 ? -8.441 -12.725 -3.558 1.00 85.38 377 HIS A CA 1
ATOM 2984 C C . HIS A 1 377 ? -9.558 -13.712 -3.219 1.00 85.38 377 HIS A C 1
ATOM 2986 O O . HIS A 1 377 ? -10.174 -13.664 -2.152 1.00 85.38 377 HIS A O 1
ATOM 2992 N N . ASN A 1 378 ? -9.829 -14.631 -4.139 1.00 82.88 378 ASN A N 1
ATOM 2993 C CA . ASN A 1 378 ? -10.920 -15.581 -3.982 1.00 82.88 378 ASN A CA 1
ATOM 2994 C C . ASN A 1 378 ? -10.424 -16.907 -3.417 1.00 82.88 378 ASN A C 1
ATOM 2996 O O . ASN A 1 378 ? -9.361 -17.415 -3.778 1.00 82.88 378 ASN A O 1
ATOM 3000 N N . ARG A 1 379 ? -11.223 -17.519 -2.541 1.00 80.06 379 ARG A N 1
ATOM 3001 C CA . ARG A 1 379 ? -10.915 -18.849 -2.004 1.00 80.06 379 ARG A CA 1
ATOM 3002 C C . ARG A 1 379 ? -10.854 -19.884 -3.123 1.00 80.06 379 ARG A C 1
ATOM 3004 O O . ARG A 1 379 ? -11.625 -19.823 -4.075 1.00 80.06 379 ARG A O 1
ATOM 3011 N N . ARG A 1 380 ? -10.002 -20.899 -2.934 1.00 80.44 380 ARG A N 1
ATOM 3012 C CA . ARG A 1 380 ? -9.817 -22.013 -3.885 1.00 80.44 380 ARG A CA 1
ATOM 3013 C C . ARG A 1 380 ? -9.354 -21.554 -5.275 1.00 80.44 380 ARG A C 1
ATOM 3015 O O . ARG A 1 380 ? -9.633 -22.227 -6.267 1.00 80.44 380 ARG A O 1
ATOM 3022 N N . THR A 1 381 ? -8.641 -20.432 -5.332 1.00 88.62 381 THR A N 1
ATOM 3023 C CA . THR A 1 381 ? -7.928 -19.991 -6.530 1.00 88.62 381 THR A CA 1
ATOM 3024 C C . THR A 1 381 ? -6.451 -20.344 -6.454 1.00 88.62 381 THR A C 1
ATOM 3026 O O . THR A 1 381 ? -5.898 -20.521 -5.365 1.00 88.62 381 THR A O 1
ATOM 3029 N N . ILE A 1 382 ? -5.816 -20.418 -7.622 1.00 89.38 382 ILE A N 1
ATOM 3030 C CA . ILE A 1 382 ? -4.364 -20.591 -7.762 1.00 89.38 382 ILE A CA 1
ATOM 3031 C C . ILE A 1 382 ? -3.580 -19.498 -7.022 1.00 89.38 382 ILE A C 1
ATOM 3033 O O . ILE A 1 382 ? -2.569 -19.769 -6.367 1.00 89.38 382 ILE A O 1
ATOM 3037 N N . MET A 1 383 ? -4.096 -18.266 -7.070 1.00 92.25 383 MET A N 1
ATOM 3038 C CA . MET A 1 383 ? -3.489 -17.138 -6.386 1.00 92.25 383 MET A CA 1
ATOM 3039 C C . MET A 1 383 ? -3.618 -17.313 -4.875 1.00 92.25 383 MET A C 1
ATOM 3041 O O . MET A 1 383 ? -2.613 -17.235 -4.182 1.00 92.25 383 MET A O 1
ATOM 3045 N N . GLN A 1 384 ? -4.799 -17.667 -4.354 1.00 91.00 384 GLN A N 1
ATOM 3046 C CA . GLN A 1 384 ? -4.961 -17.887 -2.913 1.00 91.00 384 GLN A CA 1
ATOM 3047 C C . GLN A 1 384 ? -4.024 -18.960 -2.356 1.00 91.00 384 GLN A C 1
ATOM 3049 O O . GLN A 1 384 ? -3.444 -18.768 -1.288 1.00 91.00 384 GLN A O 1
ATOM 3054 N N . GLU A 1 385 ? -3.867 -20.078 -3.067 1.00 90.00 385 GLU A N 1
ATOM 3055 C CA . GLU A 1 385 ? -2.938 -21.131 -2.653 1.00 90.00 385 GLU A CA 1
ATOM 3056 C C . GLU A 1 385 ? -1.504 -20.592 -2.557 1.00 90.00 385 GLU A C 1
ATOM 3058 O O . GLU A 1 385 ? -0.835 -20.803 -1.546 1.00 90.00 385 GLU A O 1
ATOM 3063 N N . SER A 1 386 ? -1.075 -19.816 -3.555 1.00 94.06 386 SER A N 1
ATOM 3064 C CA . SER A 1 386 ? 0.265 -19.223 -3.597 1.00 94.06 386 SER A CA 1
ATOM 3065 C C . SER A 1 386 ? 0.482 -18.162 -2.511 1.00 94.06 386 SER A C 1
ATOM 3067 O O . SER A 1 386 ? 1.543 -18.144 -1.893 1.00 94.06 386 SER A O 1
ATOM 3069 N N . LEU A 1 387 ? -0.523 -17.327 -2.218 1.00 95.44 387 LEU A N 1
ATOM 3070 C CA . LEU A 1 387 ? -0.460 -16.300 -1.166 1.00 95.44 387 LEU A CA 1
ATOM 3071 C C . LEU A 1 387 ? -0.304 -16.916 0.233 1.00 95.44 387 LEU A C 1
ATOM 3073 O O . LEU A 1 387 ? 0.489 -16.446 1.046 1.00 95.44 387 LEU A O 1
ATOM 3077 N N . GLU A 1 388 ? -1.026 -17.999 0.529 1.00 93.50 388 GLU A N 1
ATOM 3078 C CA . GLU A 1 388 ? -0.832 -18.725 1.790 1.00 93.50 388 GLU A CA 1
ATOM 3079 C C . GLU A 1 388 ? 0.514 -19.452 1.828 1.00 93.50 388 GLU A C 1
ATOM 3081 O O . GLU A 1 388 ? 1.179 -19.524 2.867 1.00 93.50 388 GLU A O 1
ATOM 3086 N N . ALA A 1 389 ? 0.908 -20.027 0.695 1.00 92.88 389 ALA A N 1
ATOM 3087 C CA . ALA A 1 389 ? 2.120 -20.806 0.590 1.00 92.88 389 ALA A CA 1
ATOM 3088 C C . ALA A 1 389 ? 3.385 -19.957 0.765 1.00 92.88 389 ALA A C 1
ATOM 3090 O O . ALA A 1 389 ? 4.270 -20.387 1.507 1.00 92.88 389 ALA A O 1
ATOM 3091 N N . VAL A 1 390 ? 3.457 -18.756 0.175 1.00 96.12 390 VAL A N 1
ATOM 3092 C CA . VAL A 1 390 ? 4.618 -17.860 0.322 1.00 96.12 390 VAL A CA 1
ATOM 3093 C C . VAL A 1 390 ? 4.847 -17.488 1.789 1.00 96.12 390 VAL A C 1
ATOM 3095 O O . VAL A 1 390 ? 5.968 -17.613 2.281 1.00 96.12 390 VAL A O 1
ATOM 3098 N N . VAL A 1 391 ? 3.784 -17.173 2.542 1.00 96.50 391 VAL A N 1
ATOM 3099 C CA . VAL A 1 391 ? 3.879 -16.881 3.984 1.00 96.50 391 VAL A CA 1
ATOM 3100 C C . VAL A 1 391 ? 4.376 -18.108 4.756 1.00 96.50 391 VAL A C 1
ATOM 3102 O O . VAL A 1 391 ? 5.297 -18.005 5.569 1.00 96.50 391 VAL A O 1
ATOM 3105 N N . ARG A 1 392 ? 3.834 -19.303 4.475 1.00 94.12 392 ARG A N 1
ATOM 3106 C CA . ARG A 1 392 ? 4.270 -20.550 5.134 1.00 94.12 392 ARG A CA 1
ATOM 3107 C C . ARG A 1 392 ? 5.722 -20.914 4.807 1.00 94.12 392 ARG A C 1
ATOM 3109 O O . ARG A 1 392 ? 6.435 -21.411 5.682 1.00 94.12 392 ARG A O 1
ATOM 3116 N N . VAL A 1 393 ? 6.168 -20.694 3.572 1.00 92.56 393 VAL A N 1
ATOM 3117 C CA . VAL A 1 393 ? 7.558 -20.916 3.147 1.00 92.56 393 VAL A CA 1
ATOM 3118 C C . VAL A 1 393 ? 8.495 -19.969 3.892 1.00 92.56 393 VAL A C 1
ATOM 3120 O O . VAL A 1 393 ? 9.442 -20.433 4.526 1.00 92.56 393 VAL A O 1
ATOM 3123 N N . GLN A 1 394 ? 8.182 -18.676 3.907 1.00 94.44 394 GLN A N 1
ATOM 3124 C CA . GLN A 1 394 ? 8.946 -17.635 4.598 1.00 94.44 394 GLN A CA 1
ATOM 3125 C C . GLN A 1 394 ? 9.110 -17.936 6.093 1.00 94.44 394 GLN A C 1
ATOM 3127 O O . GLN A 1 394 ? 10.225 -17.945 6.620 1.00 94.44 394 GLN A O 1
ATOM 3132 N N . GLN A 1 395 ? 8.019 -18.314 6.765 1.00 93.25 395 GLN A N 1
ATOM 3133 C CA . GLN A 1 395 ? 8.047 -18.752 8.163 1.00 93.25 395 GLN A CA 1
ATOM 3134 C C . GLN A 1 395 ? 8.985 -19.953 8.382 1.00 93.25 395 GLN A C 1
ATOM 3136 O O . GLN A 1 395 ? 9.730 -19.992 9.364 1.00 93.25 395 GLN A O 1
ATOM 3141 N N . LYS A 1 396 ? 8.976 -20.945 7.479 1.00 90.75 396 LYS A N 1
ATOM 3142 C CA . LYS A 1 396 ? 9.844 -22.133 7.577 1.00 90.75 396 LYS A CA 1
ATOM 3143 C C . LYS A 1 396 ? 11.316 -21.797 7.338 1.00 90.75 396 LYS A C 1
ATOM 3145 O O . LYS A 1 396 ? 12.156 -22.290 8.094 1.00 90.75 396 LYS A O 1
ATOM 3150 N N . VAL A 1 397 ? 11.619 -20.979 6.330 1.00 91.19 397 VAL A N 1
ATOM 3151 C CA . VAL A 1 397 ? 12.986 -20.539 6.001 1.00 91.19 397 VAL A CA 1
ATOM 3152 C C . VAL A 1 397 ? 13.582 -19.755 7.168 1.00 91.19 397 VAL A C 1
ATOM 3154 O O . VAL A 1 397 ? 14.619 -20.148 7.705 1.00 91.19 397 VAL A O 1
ATOM 3157 N N . ALA A 1 398 ? 12.883 -18.729 7.654 1.00 93.25 398 ALA A N 1
ATOM 3158 C CA . ALA A 1 398 ? 13.358 -17.910 8.767 1.00 93.25 398 ALA A CA 1
ATOM 3159 C C . ALA A 1 398 ? 13.522 -18.713 10.065 1.00 93.25 398 ALA A C 1
ATOM 3161 O O . ALA A 1 398 ? 14.487 -18.519 10.804 1.00 93.25 398 ALA A O 1
ATOM 3162 N N . ARG A 1 399 ? 12.627 -19.680 10.330 1.00 92.00 399 ARG A N 1
ATOM 3163 C CA . ARG A 1 399 ? 12.742 -20.571 11.495 1.00 92.00 399 ARG A CA 1
ATOM 3164 C C . ARG A 1 399 ? 14.026 -21.400 11.461 1.00 92.00 399 ARG A C 1
ATOM 3166 O O . ARG A 1 399 ? 14.651 -21.551 12.508 1.00 92.00 399 ARG A O 1
ATOM 3173 N N . ARG A 1 400 ? 14.435 -21.917 10.293 1.00 90.88 400 ARG A N 1
ATOM 3174 C CA . ARG A 1 400 ? 15.712 -22.647 10.142 1.00 90.88 400 ARG A CA 1
ATOM 3175 C C . ARG A 1 400 ? 16.909 -21.745 10.447 1.00 90.88 400 ARG A C 1
ATOM 3177 O O . ARG A 1 400 ? 17.825 -22.180 11.134 1.00 90.88 400 ARG A O 1
ATOM 3184 N N . LYS A 1 401 ? 16.850 -20.485 10.008 1.00 91.75 401 LYS A N 1
ATOM 3185 C CA . LYS A 1 401 ? 17.874 -19.456 10.257 1.00 91.75 401 LYS A CA 1
ATOM 3186 C C . LYS A 1 401 ? 17.796 -18.812 11.650 1.00 91.75 401 LYS A C 1
ATOM 3188 O O . LYS A 1 401 ? 18.670 -18.043 12.019 1.00 91.75 401 LYS A O 1
ATOM 3193 N N . ARG A 1 402 ? 16.760 -19.123 12.441 1.00 92.81 402 ARG A N 1
ATOM 3194 C CA . ARG A 1 402 ? 16.467 -18.535 13.764 1.00 92.81 402 ARG A CA 1
ATOM 3195 C C . ARG A 1 402 ? 16.278 -17.009 13.760 1.00 92.81 402 ARG A C 1
ATOM 3197 O O . ARG A 1 402 ? 16.346 -16.386 14.818 1.00 92.81 402 ARG A O 1
ATOM 3204 N N . ILE A 1 403 ? 15.909 -16.413 12.631 1.00 95.25 403 ILE A N 1
ATOM 3205 C CA . ILE A 1 403 ? 15.618 -14.972 12.484 1.00 95.25 403 ILE A CA 1
ATOM 3206 C C . ILE A 1 403 ? 14.098 -14.716 12.427 1.00 95.25 403 ILE A C 1
ATOM 3208 O O . ILE A 1 403 ? 13.324 -15.680 12.341 1.00 95.25 403 ILE A O 1
ATOM 3212 N N . PRO A 1 404 ? 13.606 -13.472 12.594 1.00 97.62 404 PRO A N 1
ATOM 3213 C CA . PRO A 1 404 ? 12.241 -13.106 12.197 1.00 97.62 404 PRO A CA 1
ATOM 3214 C C . PRO A 1 404 ? 12.006 -13.385 10.702 1.00 97.62 404 PRO A C 1
ATOM 3216 O O . PRO A 1 404 ? 12.956 -13.392 9.930 1.00 97.62 404 PRO A O 1
ATOM 3219 N N . TRP A 1 405 ? 10.767 -13.658 10.287 1.00 97.25 405 TRP A N 1
ATOM 3220 C CA . TRP A 1 405 ? 10.439 -13.820 8.857 1.00 97.25 405 TRP A CA 1
ATOM 3221 C C . TRP A 1 405 ? 9.988 -12.496 8.233 1.00 97.25 405 TRP A C 1
ATOM 3223 O O . TRP A 1 405 ? 9.702 -11.559 8.972 1.00 97.25 405 TRP A O 1
ATOM 3233 N N . GLY A 1 406 ? 9.927 -12.429 6.900 1.00 97.00 406 GLY A N 1
ATOM 3234 C CA . GLY A 1 406 ? 9.627 -11.200 6.158 1.00 97.00 406 GLY A CA 1
ATOM 3235 C C . GLY A 1 406 ? 10.736 -10.827 5.175 1.00 97.00 406 GLY A C 1
ATOM 3236 O O . GLY A 1 406 ? 11.266 -9.726 5.238 1.00 97.00 406 GLY A O 1
ATOM 3237 N N . ILE A 1 407 ? 11.157 -11.764 4.327 1.00 96.44 407 ILE A N 1
ATOM 3238 C CA . ILE A 1 407 ? 12.215 -11.528 3.337 1.00 96.44 407 ILE A CA 1
ATOM 3239 C C . ILE A 1 407 ? 11.566 -10.911 2.092 1.00 96.44 407 ILE A C 1
ATOM 3241 O O . ILE A 1 407 ? 10.665 -11.521 1.503 1.00 96.44 407 ILE A O 1
ATOM 3245 N N . SER A 1 408 ? 11.993 -9.701 1.734 1.00 96.38 408 SER A N 1
ATOM 3246 C CA . SER A 1 408 ? 11.499 -8.941 0.581 1.00 96.38 408 SER A CA 1
ATOM 3247 C C . SER A 1 408 ? 12.507 -7.867 0.164 1.00 96.38 408 SER A C 1
ATOM 3249 O O . SER A 1 408 ? 13.479 -7.643 0.880 1.00 96.38 408 SER A O 1
ATOM 3251 N N . GLU A 1 409 ? 12.256 -7.173 -0.946 1.00 93.62 409 GLU A N 1
ATOM 3252 C CA . GLU A 1 409 ? 12.979 -5.967 -1.352 1.00 93.62 409 GLU A CA 1
ATOM 3253 C C . GLU A 1 409 ? 13.033 -4.963 -0.204 1.00 93.62 409 GLU A C 1
ATOM 3255 O O . GLU A 1 409 ? 12.008 -4.660 0.417 1.00 93.62 409 GLU A O 1
ATOM 3260 N N . SER A 1 410 ? 14.229 -4.474 0.103 1.00 95.12 410 SER A N 1
ATOM 3261 C CA . SER A 1 410 ? 14.440 -3.500 1.168 1.00 95.12 410 SER A CA 1
ATOM 3262 C C . SER A 1 410 ? 15.799 -2.829 1.046 1.00 95.12 410 SER A C 1
ATOM 3264 O O . SER A 1 410 ? 16.671 -3.259 0.283 1.00 95.12 410 SER A O 1
ATOM 3266 N N . ALA A 1 411 ? 16.013 -1.803 1.866 1.00 93.56 411 ALA A N 1
ATOM 3267 C CA . ALA A 1 411 ? 17.359 -1.295 2.078 1.00 93.56 411 ALA A CA 1
ATOM 3268 C C . ALA A 1 411 ? 18.249 -2.320 2.821 1.00 93.56 411 ALA A C 1
ATOM 3270 O O . ALA A 1 411 ? 17.761 -3.186 3.553 1.00 93.56 411 ALA A O 1
ATOM 3271 N N . CYS A 1 412 ? 19.563 -2.213 2.634 1.00 92.00 412 CYS A N 1
ATOM 3272 C CA . CYS A 1 412 ? 20.598 -3.069 3.211 1.00 92.00 412 CYS A CA 1
ATOM 3273 C C . CYS A 1 412 ? 21.917 -2.299 3.384 1.00 92.00 412 CYS A C 1
ATOM 3275 O O . CYS A 1 412 ? 22.058 -1.161 2.931 1.00 92.00 412 CYS A O 1
ATOM 3277 N N . THR A 1 413 ? 22.905 -2.928 4.019 1.00 88.06 413 THR A N 1
ATOM 3278 C CA . THR A 1 413 ? 24.212 -2.307 4.304 1.00 88.06 413 THR A CA 1
ATOM 3279 C C . THR A 1 413 ? 25.108 -2.160 3.072 1.00 88.06 413 THR A C 1
ATOM 3281 O O . THR A 1 413 ? 26.070 -1.400 3.097 1.00 88.06 413 THR A O 1
ATOM 3284 N N . ALA A 1 414 ? 24.791 -2.853 1.974 1.00 81.44 414 ALA A N 1
ATOM 3285 C CA . ALA A 1 414 ? 25.597 -2.862 0.754 1.00 81.44 414 ALA A CA 1
ATOM 3286 C C . ALA A 1 414 ? 25.227 -1.687 -0.169 1.00 81.44 414 ALA A C 1
ATOM 3288 O O . ALA A 1 414 ? 24.686 -1.892 -1.254 1.00 81.44 414 ALA A O 1
ATOM 3289 N N . GLY A 1 415 ? 25.453 -0.457 0.291 1.00 77.25 415 GLY A N 1
ATOM 3290 C CA . GLY A 1 415 ? 25.277 0.762 -0.503 1.00 77.25 415 GLY A CA 1
ATOM 3291 C C . GLY A 1 415 ? 26.598 1.482 -0.803 1.00 77.25 415 GLY A C 1
ATOM 3292 O O . GLY A 1 415 ? 27.629 1.155 -0.209 1.00 77.25 415 GLY A O 1
ATOM 3293 N N . PRO A 1 416 ? 26.588 2.454 -1.735 1.00 68.69 416 PRO A N 1
ATOM 3294 C CA . PRO A 1 416 ? 27.725 3.345 -1.958 1.00 68.69 416 PRO A CA 1
ATOM 3295 C C . PRO A 1 416 ? 28.061 4.142 -0.684 1.00 68.69 416 PRO A C 1
ATOM 3297 O O . PRO A 1 416 ? 27.188 4.377 0.150 1.00 68.69 416 PRO A O 1
ATOM 3300 N N . GLU A 1 417 ? 29.336 4.522 -0.534 1.00 62.22 417 GLU A N 1
ATOM 3301 C CA . GLU A 1 417 ? 29.958 5.062 0.689 1.00 62.22 417 GLU A CA 1
ATOM 3302 C C . GLU A 1 417 ? 29.016 5.859 1.615 1.00 62.22 417 GLU A C 1
ATOM 3304 O O . GLU A 1 417 ? 28.727 7.035 1.404 1.00 62.22 417 GLU A O 1
ATOM 3309 N N . GLY A 1 418 ? 28.578 5.213 2.701 1.00 63.56 418 GLY A N 1
ATOM 3310 C CA . GLY A 1 418 ? 27.829 5.850 3.785 1.00 63.56 418 GLY A CA 1
ATOM 3311 C C . GLY A 1 418 ? 26.304 5.861 3.639 1.00 63.56 418 GLY A C 1
ATOM 3312 O O . GLY A 1 418 ? 25.643 6.305 4.586 1.00 63.56 418 GLY A O 1
ATOM 3313 N N . ASP A 1 419 ? 25.745 5.348 2.538 1.00 77.94 419 ASP A N 1
ATOM 3314 C CA . ASP A 1 419 ? 24.304 5.176 2.313 1.00 77.94 419 ASP A CA 1
ATOM 3315 C C . ASP A 1 419 ? 23.870 3.705 2.286 1.00 77.94 419 ASP A C 1
ATOM 3317 O O . ASP A 1 419 ? 24.662 2.787 2.084 1.00 77.94 419 ASP A O 1
ATOM 3321 N N . TYR A 1 420 ? 22.579 3.474 2.534 1.00 86.81 420 TYR A N 1
ATOM 3322 C CA . TYR A 1 420 ? 21.986 2.142 2.460 1.00 86.81 420 TYR A CA 1
ATOM 3323 C C . TYR A 1 420 ? 21.617 1.812 1.009 1.00 86.81 420 TYR A C 1
ATOM 3325 O O . TYR A 1 420 ? 20.920 2.588 0.356 1.00 86.81 420 TYR A O 1
ATOM 3333 N N . GLY A 1 421 ? 22.056 0.657 0.507 1.00 86.00 421 GLY A N 1
ATOM 3334 C CA . GLY A 1 421 ? 21.694 0.176 -0.831 1.00 86.00 421 GLY A CA 1
ATOM 3335 C C . GLY A 1 421 ? 20.313 -0.476 -0.830 1.00 86.00 421 GLY A C 1
ATOM 3336 O O . GLY A 1 421 ? 19.943 -1.093 0.164 1.00 86.00 421 GLY A O 1
ATOM 3337 N N . TYR A 1 422 ? 19.559 -0.394 -1.926 1.00 90.00 422 TYR A N 1
ATOM 3338 C CA . TYR A 1 422 ? 18.245 -1.039 -2.059 1.00 90.00 422 TYR A CA 1
ATOM 3339 C C . TYR A 1 422 ? 18.336 -2.244 -2.995 1.00 90.00 422 TYR A C 1
ATOM 3341 O O . TYR A 1 422 ? 18.780 -2.099 -4.131 1.00 90.00 422 TYR A O 1
ATOM 3349 N N . HIS A 1 423 ? 17.934 -3.425 -2.523 1.00 91.25 423 HIS A N 1
ATOM 3350 C CA . HIS A 1 423 ? 18.067 -4.675 -3.276 1.00 91.25 423 HIS A CA 1
ATOM 3351 C C . HIS A 1 423 ? 16.857 -5.584 -3.077 1.00 91.25 423 HIS A C 1
ATOM 3353 O O . HIS A 1 423 ? 16.155 -5.502 -2.067 1.00 91.25 423 HIS A O 1
ATOM 3359 N N . ALA A 1 424 ? 16.645 -6.490 -4.032 1.00 91.38 424 ALA A N 1
ATOM 3360 C CA . ALA A 1 424 ? 15.672 -7.560 -3.897 1.00 91.38 424 ALA A CA 1
ATOM 3361 C C . ALA A 1 424 ? 16.242 -8.721 -3.077 1.00 91.38 424 ALA A C 1
ATOM 3363 O O . ALA A 1 424 ? 17.239 -9.333 -3.459 1.00 91.38 424 ALA A O 1
ATOM 3364 N N . PHE A 1 425 ? 15.576 -9.039 -1.967 1.00 93.44 425 PHE A N 1
ATOM 3365 C CA . PHE A 1 425 ? 15.872 -10.208 -1.143 1.00 93.44 425 PHE A CA 1
ATOM 3366 C C . PHE A 1 425 ? 14.696 -11.166 -1.194 1.00 93.44 425 PHE A C 1
ATOM 3368 O O . PHE A 1 425 ? 13.559 -10.786 -0.913 1.00 93.44 425 PHE A O 1
ATOM 3375 N N . GLY A 1 426 ? 14.956 -12.424 -1.518 1.00 93.19 426 GLY A N 1
ATOM 3376 C CA . GLY A 1 426 ? 13.902 -13.395 -1.752 1.00 93.19 426 GLY A CA 1
ATOM 3377 C C . GLY A 1 426 ? 14.310 -14.810 -1.399 1.00 93.19 426 GLY A C 1
ATOM 3378 O O . GLY A 1 426 ? 15.475 -15.116 -1.150 1.00 93.19 426 GLY A O 1
ATOM 3379 N N . VAL A 1 427 ? 13.316 -15.691 -1.320 1.00 93.94 427 VAL A N 1
ATOM 3380 C CA . VAL A 1 427 ? 13.558 -17.119 -1.101 1.00 93.94 427 VAL A CA 1
ATOM 3381 C C . VAL A 1 427 ? 13.944 -17.742 -2.446 1.00 93.94 427 VAL A C 1
ATOM 3383 O O . VAL A 1 427 ? 13.088 -17.788 -3.332 1.00 93.94 427 VAL A O 1
ATOM 3386 N N . PRO A 1 428 ? 15.178 -18.261 -2.608 1.00 91.31 428 PRO A N 1
ATOM 3387 C CA . PRO A 1 428 ? 15.664 -18.756 -3.897 1.00 91.31 428 PRO A CA 1
ATOM 3388 C C . PRO A 1 428 ? 14.741 -19.788 -4.543 1.00 91.31 428 PRO A C 1
ATOM 3390 O O . PRO A 1 428 ? 14.523 -19.766 -5.746 1.00 91.31 428 PRO A O 1
ATOM 3393 N N . GLU A 1 429 ? 14.137 -20.682 -3.760 1.00 91.62 429 GLU A N 1
ATOM 3394 C CA . GLU A 1 429 ? 13.271 -21.744 -4.279 1.00 91.62 429 GLU A CA 1
ATOM 3395 C C . GLU A 1 429 ? 11.931 -21.242 -4.844 1.00 91.62 429 GLU A C 1
ATOM 3397 O O . GLU A 1 429 ? 11.236 -22.011 -5.518 1.00 91.62 429 GLU A O 1
ATOM 3402 N N . LEU A 1 430 ? 11.581 -19.978 -4.581 1.00 91.69 430 LEU A N 1
ATOM 3403 C CA . LEU A 1 430 ? 10.404 -19.285 -5.119 1.00 91.69 430 LEU A CA 1
ATOM 3404 C C . LEU A 1 430 ? 10.732 -18.366 -6.306 1.00 91.69 430 LEU A C 1
ATOM 3406 O O . LEU A 1 430 ? 9.808 -17.896 -6.969 1.00 91.69 430 LEU A O 1
ATOM 3410 N N . ALA A 1 431 ? 12.016 -18.114 -6.560 1.00 90.25 431 ALA A N 1
ATOM 3411 C CA . ALA A 1 431 ? 12.489 -17.182 -7.573 1.00 90.25 431 ALA A CA 1
ATOM 3412 C C . ALA A 1 431 ? 12.724 -17.868 -8.923 1.00 90.25 431 ALA A C 1
ATOM 3414 O O . ALA A 1 431 ? 13.095 -19.047 -8.995 1.00 90.25 431 ALA A O 1
ATOM 3415 N N . MET A 1 432 ? 12.579 -17.099 -10.003 1.00 86.19 432 MET A N 1
ATOM 3416 C CA . MET A 1 432 ? 12.967 -17.538 -11.340 1.00 86.19 432 MET A CA 1
ATOM 3417 C C . MET A 1 432 ? 14.494 -17.663 -11.458 1.00 86.19 432 MET A C 1
ATOM 3419 O O . MET A 1 432 ? 14.971 -18.631 -12.050 1.00 86.19 432 MET A O 1
ATOM 3423 N N . ARG A 1 433 ? 15.253 -16.736 -10.850 1.00 79.94 433 ARG A N 1
ATOM 3424 C CA . ARG A 1 433 ? 16.727 -16.759 -10.791 1.00 79.94 433 ARG A CA 1
ATOM 3425 C C . ARG A 1 433 ? 17.216 -17.055 -9.385 1.00 79.94 433 ARG A C 1
ATOM 3427 O O . ARG A 1 433 ? 17.351 -16.167 -8.556 1.00 79.94 433 ARG A O 1
ATOM 3434 N N . ARG A 1 434 ? 17.470 -18.330 -9.102 1.00 79.06 434 ARG A N 1
ATOM 3435 C CA . ARG A 1 434 ? 17.762 -18.782 -7.733 1.00 79.06 434 ARG A CA 1
ATOM 3436 C C . ARG A 1 434 ? 19.125 -18.322 -7.213 1.00 79.06 434 ARG A C 1
ATOM 3438 O O . ARG A 1 434 ? 19.234 -17.978 -6.043 1.00 79.06 434 ARG A O 1
ATOM 3445 N N . SER A 1 435 ? 20.150 -18.354 -8.063 1.00 71.12 435 SER A N 1
ATOM 3446 C CA . SER A 1 435 ? 21.557 -18.097 -7.711 1.00 71.12 435 SER A CA 1
ATOM 3447 C C . SER A 1 435 ? 21.828 -16.663 -7.260 1.00 71.12 435 SER A C 1
ATOM 3449 O O . SER A 1 435 ? 22.776 -16.436 -6.516 1.00 71.12 435 SER A O 1
ATOM 3451 N N . GLU A 1 436 ? 20.998 -15.716 -7.690 1.00 74.88 436 GLU A N 1
ATOM 3452 C CA . GLU A 1 436 ? 21.141 -14.292 -7.376 1.00 74.88 436 GLU A CA 1
ATOM 3453 C C . GLU A 1 436 ? 20.466 -13.911 -6.046 1.00 74.88 436 GLU A C 1
ATOM 3455 O O . GLU A 1 436 ? 20.655 -12.799 -5.559 1.00 74.88 436 GLU A O 1
ATOM 3460 N N . MET A 1 437 ? 19.660 -14.804 -5.455 1.00 84.69 437 MET A N 1
ATOM 3461 C CA . MET A 1 437 ? 18.780 -14.447 -4.342 1.00 84.69 437 MET A CA 1
ATOM 3462 C C . MET A 1 437 ? 19.390 -14.727 -2.974 1.00 84.69 437 MET A C 1
ATOM 3464 O O . MET A 1 437 ? 19.777 -15.851 -2.643 1.00 84.69 437 MET A O 1
ATOM 3468 N N . ASP A 1 438 ? 19.350 -13.702 -2.129 1.00 79.44 438 ASP A N 1
ATOM 3469 C CA . ASP A 1 438 ? 19.675 -13.799 -0.716 1.00 79.44 438 ASP A CA 1
ATOM 3470 C C . ASP A 1 438 ? 18.402 -13.718 0.135 1.00 79.44 438 ASP A C 1
ATOM 3472 O O . ASP A 1 438 ? 17.529 -12.876 -0.057 1.00 79.44 438 ASP A O 1
ATOM 3476 N N . SER A 1 439 ? 18.313 -14.620 1.109 1.00 79.44 439 SER A N 1
ATOM 3477 C CA . SER A 1 439 ? 17.187 -14.770 2.030 1.00 79.44 439 SER A CA 1
ATOM 3478 C C . SER A 1 439 ? 17.553 -14.419 3.474 1.00 79.44 439 SER A C 1
ATOM 3480 O O . SER A 1 439 ? 17.034 -15.030 4.416 1.00 79.44 439 SER A O 1
ATOM 3482 N N . THR A 1 440 ? 18.549 -13.558 3.680 1.00 88.50 440 THR A N 1
ATOM 3483 C CA . THR A 1 440 ? 19.052 -13.182 5.011 1.00 88.50 440 THR A CA 1
ATOM 3484 C C . THR A 1 440 ? 18.681 -11.763 5.433 1.00 88.50 440 THR A C 1
ATOM 3486 O O . THR A 1 440 ? 18.682 -11.506 6.628 1.00 88.50 440 THR A O 1
ATOM 3489 N N . VAL A 1 441 ? 18.269 -10.871 4.533 1.00 94.06 441 VAL A N 1
ATOM 3490 C CA . VAL A 1 441 ? 17.749 -9.547 4.921 1.00 94.06 441 VAL A CA 1
ATOM 3491 C C . VAL A 1 441 ? 16.239 -9.625 5.148 1.00 94.06 441 VAL A C 1
ATOM 3493 O O . VAL A 1 441 ? 15.511 -10.260 4.381 1.00 94.06 441 VAL A O 1
ATOM 3496 N N . VAL A 1 442 ? 15.766 -9.035 6.249 1.00 97.44 442 VAL A N 1
ATOM 3497 C CA . VAL A 1 442 ? 14.367 -9.135 6.692 1.00 97.44 442 VAL A CA 1
ATOM 3498 C C . VAL A 1 442 ? 13.775 -7.748 6.897 1.00 97.44 442 VAL A C 1
ATOM 3500 O O . VAL A 1 442 ? 14.319 -6.944 7.651 1.00 97.44 442 VAL A O 1
ATOM 3503 N N . SER A 1 443 ? 12.612 -7.505 6.296 1.00 97.88 443 SER A N 1
ATOM 3504 C CA . SER A 1 443 ? 11.888 -6.240 6.348 1.00 97.88 443 SER A CA 1
ATOM 3505 C C . SER A 1 443 ? 10.589 -6.351 7.167 1.00 97.88 443 SER A C 1
ATOM 3507 O O . SER A 1 443 ? 9.806 -7.293 7.002 1.00 97.88 443 SER A O 1
ATOM 3509 N N . PRO A 1 444 ? 10.290 -5.401 8.070 1.00 98.44 444 PRO A N 1
ATOM 3510 C CA . PRO A 1 444 ? 9.032 -5.410 8.821 1.00 98.44 444 PRO A CA 1
ATOM 3511 C C . PRO A 1 444 ? 7.789 -5.208 7.957 1.00 98.44 444 PRO A C 1
ATOM 3513 O O . PRO A 1 444 ? 6.765 -5.841 8.222 1.00 98.44 444 PRO A O 1
ATOM 3516 N N . TYR A 1 445 ? 7.861 -4.367 6.919 1.00 98.56 445 TYR A N 1
ATOM 3517 C CA . TYR A 1 445 ? 6.701 -4.061 6.070 1.00 98.56 445 TYR A CA 1
ATOM 3518 C C . TYR A 1 445 ? 6.152 -5.315 5.374 1.00 98.56 445 TYR A C 1
ATOM 3520 O O . TYR A 1 445 ? 4.939 -5.474 5.249 1.00 98.56 445 TYR A O 1
ATOM 3528 N N . SER A 1 446 ? 7.016 -6.259 4.988 1.00 97.94 446 SER A N 1
ATOM 3529 C CA . SER A 1 446 ? 6.577 -7.517 4.380 1.00 97.94 446 SER A CA 1
ATOM 3530 C C . SER A 1 446 ? 5.789 -8.374 5.381 1.00 97.94 446 SER A C 1
ATOM 3532 O O . SER A 1 446 ? 4.781 -8.991 5.030 1.00 97.94 446 SER A O 1
ATOM 3534 N N . THR A 1 447 ? 6.156 -8.336 6.668 1.00 98.56 447 THR A N 1
ATOM 3535 C CA . THR A 1 447 ? 5.354 -8.947 7.740 1.00 98.56 447 THR A CA 1
ATOM 3536 C C . THR A 1 447 ? 4.021 -8.220 7.935 1.00 98.56 447 THR A C 1
ATOM 3538 O O . THR A 1 447 ? 3.014 -8.882 8.190 1.00 98.56 447 THR A O 1
ATOM 3541 N N . PHE A 1 448 ? 3.970 -6.891 7.783 1.00 98.69 448 PHE A N 1
ATOM 3542 C CA . PHE A 1 448 ? 2.696 -6.164 7.772 1.00 98.69 448 PHE A CA 1
ATOM 3543 C C . PHE A 1 448 ? 1.800 -6.611 6.613 1.00 98.69 448 PHE A C 1
ATOM 3545 O O . PHE A 1 448 ? 0.636 -6.920 6.853 1.00 98.69 448 PHE A O 1
ATOM 3552 N N . LEU A 1 449 ? 2.325 -6.743 5.391 1.00 98.56 449 LEU A N 1
ATOM 3553 C CA . LEU A 1 449 ? 1.558 -7.265 4.250 1.00 98.56 449 LEU A CA 1
ATOM 3554 C C . LEU A 1 449 ? 0.976 -8.661 4.538 1.00 98.56 449 LEU A C 1
ATOM 3556 O O . LEU A 1 449 ? -0.172 -8.953 4.199 1.00 98.56 449 LEU A O 1
ATOM 3560 N N . ALA A 1 450 ? 1.725 -9.511 5.244 1.00 97.81 450 ALA A N 1
ATOM 3561 C CA . ALA A 1 450 ? 1.256 -10.835 5.641 1.00 97.81 450 ALA A CA 1
ATOM 3562 C C . ALA A 1 450 ? 0.108 -10.829 6.663 1.00 97.81 450 ALA A C 1
ATOM 3564 O O . ALA A 1 450 ? -0.525 -11.873 6.834 1.00 97.81 450 ALA A O 1
ATOM 3565 N N . LEU A 1 451 ? -0.228 -9.693 7.293 1.00 97.19 451 LEU A N 1
ATOM 3566 C CA . LEU A 1 451 ? -1.432 -9.585 8.127 1.00 97.19 451 LEU A CA 1
ATOM 3567 C C . LEU A 1 451 ? -2.706 -9.933 7.339 1.00 97.19 451 LEU A C 1
ATOM 3569 O O . LEU A 1 451 ? -3.662 -10.442 7.920 1.00 97.19 451 LEU A O 1
ATOM 3573 N N . LEU A 1 452 ? -2.712 -9.705 6.021 1.00 95.31 452 LEU A N 1
ATOM 3574 C CA . LEU A 1 452 ? -3.847 -9.997 5.138 1.00 95.31 452 LEU A CA 1
ATOM 3575 C C . LEU A 1 452 ? -4.087 -11.504 4.941 1.00 95.31 452 LEU A C 1
ATOM 3577 O O . LEU A 1 452 ? -5.192 -11.908 4.568 1.00 95.31 452 LEU A O 1
ATOM 3581 N N . ILE A 1 453 ? -3.078 -12.330 5.242 1.00 94.81 453 ILE A N 1
ATOM 3582 C CA . ILE A 1 453 ? -3.084 -13.787 5.064 1.00 94.81 453 ILE A CA 1
ATOM 3583 C C . ILE A 1 453 ? -3.046 -14.523 6.412 1.00 94.81 453 ILE A C 1
ATOM 3585 O O . ILE A 1 453 ? -3.920 -15.344 6.687 1.00 94.81 453 ILE A O 1
ATOM 3589 N N . ASP A 1 454 ? -2.073 -14.212 7.274 1.00 94.44 454 ASP A N 1
ATOM 3590 C CA . ASP A 1 454 ? -1.891 -14.803 8.608 1.00 94.44 454 ASP A CA 1
ATOM 3591 C C . ASP A 1 454 ? -1.756 -13.702 9.683 1.00 94.44 454 ASP A C 1
ATOM 3593 O O . ASP A 1 454 ? -0.648 -13.424 10.157 1.00 94.44 454 ASP A O 1
ATOM 3597 N N . PRO A 1 455 ? -2.873 -13.065 10.102 1.00 95.38 455 PRO A N 1
ATOM 3598 C CA . PRO A 1 455 ? -2.829 -11.967 11.067 1.00 95.38 455 PRO A CA 1
ATOM 3599 C C . PRO A 1 455 ? -2.171 -12.359 12.393 1.00 95.38 455 PRO A C 1
ATOM 3601 O O . PRO A 1 455 ? -1.344 -11.624 12.932 1.00 95.38 455 PRO A O 1
ATOM 3604 N N . SER A 1 456 ? -2.511 -13.534 12.930 1.00 93.56 456 SER A N 1
ATOM 3605 C CA . SER A 1 456 ? -1.990 -13.988 14.220 1.00 93.56 456 SER A CA 1
ATOM 3606 C C . SER A 1 456 ? -0.489 -14.286 14.160 1.00 93.56 456 SER A C 1
ATOM 3608 O O . SER A 1 456 ? 0.238 -13.944 15.096 1.00 93.56 456 SER A O 1
ATOM 3610 N N . GLY A 1 457 ? -0.006 -14.920 13.086 1.00 95.50 457 GLY A N 1
ATOM 3611 C CA . GLY A 1 457 ? 1.421 -15.158 12.879 1.00 95.50 457 GLY A CA 1
ATOM 3612 C C . GLY A 1 457 ? 2.199 -13.862 12.661 1.00 95.50 457 GLY A C 1
ATOM 3613 O O . GLY A 1 457 ? 3.250 -13.672 13.281 1.00 95.50 457 GLY A O 1
ATOM 3614 N N . ALA A 1 458 ? 1.665 -12.952 11.844 1.00 98.06 458 ALA A N 1
ATOM 3615 C CA . ALA A 1 458 ? 2.275 -11.656 11.557 1.00 98.06 458 ALA A CA 1
ATOM 3616 C C . ALA A 1 458 ? 2.414 -10.796 12.822 1.00 98.06 458 ALA A C 1
ATOM 3618 O O . ALA A 1 458 ? 3.510 -10.322 13.114 1.00 98.06 458 ALA A O 1
ATOM 3619 N N . VAL A 1 459 ? 1.370 -10.682 13.655 1.00 98.31 459 VAL A N 1
ATOM 3620 C CA . VAL A 1 459 ? 1.461 -9.929 14.922 1.00 98.31 459 VAL A CA 1
ATOM 3621 C C . VAL A 1 459 ? 2.503 -10.531 15.868 1.00 98.31 459 VAL A C 1
ATOM 3623 O O . VAL A 1 459 ? 3.290 -9.795 16.467 1.00 98.31 459 VAL A O 1
ATOM 3626 N N . LYS A 1 460 ? 2.564 -11.863 15.997 1.00 97.50 460 LYS A N 1
ATOM 3627 C CA . LYS A 1 460 ? 3.598 -12.525 16.815 1.00 97.50 460 LYS A CA 1
ATOM 3628 C C . LYS A 1 460 ? 5.006 -12.190 16.318 1.00 97.50 460 LYS A C 1
ATOM 3630 O O . LYS A 1 460 ? 5.894 -11.943 17.135 1.00 97.50 460 LYS A O 1
ATOM 3635 N N . ASN A 1 461 ? 5.202 -12.160 15.002 1.00 98.56 461 ASN A N 1
ATOM 3636 C CA . ASN A 1 461 ? 6.480 -11.824 14.385 1.00 98.56 461 ASN A CA 1
ATOM 3637 C C . ASN A 1 461 ? 6.845 -10.343 14.582 1.00 98.56 461 ASN A C 1
ATOM 3639 O O . ASN A 1 461 ? 7.940 -10.054 15.052 1.00 98.56 461 ASN A O 1
ATOM 3643 N N . LEU A 1 462 ? 5.908 -9.415 14.368 1.00 98.75 462 LEU A N 1
ATOM 3644 C CA . LEU A 1 462 ? 6.112 -7.981 14.618 1.00 98.75 462 LEU A CA 1
ATOM 3645 C C . LEU A 1 462 ? 6.427 -7.690 16.091 1.00 98.75 462 LEU A C 1
ATOM 3647 O O . LEU A 1 462 ? 7.323 -6.907 16.396 1.00 98.75 462 LEU A O 1
ATOM 3651 N N . ARG A 1 463 ? 5.757 -8.359 17.038 1.00 98.56 463 ARG A N 1
ATOM 3652 C CA . ARG A 1 463 ? 6.101 -8.252 18.468 1.00 98.56 463 ARG A CA 1
ATOM 3653 C C . ARG A 1 463 ? 7.508 -8.766 18.757 1.00 98.56 463 ARG A C 1
ATOM 3655 O O . ARG A 1 463 ? 8.193 -8.202 19.606 1.00 98.56 463 ARG A O 1
ATOM 3662 N N . ARG A 1 464 ? 7.939 -9.838 18.083 1.00 98.31 464 ARG A N 1
ATOM 3663 C CA . ARG A 1 464 ? 9.316 -10.338 18.182 1.00 98.31 464 ARG A CA 1
ATOM 3664 C C . ARG A 1 464 ? 10.303 -9.298 17.652 1.00 98.31 464 ARG A C 1
ATOM 3666 O O . ARG A 1 464 ? 11.258 -9.005 18.356 1.00 98.31 464 ARG A O 1
ATOM 3673 N N . MET A 1 465 ? 10.047 -8.708 16.485 1.00 98.56 465 MET A N 1
ATOM 3674 C CA . MET A 1 465 ? 10.868 -7.631 15.913 1.00 98.56 465 MET A CA 1
ATOM 3675 C C . MET A 1 465 ? 10.950 -6.418 16.852 1.00 98.56 465 MET A C 1
ATOM 3677 O O . MET A 1 465 ? 12.037 -5.924 17.133 1.00 98.56 465 MET A O 1
ATOM 3681 N N . ALA A 1 466 ? 9.825 -5.989 17.433 1.00 98.06 466 ALA A N 1
ATOM 3682 C CA . ALA A 1 466 ? 9.802 -4.882 18.391 1.00 98.06 466 ALA A CA 1
ATOM 3683 C C . ALA A 1 466 ? 10.655 -5.177 19.639 1.00 98.06 466 ALA A C 1
ATOM 3685 O O . ALA A 1 466 ? 11.425 -4.325 20.070 1.00 98.06 466 ALA A O 1
ATOM 3686 N N . LYS A 1 467 ? 10.586 -6.403 20.184 1.00 97.75 467 LYS A N 1
ATOM 3687 C CA . LYS A 1 467 ? 11.443 -6.844 21.304 1.00 97.75 467 LYS A CA 1
ATOM 3688 C C . LYS A 1 467 ? 12.932 -6.887 20.948 1.00 97.75 467 LYS A C 1
ATOM 3690 O O . LYS A 1 467 ? 13.759 -6.768 21.841 1.00 97.75 467 LYS A O 1
ATOM 3695 N N . LEU A 1 468 ? 13.262 -7.073 19.670 1.00 97.31 468 LEU A N 1
ATOM 3696 C CA . LEU A 1 468 ? 14.632 -7.029 19.153 1.00 97.31 468 LEU A CA 1
ATOM 3697 C C . LEU A 1 468 ? 15.106 -5.596 18.840 1.00 97.31 468 LEU A C 1
ATOM 3699 O O . LEU A 1 468 ? 16.202 -5.433 18.314 1.00 97.31 468 LEU A O 1
ATOM 3703 N N . GLY A 1 469 ? 14.308 -4.566 19.147 1.00 96.94 469 GLY A N 1
ATOM 3704 C CA . GLY A 1 469 ? 14.692 -3.162 18.969 1.00 96.94 469 GLY A CA 1
ATOM 3705 C C . GLY A 1 469 ? 14.453 -2.603 17.566 1.00 96.94 469 GLY A C 1
ATOM 3706 O O . GLY A 1 469 ? 15.027 -1.579 17.217 1.00 96.94 469 GLY A O 1
ATOM 3707 N N . TRP A 1 470 ? 13.615 -3.249 16.749 1.00 97.75 470 TRP A N 1
ATOM 3708 C CA . TRP A 1 470 ? 13.380 -2.829 15.358 1.00 97.75 470 TRP A CA 1
ATOM 3709 C C . TRP A 1 470 ? 12.360 -1.690 15.224 1.00 97.75 470 TRP A C 1
ATOM 3711 O O . TRP A 1 470 ? 12.064 -1.247 14.118 1.00 97.75 470 TRP A O 1
ATOM 3721 N N . LEU A 1 471 ? 11.766 -1.257 16.336 1.00 95.81 471 LEU A N 1
ATOM 3722 C CA . LEU A 1 471 ? 10.756 -0.210 16.366 1.00 95.81 471 LEU A CA 1
ATOM 3723 C C . LEU A 1 471 ? 11.413 1.130 16.709 1.00 95.81 471 LEU A C 1
ATOM 3725 O O . LEU A 1 471 ? 11.846 1.323 17.842 1.00 95.81 471 LEU A O 1
ATOM 3729 N N . GLY A 1 472 ? 11.446 2.047 15.746 1.00 93.88 472 GLY A N 1
ATOM 3730 C CA . GLY A 1 472 ? 11.949 3.407 15.918 1.00 93.88 472 GLY A CA 1
ATOM 3731 C C . GLY A 1 472 ? 10.836 4.449 16.090 1.00 93.88 472 GLY A C 1
ATOM 3732 O O . GLY A 1 472 ? 9.679 4.119 16.386 1.00 93.88 472 GLY A O 1
ATOM 3733 N N . ARG A 1 473 ? 11.188 5.733 15.908 1.00 92.50 473 ARG A N 1
ATOM 3734 C CA . ARG A 1 473 ? 10.270 6.873 16.120 1.00 92.50 473 ARG A CA 1
ATOM 3735 C C . ARG A 1 473 ? 9.107 6.921 15.122 1.00 92.50 473 ARG A C 1
ATOM 3737 O O . ARG A 1 473 ? 7.974 7.141 15.534 1.00 92.50 473 ARG A O 1
ATOM 3744 N N . CYS A 1 474 ? 9.377 6.658 13.844 1.00 95.25 474 CYS A N 1
ATOM 3745 C CA . CYS A 1 474 ? 8.405 6.678 12.742 1.00 95.25 474 CYS A CA 1
ATOM 3746 C C . CYS A 1 474 ? 7.875 5.272 12.411 1.00 95.25 474 CYS A C 1
ATOM 3748 O O . CYS A 1 474 ? 7.566 4.959 11.267 1.00 95.25 474 CYS A O 1
ATOM 3750 N N . GLY A 1 475 ? 7.804 4.396 13.416 1.00 96.25 475 GLY A N 1
ATOM 3751 C CA . GLY A 1 475 ? 7.409 3.002 13.243 1.00 96.25 475 GLY A CA 1
ATOM 3752 C C . GLY A 1 475 ? 8.618 2.089 13.082 1.00 96.25 475 GLY A C 1
ATOM 3753 O O . GLY A 1 475 ? 9.730 2.414 13.506 1.00 96.25 475 GLY A O 1
ATOM 3754 N N . PHE A 1 476 ? 8.387 0.895 12.545 1.00 98.38 476 PHE A N 1
ATOM 3755 C CA . PHE A 1 476 ? 9.457 -0.077 12.341 1.00 98.38 476 PHE A CA 1
ATOM 3756 C C . PHE A 1 476 ? 10.492 0.459 11.353 1.00 98.38 476 PHE A C 1
ATOM 3758 O O . PHE A 1 476 ? 10.112 1.050 10.343 1.00 98.38 476 PHE A O 1
ATOM 3765 N N . TYR A 1 477 ? 11.772 0.248 11.661 1.00 98.31 477 TYR A N 1
ATOM 3766 C CA . TYR A 1 477 ? 12.859 0.518 10.728 1.00 98.31 477 TYR A CA 1
ATOM 3767 C C . TYR A 1 477 ? 12.733 -0.347 9.476 1.00 98.31 477 TYR A C 1
ATOM 3769 O O . TYR A 1 477 ? 12.048 -1.371 9.463 1.00 98.31 477 TYR A O 1
ATOM 3777 N N . GLU A 1 478 ? 13.439 0.084 8.446 1.00 97.25 478 GLU A N 1
ATOM 3778 C CA . GLU A 1 478 ? 13.371 -0.440 7.095 1.00 97.25 478 GLU A CA 1
ATOM 3779 C C . GLU A 1 478 ? 13.651 -1.945 6.992 1.00 97.25 478 GLU A C 1
ATOM 3781 O O . GLU A 1 478 ? 12.835 -2.703 6.460 1.00 97.25 478 GLU A O 1
ATOM 3786 N N . ALA A 1 479 ? 14.775 -2.396 7.547 1.00 97.50 479 ALA A N 1
ATOM 3787 C CA . ALA A 1 479 ? 15.170 -3.797 7.517 1.00 97.50 479 ALA A CA 1
ATOM 3788 C C . ALA A 1 479 ? 16.218 -4.121 8.584 1.00 97.50 479 ALA A C 1
ATOM 3790 O O . ALA A 1 479 ? 16.775 -3.233 9.236 1.00 97.50 479 ALA A O 1
ATOM 3791 N N . VAL A 1 480 ? 16.511 -5.412 8.730 1.00 97.44 480 VAL A N 1
ATOM 3792 C CA . VAL A 1 480 ? 17.712 -5.901 9.407 1.00 97.44 480 VAL A CA 1
ATOM 3793 C C . VAL A 1 480 ? 18.471 -6.839 8.489 1.00 97.44 480 VAL A C 1
ATOM 3795 O O . VAL A 1 480 ? 17.903 -7.789 7.945 1.00 97.44 480 VAL A O 1
ATOM 3798 N N . ASP A 1 481 ? 19.758 -6.555 8.349 1.00 95.00 481 ASP A N 1
ATOM 3799 C CA . ASP A 1 481 ? 20.696 -7.293 7.524 1.00 95.00 481 ASP A CA 1
ATOM 3800 C C . ASP A 1 481 ? 21.396 -8.376 8.357 1.00 95.00 481 ASP A C 1
ATOM 3802 O O . ASP A 1 481 ? 21.962 -8.087 9.413 1.00 95.00 481 ASP A O 1
ATOM 3806 N N . TYR A 1 482 ? 21.321 -9.631 7.907 1.00 93.81 482 TYR A N 1
ATOM 3807 C CA . TYR A 1 482 ? 21.963 -10.781 8.556 1.00 93.81 482 TYR A CA 1
ATOM 3808 C C . TYR A 1 482 ? 23.072 -11.414 7.700 1.00 93.81 482 TYR A C 1
ATOM 3810 O O . TYR A 1 482 ? 23.499 -12.529 8.008 1.00 93.81 482 TYR A O 1
ATOM 3818 N N . ARG A 1 483 ? 23.516 -10.754 6.622 1.00 88.69 483 ARG A N 1
ATOM 3819 C CA . ARG A 1 483 ? 24.501 -11.316 5.682 1.00 88.69 483 ARG A CA 1
ATOM 3820 C C . ARG A 1 483 ? 25.868 -11.527 6.314 1.00 88.69 483 ARG A C 1
ATOM 3822 O O . ARG A 1 483 ? 26.485 -12.571 6.117 1.00 88.69 483 ARG A O 1
ATOM 3829 N N . GLU A 1 484 ? 26.315 -10.564 7.113 1.00 81.06 484 GLU A N 1
ATOM 3830 C CA . GLU A 1 484 ? 27.663 -10.545 7.672 1.00 81.06 484 GLU A CA 1
ATOM 3831 C C . GLU A 1 484 ? 27.643 -10.368 9.193 1.00 81.06 484 GLU A C 1
ATOM 3833 O O . GLU A 1 484 ? 26.993 -9.477 9.731 1.00 81.06 484 GLU A O 1
ATOM 3838 N N . GLY A 1 485 ? 28.392 -11.212 9.909 1.00 80.44 485 GLY A N 1
ATOM 3839 C CA . GLY A 1 485 ? 28.684 -11.019 11.331 1.00 80.44 485 GLY A CA 1
ATOM 3840 C C . GLY A 1 485 ? 27.455 -10.837 12.235 1.00 80.44 485 GLY A C 1
ATOM 3841 O O . GLY A 1 485 ? 26.666 -11.763 12.439 1.00 80.44 485 GLY A O 1
ATOM 3842 N N . LYS A 1 486 ? 27.364 -9.667 12.881 1.00 87.00 486 LYS A N 1
ATOM 3843 C CA . LYS A 1 486 ? 26.271 -9.321 13.802 1.00 87.00 486 LYS A CA 1
ATOM 3844 C C . LYS A 1 486 ? 25.126 -8.665 13.020 1.00 87.00 486 LYS A C 1
ATOM 3846 O O . LYS A 1 486 ? 25.417 -7.816 12.190 1.00 87.00 486 LYS A O 1
ATOM 3851 N N . PRO A 1 487 ? 23.853 -8.965 13.345 1.00 93.44 487 PRO A N 1
ATOM 3852 C CA . PRO A 1 487 ? 22.716 -8.359 12.658 1.00 93.44 487 PRO A CA 1
ATOM 3853 C C . PRO A 1 487 ? 22.755 -6.829 12.721 1.00 93.44 487 PRO A C 1
ATOM 3855 O O . PRO A 1 487 ? 22.857 -6.269 13.818 1.00 93.44 487 PRO A O 1
ATOM 3858 N N . GLU A 1 488 ? 22.624 -6.168 11.573 1.00 94.75 488 GLU A N 1
ATOM 3859 C CA . GLU A 1 488 ? 22.674 -4.710 11.466 1.00 94.75 488 GLU A CA 1
ATOM 3860 C C . GLU A 1 488 ? 21.295 -4.133 11.137 1.00 94.75 488 GLU A C 1
ATOM 3862 O O . GLU A 1 488 ? 20.634 -4.550 10.187 1.00 94.75 488 GLU A O 1
ATOM 3867 N N . ILE A 1 489 ? 20.838 -3.173 11.943 1.00 96.19 489 ILE A N 1
ATOM 3868 C CA . ILE A 1 489 ? 19.544 -2.518 11.739 1.00 96.19 489 ILE A CA 1
ATOM 3869 C C . ILE A 1 489 ? 19.715 -1.371 10.747 1.00 96.19 489 ILE A C 1
ATOM 3871 O O . ILE A 1 489 ? 20.465 -0.429 11.005 1.00 96.19 489 ILE A O 1
ATOM 3875 N N . ILE A 1 490 ? 18.947 -1.410 9.661 1.00 96.19 490 ILE A N 1
ATOM 3876 C CA . ILE A 1 490 ? 18.897 -0.347 8.662 1.00 96.19 490 ILE A CA 1
ATOM 3877 C C . ILE A 1 490 ? 17.991 0.767 9.180 1.00 96.19 490 ILE A C 1
ATOM 3879 O O . ILE A 1 490 ? 16.769 0.715 9.042 1.00 96.19 490 ILE A O 1
ATOM 3883 N N . ARG A 1 491 ? 18.590 1.768 9.832 1.00 96.38 491 ARG A N 1
ATOM 3884 C CA . ARG A 1 491 ? 17.892 2.853 10.546 1.00 96.38 491 ARG A CA 1
ATOM 3885 C C . ARG A 1 491 ? 17.357 3.919 9.587 1.00 96.38 491 ARG A C 1
ATOM 3887 O O . ARG A 1 491 ? 17.785 5.071 9.596 1.00 96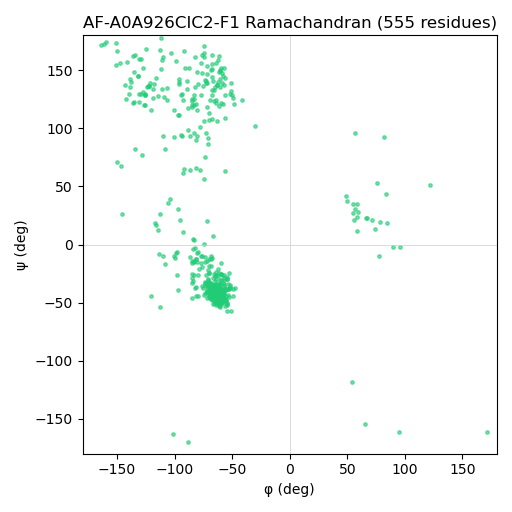.38 491 ARG A O 1
ATOM 3894 N N . SER A 1 492 ? 16.426 3.503 8.740 1.00 96.44 492 SER A N 1
ATOM 3895 C CA . SER A 1 492 ? 15.712 4.328 7.769 1.00 96.44 492 SER A CA 1
ATOM 3896 C C . SER A 1 492 ? 14.220 3.991 7.785 1.00 96.44 492 SER A C 1
ATOM 3898 O O . SER A 1 492 ? 13.823 2.942 8.297 1.00 96.44 492 SER A O 1
ATOM 3900 N N . TRP A 1 493 ? 13.402 4.882 7.235 1.00 97.81 493 TRP A N 1
ATOM 3901 C CA . TRP A 1 493 ? 11.988 4.662 6.948 1.00 97.81 493 TRP A CA 1
ATOM 3902 C C . TRP A 1 493 ? 11.701 5.096 5.513 1.00 97.81 493 TRP A C 1
ATOM 3904 O O . TRP A 1 493 ? 11.921 6.259 5.168 1.00 97.81 493 TRP A O 1
ATOM 3914 N N . MET A 1 494 ? 11.189 4.179 4.692 1.00 97.44 494 MET A N 1
ATOM 3915 C CA . MET A 1 494 ? 10.757 4.474 3.323 1.00 97.44 494 MET A CA 1
ATOM 3916 C C . MET A 1 494 ? 9.252 4.749 3.263 1.00 97.44 494 MET A C 1
ATOM 3918 O O . MET A 1 494 ? 8.460 4.052 3.909 1.00 97.44 494 MET A O 1
ATOM 3922 N N . ALA A 1 495 ? 8.846 5.737 2.465 1.00 97.75 495 ALA A N 1
ATOM 3923 C CA . ALA A 1 495 ? 7.456 6.178 2.374 1.00 97.75 495 ALA A CA 1
ATOM 3924 C C . ALA A 1 495 ? 6.510 5.044 1.963 1.00 97.75 495 ALA A C 1
ATOM 3926 O O . ALA A 1 495 ? 5.496 4.808 2.624 1.00 97.75 495 ALA A O 1
ATOM 3927 N N . HIS A 1 496 ? 6.857 4.288 0.920 1.00 97.19 496 HIS A N 1
ATOM 3928 C CA . HIS A 1 496 ? 6.032 3.175 0.462 1.00 97.19 496 HIS A CA 1
ATOM 3929 C C . HIS A 1 496 ? 5.945 2.040 1.491 1.00 97.19 496 HIS A C 1
ATOM 3931 O O . HIS A 1 496 ? 4.863 1.502 1.708 1.00 97.19 496 HIS A O 1
ATOM 3937 N N . HIS A 1 497 ? 7.024 1.708 2.204 1.00 98.12 497 HIS A N 1
ATOM 3938 C CA . HIS A 1 497 ? 6.988 0.676 3.248 1.00 98.12 497 HIS A CA 1
ATOM 3939 C C . HIS A 1 497 ? 6.121 1.075 4.449 1.00 98.12 497 HIS A C 1
ATOM 3941 O O . HIS A 1 497 ? 5.349 0.250 4.954 1.00 98.12 497 HIS A O 1
ATOM 3947 N N . GLN A 1 498 ? 6.171 2.343 4.873 1.00 98.56 498 GLN A N 1
ATOM 3948 C CA . GLN A 1 498 ? 5.265 2.855 5.908 1.00 98.56 498 GLN A CA 1
ATOM 3949 C C . GLN A 1 498 ? 3.814 2.896 5.416 1.00 98.56 498 GLN A C 1
ATOM 3951 O O . GLN A 1 498 ? 2.908 2.480 6.140 1.00 98.56 498 GLN A O 1
ATOM 3956 N N . GLY A 1 499 ? 3.591 3.324 4.171 1.00 98.50 499 GLY A N 1
ATOM 3957 C CA . GLY A 1 499 ? 2.267 3.360 3.553 1.00 98.50 499 GLY A CA 1
ATOM 3958 C C . GLY A 1 499 ? 1.642 1.970 3.481 1.00 98.50 499 GLY A C 1
ATOM 3959 O O . GLY A 1 499 ? 0.568 1.744 4.032 1.00 98.50 499 GLY A O 1
ATOM 3960 N N . MET A 1 500 ? 2.347 0.998 2.903 1.00 98.69 500 MET A N 1
ATOM 3961 C CA . MET A 1 500 ? 1.884 -0.391 2.831 1.00 98.69 500 MET A CA 1
ATOM 3962 C C . MET A 1 500 ? 1.589 -0.981 4.214 1.00 98.69 500 MET A C 1
ATOM 3964 O O . MET A 1 500 ? 0.587 -1.677 4.383 1.00 98.69 500 MET A O 1
ATOM 3968 N N . SER A 1 501 ? 2.414 -0.665 5.218 1.00 98.75 501 SER A N 1
ATOM 3969 C CA . SER A 1 501 ? 2.185 -1.107 6.597 1.00 98.75 501 SER A CA 1
ATOM 3970 C C . SER A 1 501 ? 0.881 -0.539 7.171 1.00 98.75 501 SER A C 1
ATOM 3972 O O . SER A 1 501 ? 0.087 -1.287 7.745 1.00 98.75 501 SER A O 1
ATOM 3974 N N . LEU A 1 502 ? 0.613 0.756 6.963 1.00 98.31 502 LEU A N 1
ATOM 3975 C CA . LEU A 1 502 ? -0.639 1.404 7.371 1.00 98.31 502 LEU A CA 1
ATOM 3976 C C . LEU A 1 502 ? -1.860 0.807 6.670 1.00 98.31 502 LEU A C 1
ATOM 3978 O O . LEU A 1 502 ? -2.838 0.471 7.340 1.00 98.31 502 LEU A O 1
ATOM 3982 N N . LEU A 1 503 ? -1.798 0.637 5.347 1.00 98.75 503 LEU A N 1
ATOM 3983 C CA . LEU A 1 503 ? -2.899 0.074 4.563 1.00 98.75 503 LEU A CA 1
ATOM 3984 C C . LEU A 1 503 ? -3.201 -1.369 4.996 1.00 98.75 503 LEU A C 1
ATOM 3986 O O . LEU A 1 503 ? -4.368 -1.734 5.142 1.00 98.75 503 LEU A O 1
ATOM 3990 N N . ALA A 1 504 ? -2.172 -2.182 5.259 1.00 98.62 504 ALA A N 1
ATOM 3991 C CA . ALA A 1 504 ? -2.349 -3.550 5.738 1.00 98.62 504 ALA A CA 1
ATOM 3992 C C . ALA A 1 504 ? -3.029 -3.593 7.116 1.00 98.62 504 ALA A C 1
ATOM 3994 O O . ALA A 1 504 ? -3.970 -4.365 7.316 1.00 98.62 504 ALA A O 1
ATOM 3995 N N . VAL A 1 505 ? -2.614 -2.728 8.053 1.00 98.44 505 VAL A N 1
ATOM 3996 C CA . VAL A 1 505 ? -3.299 -2.586 9.349 1.00 98.44 505 VAL A CA 1
ATOM 3997 C C . VAL A 1 505 ? -4.744 -2.131 9.150 1.00 98.44 505 VAL A C 1
ATOM 3999 O O . VAL A 1 505 ? -5.647 -2.697 9.767 1.00 98.44 505 VAL A O 1
ATOM 4002 N N . CYS A 1 506 ? -4.985 -1.161 8.266 1.00 97.38 506 CYS A N 1
ATOM 4003 C CA . CYS A 1 506 ? -6.325 -0.662 7.982 1.00 97.38 506 CYS A CA 1
ATOM 4004 C C . CYS A 1 506 ? -7.243 -1.772 7.448 1.00 97.38 506 CYS A C 1
ATOM 4006 O O . CYS A 1 506 ? -8.332 -1.986 7.979 1.00 97.38 506 CYS A O 1
ATOM 4008 N N . ASN A 1 507 ? -6.793 -2.542 6.457 1.00 97.50 507 ASN A N 1
ATOM 4009 C CA . ASN A 1 507 ? -7.557 -3.667 5.920 1.00 97.50 507 ASN A CA 1
ATOM 4010 C C . ASN A 1 507 ? -7.871 -4.716 6.995 1.00 97.50 507 ASN A C 1
ATOM 4012 O O . ASN A 1 507 ? -8.990 -5.217 7.081 1.00 97.50 507 ASN A O 1
ATOM 4016 N N . VAL A 1 508 ? -6.925 -5.024 7.876 1.00 96.00 508 VAL A N 1
ATOM 4017 C CA . VAL A 1 508 ? -7.138 -6.048 8.908 1.00 96.00 508 VAL A CA 1
ATOM 4018 C C . VAL A 1 508 ? -8.101 -5.581 9.998 1.00 96.00 508 VAL A C 1
ATOM 4020 O O . VAL A 1 508 ? -8.910 -6.379 10.470 1.00 96.00 508 VAL A O 1
ATOM 4023 N N . LEU A 1 509 ? -8.035 -4.308 10.398 1.00 95.50 509 LEU A N 1
ATOM 4024 C CA . LEU A 1 509 ? -8.858 -3.767 11.483 1.00 95.50 509 LEU A CA 1
ATOM 4025 C C . LEU A 1 509 ? -10.250 -3.305 11.030 1.00 95.50 509 LEU A C 1
ATOM 4027 O O . LEU A 1 509 ? -11.184 -3.365 11.826 1.00 95.50 509 LEU A O 1
ATOM 4031 N N . PHE A 1 510 ? -10.405 -2.879 9.773 1.00 93.69 510 PHE A N 1
ATOM 4032 C CA . PHE A 1 510 ? -11.638 -2.256 9.269 1.00 93.69 510 PHE A CA 1
ATOM 4033 C C . PHE A 1 510 ? -12.331 -3.043 8.149 1.00 93.69 510 PHE A C 1
ATOM 4035 O O . PHE A 1 510 ? -13.184 -2.491 7.449 1.00 93.69 510 PHE A O 1
ATOM 4042 N N . GLY A 1 511 ? -12.004 -4.333 8.015 1.00 90.94 511 GLY A N 1
ATOM 4043 C CA . GLY A 1 511 ? -12.709 -5.269 7.136 1.00 90.94 511 GLY A CA 1
ATOM 4044 C C . GLY A 1 511 ? -12.374 -5.097 5.657 1.00 90.94 511 GLY A C 1
ATOM 4045 O O . GLY A 1 511 ? -13.275 -4.950 4.851 1.00 90.94 511 GLY A O 1
ATOM 4046 N N . ASP A 1 512 ? -11.087 -5.103 5.314 1.00 95.44 512 ASP A N 1
ATOM 4047 C CA . ASP A 1 512 ? -10.569 -4.978 3.943 1.00 95.44 512 ASP A CA 1
ATOM 4048 C C . ASP A 1 512 ? -11.008 -3.695 3.232 1.00 95.44 512 ASP A C 1
ATOM 4050 O O . ASP A 1 512 ? -11.216 -3.669 2.024 1.00 95.44 512 ASP A O 1
ATOM 4054 N N . ARG A 1 513 ? -11.121 -2.605 3.995 1.00 94.62 513 ARG A N 1
ATOM 4055 C CA . ARG A 1 513 ? -11.674 -1.328 3.542 1.00 94.62 513 ARG A CA 1
ATOM 4056 C C . ARG A 1 513 ? -11.033 -0.774 2.262 1.00 94.62 513 ARG A C 1
ATOM 4058 O O . ARG A 1 513 ? -11.747 -0.245 1.421 1.00 94.62 513 ARG A O 1
ATOM 4065 N N . MET A 1 514 ? -9.719 -0.921 2.088 1.00 98.19 514 MET A N 1
ATOM 4066 C CA . MET A 1 514 ? -9.038 -0.488 0.860 1.00 98.19 514 MET A CA 1
ATOM 4067 C C . MET A 1 514 ? -9.423 -1.354 -0.338 1.00 98.19 514 MET A C 1
ATOM 4069 O O . MET A 1 514 ? -9.600 -0.827 -1.433 1.00 98.19 514 MET A O 1
ATOM 4073 N N . GLN A 1 515 ? -9.611 -2.663 -0.132 1.00 98.12 515 GLN A N 1
ATOM 4074 C CA . GLN A 1 515 ? -10.125 -3.544 -1.180 1.00 98.12 515 GLN A CA 1
ATOM 4075 C C . GLN A 1 515 ? -11.585 -3.224 -1.501 1.00 98.12 515 GLN A C 1
ATOM 4077 O O . GLN A 1 515 ? -11.968 -3.235 -2.665 1.00 98.12 515 GLN A O 1
ATOM 4082 N N . GLU A 1 516 ? -12.408 -2.924 -0.491 1.00 97.25 516 GLU A N 1
ATOM 4083 C CA . GLU A 1 516 ? -13.798 -2.508 -0.702 1.00 97.25 516 GLU A CA 1
ATOM 4084 C C . GLU A 1 516 ? -13.873 -1.245 -1.565 1.00 97.25 516 GLU A C 1
ATOM 4086 O O . GLU A 1 516 ? -14.644 -1.226 -2.519 1.00 97.25 516 GLU A O 1
ATOM 4091 N N . TYR A 1 517 ? -13.041 -0.234 -1.290 1.00 98.62 517 TYR A N 1
ATOM 4092 C CA . TYR A 1 517 ? -12.978 0.978 -2.107 1.00 98.62 517 TYR A CA 1
ATOM 4093 C C . TYR A 1 517 ? -12.468 0.707 -3.520 1.00 98.62 517 TYR A C 1
ATOM 4095 O O . TYR A 1 517 ? -13.141 1.077 -4.472 1.00 98.62 517 TYR A O 1
ATOM 4103 N N . PHE A 1 518 ? -11.335 0.018 -3.687 1.00 98.69 518 PHE A N 1
ATOM 4104 C CA . PHE A 1 518 ? -10.810 -0.281 -5.024 1.00 98.69 518 PHE A CA 1
ATOM 4105 C C . PHE A 1 518 ? -11.829 -1.042 -5.888 1.00 98.69 518 PHE A C 1
ATOM 4107 O O . PHE A 1 518 ? -12.022 -0.725 -7.057 1.00 98.69 518 PHE A O 1
ATOM 4114 N N . HIS A 1 519 ? -12.537 -2.006 -5.297 1.00 98.06 519 HIS A N 1
ATOM 4115 C CA . HIS A 1 519 ? -13.535 -2.818 -5.992 1.00 98.06 519 HIS A CA 1
ATOM 4116 C C . HIS A 1 519 ? -14.932 -2.190 -6.094 1.00 98.06 519 HIS A C 1
ATOM 4118 O O . HIS A 1 519 ? -15.810 -2.782 -6.722 1.00 98.06 519 HIS A O 1
ATOM 4124 N N . ALA A 1 520 ? -15.158 -1.023 -5.489 1.00 97.44 520 ALA A N 1
ATOM 4125 C CA . ALA A 1 520 ? -16.370 -0.239 -5.716 1.00 97.44 520 ALA A CA 1
ATOM 4126 C C . ALA A 1 520 ? -16.321 0.517 -7.054 1.00 97.44 520 ALA A C 1
ATOM 4128 O O . ALA A 1 520 ? -17.361 0.946 -7.550 1.00 97.44 520 ALA A O 1
ATOM 4129 N N . GLU A 1 521 ? -15.136 0.654 -7.659 1.00 98.25 521 GLU A N 1
ATOM 4130 C CA . GLU A 1 521 ? -14.989 1.255 -8.980 1.00 98.25 521 GLU A CA 1
ATOM 4131 C C . GLU A 1 521 ? -15.655 0.377 -10.057 1.00 98.25 521 GLU A C 1
ATOM 4133 O O . GLU A 1 521 ? -15.275 -0.790 -10.204 1.00 98.25 521 GLU A O 1
ATOM 4138 N N . PRO A 1 522 ? -16.609 0.903 -10.853 1.00 97.44 522 PRO A N 1
ATOM 4139 C CA . PRO A 1 522 ? -17.331 0.111 -11.850 1.00 97.44 522 PRO A CA 1
ATOM 4140 C C . PRO A 1 522 ? -16.433 -0.640 -12.842 1.00 97.44 522 PRO A C 1
ATOM 4142 O O . PRO A 1 522 ? -16.710 -1.795 -13.165 1.00 97.44 522 PRO A O 1
ATOM 4145 N N . GLN A 1 523 ? -15.332 -0.025 -13.284 1.00 97.50 523 GLN A N 1
ATOM 4146 C CA . GLN A 1 523 ? -14.369 -0.653 -14.198 1.00 97.50 523 GLN A CA 1
ATOM 4147 C C . GLN A 1 523 ? -13.657 -1.855 -13.556 1.00 97.50 523 GLN A C 1
ATOM 4149 O O . GLN A 1 523 ? -13.480 -2.901 -14.188 1.00 97.50 523 GLN A O 1
ATOM 4154 N N . VAL A 1 524 ? -13.292 -1.739 -12.276 1.00 98.00 524 VAL A N 1
ATOM 4155 C CA . VAL A 1 524 ? -12.700 -2.837 -11.498 1.00 98.00 524 VAL A CA 1
ATOM 4156 C C . VAL A 1 524 ? -13.724 -3.948 -11.295 1.00 98.00 524 VAL A C 1
ATOM 4158 O O . VAL A 1 524 ? -13.410 -5.112 -11.545 1.00 98.00 524 VAL A O 1
ATOM 4161 N N . LEU A 1 525 ? -14.950 -3.592 -10.898 1.00 95.56 525 LEU A N 1
ATOM 4162 C CA . LEU A 1 525 ? -16.040 -4.535 -10.656 1.00 95.56 525 LEU A CA 1
ATOM 4163 C C . LEU A 1 525 ? -16.355 -5.375 -11.902 1.00 95.56 525 LEU A C 1
ATOM 4165 O O . LEU A 1 525 ? -16.445 -6.598 -11.811 1.00 95.56 525 LEU A O 1
ATOM 4169 N N . ALA A 1 526 ? -16.438 -4.744 -13.077 1.00 95.56 526 ALA A N 1
ATOM 4170 C CA . ALA A 1 526 ? -16.665 -5.430 -14.353 1.00 95.56 526 ALA A CA 1
ATOM 4171 C C . ALA A 1 526 ? -15.544 -6.426 -14.717 1.00 95.56 526 ALA A C 1
ATOM 4173 O O . ALA A 1 526 ? -15.772 -7.398 -15.437 1.00 95.56 526 ALA A O 1
ATOM 4174 N N . THR A 1 527 ? -14.338 -6.215 -14.183 1.00 96.19 527 THR A N 1
ATOM 4175 C CA . THR A 1 527 ? -13.132 -6.998 -14.495 1.00 96.19 527 THR A CA 1
ATOM 4176 C C . THR A 1 527 ? -12.832 -8.075 -13.439 1.00 96.19 527 THR A C 1
ATOM 4178 O O . THR A 1 527 ? -11.975 -8.938 -13.648 1.00 96.19 527 THR A O 1
ATOM 4181 N N . GLU A 1 528 ? -13.562 -8.097 -12.312 1.00 93.50 528 GLU A N 1
ATOM 4182 C CA . GLU A 1 528 ? -13.303 -8.980 -11.160 1.00 93.50 528 GLU A CA 1
ATOM 4183 C C . GLU A 1 528 ? -13.230 -10.471 -11.518 1.00 93.50 528 GLU A C 1
ATOM 4185 O O . GLU A 1 528 ? -12.493 -11.215 -10.869 1.00 93.50 528 GLU A O 1
ATOM 4190 N N . LEU A 1 529 ? -13.938 -10.924 -12.561 1.00 92.19 529 LEU A N 1
ATOM 4191 C CA . LEU A 1 529 ? -13.953 -12.329 -12.989 1.00 92.19 529 LEU A CA 1
ATOM 4192 C C . LEU A 1 529 ? -12.556 -12.886 -13.308 1.00 92.19 529 LEU A C 1
ATOM 4194 O O . LEU A 1 529 ? -12.326 -14.085 -13.132 1.00 92.19 529 LEU A O 1
ATOM 4198 N N . LEU A 1 530 ? -11.601 -12.032 -13.693 1.00 92.75 530 LEU A N 1
ATOM 4199 C CA . LEU A 1 530 ? -10.198 -12.422 -13.880 1.00 92.75 530 LEU A CA 1
ATOM 4200 C C . LEU A 1 530 ? -9.544 -12.972 -12.607 1.00 92.75 530 LEU A C 1
ATOM 4202 O O . LEU A 1 530 ? -8.628 -13.787 -12.675 1.00 92.75 530 LEU A O 1
ATOM 4206 N N . LEU A 1 531 ? -10.045 -12.587 -11.434 1.00 92.56 531 LEU A N 1
ATOM 4207 C CA . LEU A 1 531 ? -9.515 -12.993 -10.133 1.00 92.56 531 LEU A CA 1
ATOM 4208 C C . LEU A 1 531 ? -10.036 -14.366 -9.672 1.00 92.56 531 LEU A C 1
ATOM 4210 O O . LEU A 1 531 ? -9.744 -14.796 -8.552 1.00 92.56 531 LEU A O 1
ATOM 4214 N N . HIS A 1 532 ? -10.827 -15.062 -10.497 1.00 89.19 532 HIS A N 1
ATOM 4215 C CA . HIS A 1 532 ? -11.465 -16.346 -10.178 1.00 89.19 532 HIS A CA 1
ATOM 4216 C C . HIS A 1 532 ? -10.806 -17.549 -10.882 1.00 89.19 532 HIS A C 1
ATOM 4218 O O . HIS A 1 532 ? -11.471 -18.521 -11.250 1.00 89.19 532 HIS A O 1
ATOM 4224 N N . GLU A 1 533 ? -9.481 -17.529 -11.041 1.00 86.06 533 GLU A N 1
ATOM 4225 C CA . GLU A 1 533 ? -8.736 -18.645 -11.638 1.00 86.06 533 GLU A CA 1
ATOM 4226 C C . GLU A 1 533 ? -8.659 -19.864 -10.704 1.00 86.06 533 GLU A C 1
ATOM 4228 O O . GLU A 1 533 ? -8.092 -19.814 -9.609 1.00 86.06 533 GLU A O 1
ATOM 4233 N N . ARG A 1 534 ? -9.222 -20.994 -11.148 1.00 82.62 534 ARG A N 1
ATOM 4234 C CA . ARG A 1 534 ? -9.255 -22.252 -10.384 1.00 82.62 534 ARG A CA 1
ATOM 4235 C C . ARG A 1 534 ? -7.863 -22.867 -10.240 1.00 82.62 534 ARG A C 1
ATOM 4237 O O . ARG A 1 534 ? -7.038 -22.786 -11.141 1.00 82.62 534 ARG A O 1
ATOM 4244 N N . VAL A 1 535 ? -7.650 -23.579 -9.134 1.00 77.25 535 VAL A N 1
ATOM 4245 C CA . VAL A 1 535 ? -6.451 -24.408 -8.936 1.00 77.25 535 VAL A CA 1
ATOM 4246 C C . VAL A 1 535 ? -6.427 -25.555 -9.968 1.00 77.25 535 VAL A C 1
ATOM 4248 O O . VAL A 1 535 ? -7.389 -26.332 -10.020 1.00 77.25 535 VAL A O 1
ATOM 4251 N N . PRO A 1 536 ? -5.355 -25.708 -10.770 1.00 72.56 536 PRO A N 1
ATOM 4252 C CA . PRO A 1 536 ? -5.212 -26.830 -11.697 1.00 72.56 536 PRO A CA 1
ATOM 4253 C C . PRO A 1 536 ? -5.169 -28.182 -10.966 1.00 72.56 536 PRO A C 1
ATOM 4255 O O . PRO A 1 536 ? -4.528 -28.320 -9.923 1.00 72.56 536 PRO A O 1
ATOM 4258 N N . LYS A 1 537 ? -5.837 -29.204 -11.524 1.00 67.31 537 LYS A N 1
ATOM 4259 C CA . LYS A 1 537 ? -5.825 -30.575 -10.967 1.00 67.31 537 LYS A CA 1
ATOM 4260 C C . LYS A 1 537 ? -4.495 -31.300 -11.201 1.00 67.31 537 LYS A C 1
ATOM 4262 O O . LYS A 1 537 ? -4.104 -32.114 -10.374 1.00 67.31 537 LYS A O 1
ATOM 4267 N N . ALA A 1 538 ? -3.827 -31.003 -12.313 1.00 60.97 538 ALA A N 1
ATOM 4268 C CA . ALA A 1 538 ? -2.511 -31.517 -12.666 1.00 60.97 538 ALA A CA 1
ATOM 4269 C C . ALA A 1 538 ? -1.568 -30.330 -12.864 1.00 60.97 538 ALA A C 1
ATOM 4271 O O . ALA A 1 538 ? -1.958 -29.327 -13.462 1.00 60.97 538 ALA A O 1
ATOM 4272 N N . ILE A 1 539 ? -0.354 -30.437 -12.333 1.00 60.91 539 ILE A N 1
ATOM 4273 C CA . ILE A 1 539 ? 0.674 -29.406 -12.453 1.00 60.91 539 ILE A CA 1
ATOM 4274 C C . ILE A 1 539 ? 1.930 -30.084 -12.953 1.00 60.91 539 ILE A C 1
ATOM 4276 O O . ILE A 1 539 ? 2.377 -31.072 -12.372 1.00 60.91 539 ILE A O 1
ATOM 4280 N N . THR A 1 540 ? 2.507 -29.522 -14.005 1.00 57.19 540 THR A N 1
ATOM 4281 C CA . THR A 1 540 ? 3.878 -29.825 -14.391 1.00 57.19 540 THR A CA 1
ATOM 4282 C C . THR A 1 540 ? 4.783 -29.149 -13.367 1.00 57.19 540 THR A C 1
ATOM 4284 O O . THR A 1 540 ? 5.005 -27.942 -13.418 1.00 57.19 540 THR A O 1
ATOM 4287 N N . VAL A 1 541 ? 5.206 -29.910 -12.360 1.00 56.69 541 VAL A N 1
ATOM 4288 C CA . VAL A 1 541 ? 6.214 -29.471 -11.393 1.00 56.69 541 VAL A CA 1
ATOM 4289 C C . VAL A 1 541 ? 7.561 -29.780 -12.021 1.00 56.69 541 VAL A C 1
ATOM 4291 O O . VAL A 1 541 ? 7.848 -30.944 -12.292 1.00 56.69 541 VAL A O 1
ATOM 4294 N N . GLU A 1 542 ? 8.386 -28.769 -12.267 1.00 52.44 542 GLU A N 1
ATOM 4295 C CA . GLU A 1 542 ? 9.776 -29.040 -12.620 1.00 52.44 542 GLU A CA 1
ATOM 4296 C C . GLU A 1 542 ? 10.502 -29.580 -11.388 1.00 52.44 542 GLU A C 1
ATOM 4298 O O . GLU A 1 542 ? 10.684 -28.893 -10.379 1.00 52.44 542 GLU A O 1
ATOM 4303 N N . SER A 1 543 ? 10.896 -30.846 -11.475 1.00 39.28 543 SER A N 1
ATOM 4304 C CA . SER A 1 543 ? 11.931 -31.417 -10.631 1.00 39.28 543 SER A CA 1
ATOM 4305 C C . SER A 1 543 ? 13.273 -30.808 -11.040 1.00 39.28 543 SER A C 1
ATOM 4307 O O . SER A 1 543 ? 13.793 -31.135 -12.098 1.00 39.28 543 SER A O 1
ATOM 4309 N N . ASP A 1 544 ? 13.784 -29.927 -10.184 1.00 42.66 544 ASP A N 1
ATOM 4310 C CA . ASP A 1 544 ? 15.160 -29.412 -10.127 1.00 42.66 544 ASP A CA 1
ATOM 4311 C C . ASP A 1 544 ? 15.737 -28.736 -11.404 1.00 42.66 544 ASP A C 1
ATOM 4313 O O . ASP A 1 544 ? 16.273 -29.401 -12.290 1.00 42.66 544 ASP A O 1
ATOM 4317 N N . PRO A 1 545 ? 15.684 -27.391 -11.513 1.00 43.81 545 PRO A N 1
ATOM 4318 C CA . PRO A 1 545 ? 16.132 -26.641 -12.684 1.00 43.81 545 PRO A CA 1
ATOM 4319 C C . PRO A 1 545 ? 17.597 -26.186 -12.552 1.00 43.81 545 PRO A C 1
ATOM 4321 O O . PRO A 1 545 ? 17.885 -24.992 -12.585 1.00 43.81 545 PRO A O 1
ATOM 4324 N N . ALA A 1 546 ? 18.544 -27.117 -12.429 1.00 36.00 546 ALA A N 1
ATOM 4325 C CA . ALA A 1 546 ? 19.983 -26.808 -12.459 1.00 36.00 546 ALA A CA 1
ATOM 4326 C C . ALA A 1 546 ? 20.490 -26.294 -13.834 1.00 36.00 546 ALA A C 1
ATOM 4328 O O . ALA A 1 546 ? 21.693 -26.151 -14.037 1.00 36.00 546 ALA A O 1
ATOM 4329 N N . THR A 1 547 ? 19.603 -26.032 -14.799 1.00 33.59 547 THR A N 1
ATOM 4330 C CA . THR A 1 547 ? 19.955 -25.743 -16.197 1.00 33.59 547 THR A CA 1
ATOM 4331 C C . THR A 1 547 ? 18.991 -24.746 -16.848 1.00 33.59 547 THR A C 1
ATOM 4333 O O . THR A 1 547 ? 18.245 -25.107 -17.759 1.00 33.59 547 THR A O 1
ATOM 4336 N N . LEU A 1 548 ? 18.986 -23.485 -16.412 1.00 35.72 548 LEU A N 1
ATOM 4337 C CA . LEU A 1 548 ? 18.393 -22.402 -17.205 1.00 35.72 548 LEU A CA 1
ATOM 4338 C C . LEU A 1 548 ? 19.419 -21.274 -17.400 1.00 35.72 548 LEU A C 1
ATOM 4340 O O . LEU A 1 548 ? 20.036 -20.870 -16.418 1.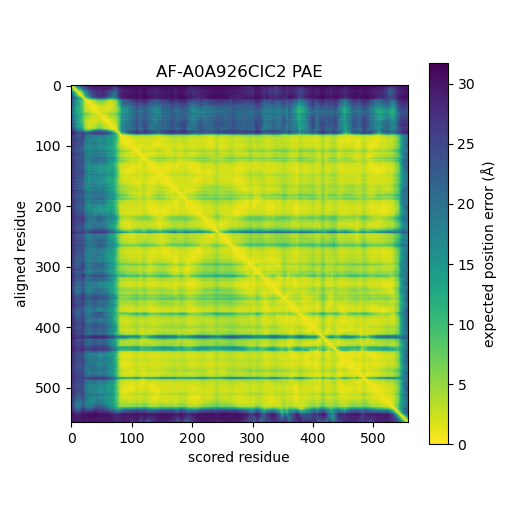00 35.72 548 LEU A O 1
ATOM 4344 N N . PRO A 1 549 ? 19.643 -20.804 -18.642 1.00 28.72 549 PRO A N 1
ATOM 4345 C CA . PRO A 1 549 ? 20.626 -19.766 -18.935 1.00 28.72 549 PRO A CA 1
ATOM 4346 C C . PRO A 1 549 ? 20.161 -18.383 -18.456 1.00 28.72 549 PRO A C 1
ATOM 4348 O O . PRO A 1 549 ? 18.997 -18.016 -18.629 1.00 28.72 549 PRO A O 1
ATOM 4351 N N . ASP A 1 550 ? 21.099 -17.623 -17.886 1.00 29.30 550 ASP A N 1
ATOM 4352 C CA . ASP A 1 550 ? 20.919 -16.247 -17.417 1.00 29.30 550 ASP A CA 1
ATOM 4353 C C . ASP A 1 550 ? 20.447 -15.320 -18.547 1.00 29.30 550 ASP A C 1
ATOM 4355 O O . ASP A 1 550 ? 21.129 -15.127 -19.555 1.00 29.30 550 ASP A O 1
ATOM 4359 N N . LEU A 1 551 ? 19.284 -14.692 -18.370 1.00 32.09 551 LEU A N 1
ATOM 4360 C CA . LEU A 1 551 ? 18.836 -13.575 -19.203 1.00 32.09 551 LEU A CA 1
ATOM 4361 C C . LEU A 1 551 ? 19.092 -12.278 -18.444 1.00 32.09 551 LEU A C 1
ATOM 4363 O O . LEU A 1 551 ? 18.240 -11.866 -17.679 1.00 32.09 551 LEU A O 1
ATOM 4367 N N . ALA A 1 552 ? 20.232 -11.617 -18.625 1.00 25.66 552 ALA A N 1
ATOM 4368 C CA . ALA A 1 552 ? 20.544 -10.349 -17.958 1.00 25.66 552 ALA A CA 1
ATOM 4369 C C . ALA A 1 552 ? 19.384 -9.326 -18.055 1.00 25.66 552 ALA A C 1
ATOM 4371 O O . ALA A 1 552 ? 18.972 -8.939 -19.148 1.00 25.66 552 ALA A O 1
ATOM 4372 N N . LEU A 1 553 ? 18.864 -8.876 -16.907 1.00 31.56 553 LEU A N 1
ATOM 4373 C CA . LEU A 1 553 ? 18.115 -7.622 -16.806 1.00 31.56 553 LEU A CA 1
ATOM 4374 C C . LEU A 1 553 ? 19.103 -6.615 -16.228 1.00 31.56 553 LEU A C 1
ATOM 4376 O O . LEU A 1 553 ? 19.604 -6.810 -15.124 1.00 31.56 553 LEU A O 1
ATOM 4380 N N . ALA A 1 554 ? 19.433 -5.594 -17.015 1.00 25.06 554 ALA A N 1
ATOM 4381 C CA . ALA A 1 554 ? 20.264 -4.492 -16.570 1.00 25.06 554 ALA A CA 1
ATOM 4382 C C . ALA A 1 554 ? 19.577 -3.804 -15.383 1.00 25.06 554 ALA A C 1
ATOM 4384 O O . ALA A 1 554 ? 18.439 -3.347 -15.494 1.00 25.06 554 ALA A O 1
ATOM 4385 N N . SER A 1 555 ? 20.272 -3.762 -14.251 1.00 23.36 555 SER A N 1
ATOM 4386 C CA . SER A 1 555 ? 19.937 -2.927 -13.105 1.00 23.36 555 SER A CA 1
ATOM 4387 C C . SER A 1 555 ? 19.860 -1.468 -13.562 1.00 23.36 555 SER A C 1
ATOM 4389 O O . SER A 1 555 ? 20.888 -0.873 -13.887 1.00 23.36 555 SER A O 1
ATOM 4391 N N . ALA A 1 556 ? 18.658 -0.899 -13.610 1.00 24.23 556 ALA A N 1
ATOM 4392 C CA . ALA A 1 556 ? 18.499 0.547 -13.635 1.00 24.23 556 ALA A CA 1
ATOM 4393 C C . ALA A 1 556 ? 18.715 1.043 -12.198 1.00 24.23 556 ALA A C 1
ATOM 4395 O O . ALA A 1 556 ? 17.862 0.841 -11.335 1.00 24.23 556 ALA A O 1
ATOM 4396 N N . SER A 1 557 ? 19.916 1.566 -11.955 1.00 26.42 557 SER A N 1
ATOM 4397 C CA . SER A 1 557 ? 20.328 2.296 -10.749 1.00 26.42 557 SER A CA 1
ATOM 4398 C C . SER A 1 557 ? 19.511 3.560 -10.526 1.00 26.42 557 SER A C 1
ATOM 4400 O O . SER A 1 557 ? 19.275 4.245 -11.549 1.00 26.42 557 SER A O 1
#

Solvent-accessible surface area (backbone atoms only — not comparable to full-atom values): 29618 Å² total; per-residue (Å²): 135,90,80,96,75,78,93,79,72,80,70,47,79,64,54,74,50,62,81,47,101,54,80,52,71,65,59,55,49,39,69,44,27,48,58,53,34,52,51,53,51,50,50,35,55,76,74,40,54,85,51,42,81,74,45,44,66,59,42,52,52,45,40,43,45,44,59,51,52,53,57,70,69,44,78,81,75,77,87,57,56,82,73,50,75,69,52,50,53,49,52,50,54,46,37,54,23,24,48,44,44,51,63,73,46,37,32,79,93,37,55,36,40,53,44,43,34,39,34,76,90,67,55,67,44,59,32,30,34,39,39,39,52,21,28,54,58,43,32,49,56,31,27,39,69,51,16,72,37,54,71,70,57,48,49,54,50,49,50,48,28,51,60,46,56,71,70,45,71,63,57,66,53,33,59,41,49,36,24,30,50,87,78,57,42,77,40,86,73,60,29,40,41,35,44,35,48,21,47,24,43,50,28,32,47,22,48,19,39,43,26,50,44,42,56,76,55,60,84,52,70,68,40,41,50,52,17,47,51,50,41,46,54,48,20,54,50,32,62,77,69,72,49,80,63,60,42,51,54,49,39,55,54,49,52,54,55,48,52,55,42,71,74,63,59,85,44,69,71,59,37,53,52,24,50,49,51,23,53,51,28,50,53,53,49,69,46,39,60,55,45,85,42,44,36,78,90,77,37,31,41,25,50,18,35,37,62,86,79,70,38,70,42,93,53,60,58,49,41,54,39,28,43,46,42,48,24,57,50,51,30,34,36,71,67,56,42,65,69,65,29,68,73,56,29,34,82,50,47,37,77,49,94,93,30,57,26,55,34,20,68,53,23,30,46,45,34,59,37,54,44,56,54,39,49,79,78,40,85,77,14,46,64,42,48,20,55,53,26,52,55,55,45,38,48,53,55,19,54,76,72,71,48,74,52,22,33,20,65,33,54,33,82,81,32,68,96,94,45,69,19,75,48,74,15,3,43,32,86,34,19,71,52,39,92,80,35,44,69,47,38,32,19,54,39,44,29,32,38,37,33,79,68,39,33,53,60,24,51,55,45,53,54,51,42,45,76,72,65,42,55,53,83,51,15,59,30,38,20,37,32,52,83,58,94,67,76,43,74,39,61,30,41,40,41,45,48,38,18,49,29,35,38,26,51,37,22,65,77,62,72,36,46,47,24,54,20,30,49,64,36,66,46,45,48,76,46,48,72,74,54,66,47,65,56,73,94,72,77,85,63,75,82,75,81,93,79,75,84,88,76,88,74,84,83,84,125

Sequence (557 aa):
FVTKRRLLEWETAAEAENVQNRTATVDIYLAWSPLLTLAIGGLLWLGRPQALPVAAPVLGLWFIARFLSAWLNRAPRARRGQLSNSDIRFLRSAAARSWRYFREYSTPAAHWLIPDNVREDGRIAQRLSPTNLGLLLNARISAVHLGYLTLPEFVESTRATLDQYRKLAKYSGHVLNWYCTESLRVLEPRFVSTVDSGNLAACLWTLKQAALSFAANPPSAESVEAGLADIRAQAAHEIGTGAAGFWSDELAERTQRKAQWLETGVVQELRDSLLAISEDCDELVSAMDFGFLFHRRRKVLSVGFDVDTALLAPGAYDLLASESRIASFIAIAKGEIPQEGWFHLGRRHTVFAGQRVLVSWTGTMFEYLMPLLWMKHNRRTIMQESLEAVVRVQQKVARRKRIPWGISESACTAGPEGDYGYHAFGVPELAMRRSEMDSTVVSPYSTFLALLIDPSGAVKNLRRMAKLGWLGRCGFYEAVDYREGKPEIIRSWMAHHQGMSLLAVCNVLFGDRMQEYFHAEPQVLATELLLHERVPKAITVESDPATLPDLALASAS

pLDDT: mean 88.85, std 16.04, range [23.36, 98.94]

Mean predicted aligned error: 9.38 Å

Nearest PDB structures (foldseek):
  8wy1-assembly2_B  TM=8.994E-01  e=4.348E-36  Thermoanaerobacter italicus Ab9
  8rfg-assembly1_A  TM=8.102E-01  e=5.178E-34  Agrobacterium tumefaciens
  8rf9-assembly1_A  TM=8.073E-01  e=7.453E-34  Agrobacterium tumefaciens
  8rf0-assembly1_A  TM=8.071E-01  e=3.437E-34  Agrobacterium tumefaciens
  3eu8-assembly4_D  TM=7.973E-01  e=3.828E-14  Bacteroides fragilis NCTC 9343

Radius of gyration: 25.89 Å; Cα contacts (8 Å, |Δi|>4): 926; chains: 1; bounding box: 91×55×74 Å